Protein AF-A0AAV2LVU0-F1 (afdb_monomer)

Sequence (459 aa):
MVCEQLEQVQSSLKERRKSMTEVISAEEEEKTGRAKALMQRYRDTVAANEKLLERATATMEDADSVAFVQSSADVLDKVRAAVASCPSETLDPEDESLSHYQYDFSRQYRVLVTLDFQTGQNTLDSGQNTLDSGQNTLDSGQNTLDSGQNTLDSGQNTLDSGQNTLDSGQNTLDSGQNTLDSGQNTLDSGQNTLDSGQNTLDSGQNTLDSGQNTLDSGQNTLDSGQNTLDSGQNTLDSGQNTLDSGRNTLDSGQNTLDSGQNTLDLGQNTLDSGQNTLDSGQNTLDSGQNTLDSGQNTLDSGQNTLDSAEQDVPEEAEVESEAEDPEDTDPVESNVSHTQTVNDCPLIQPPAVPLLQRDGDTEGGREELGGRDSQEDVDSVGNVENIDCAEFVDRCHMETVTRQRRPELMDTHQSPAASVAETDEGMSTLQAVTLLFYLVAFLVILQRFWVYVGRYILI

Foldseek 3Di:
DQVVLVVVLVVVVVVVVVVLVVVVVVLVVVVVVVVVVVVVLQVVLVVVVVVLVVVVVVLPPDDDPPVNVVVVVVSVVVVVVSVVSRDPDDDDPPSPDPPVPDDDPVVSVVSVVPRDPPVVVVVVVVVVVVVVVVVVVVVVVVVVVVVVVVVVVVVVVVVVVVVVVVVVVVVVVVVVVVVVVVVVVVVVVVVVVVVVVVVVVVVVVVVVVVVVVVVVVVVVVVVVVVVVVVVVVVVVVVVVVVVVVVVVVVVVVVVVVVVVVVVVVVVVVVVVVVVVVVVVVVVVVVVVVVVVVVVVVVVVVVVVVVVVPVVDDDDDDDDDDDDDDDDDDDDDDDDDDDDDDDDDDDDDDDDDDDDDDDDDDDDDDDDDDDDDDDDDDDDDDDDDDDDDDDDDDDDDDDDDDDDDDDDDDDDDDDDDDDDDDDPPPPPDPVNVVVVVVVVVVVVVVVVVVCVVVVVVVVD

Solvent-accessible surface area (backbone atoms only — not comparable to full-atom values): 28881 Å² total; per-residue (Å²): 107,71,69,58,53,51,49,52,44,53,48,54,52,52,52,54,51,49,55,52,52,52,53,51,54,52,53,52,50,50,55,54,49,52,55,52,53,55,54,48,54,56,52,56,53,51,58,53,52,52,56,49,52,54,55,58,54,66,64,68,76,73,68,61,93,69,59,48,65,60,51,52,48,58,50,50,54,49,51,50,51,51,63,72,63,58,79,88,78,74,87,77,85,77,84,76,74,71,76,84,75,75,77,90,54,67,70,55,50,52,55,64,72,65,61,74,60,61,67,56,49,54,51,51,52,53,50,47,55,50,50,53,53,50,49,55,50,50,52,54,48,48,56,51,49,52,53,50,49,56,51,50,53,53,48,49,57,51,50,54,52,50,50,57,50,50,55,53,48,49,58,51,50,54,51,49,48,56,50,50,54,53,49,48,57,50,51,53,53,48,50,56,50,51,54,53,49,48,58,51,51,54,54,49,50,57,50,50,54,54,48,48,57,50,51,54,53,49,48,58,51,50,54,52,48,49,58,51,50,52,53,48,49,58,49,52,53,52,49,49,56,51,51,52,54,49,47,57,51,50,53,52,49,48,58,49,50,54,53,49,49,57,51,51,53,53,49,48,57,50,51,52,52,50,48,57,50,50,53,52,49,47,57,50,49,53,52,48,48,56,48,50,53,51,49,47,55,49,48,54,50,49,47,56,51,47,64,58,46,78,74,64,89,84,88,90,88,90,83,92,88,88,85,91,90,88,85,81,88,87,83,89,85,89,87,87,81,83,81,86,83,88,85,90,84,87,87,79,87,88,90,90,86,84,92,82,89,88,81,87,89,79,88,87,86,84,90,81,91,87,88,81,84,83,89,84,89,84,91,81,88,80,84,88,80,93,85,88,88,80,88,88,89,86,90,84,88,84,84,89,86,89,83,91,82,88,90,80,88,83,88,83,91,84,86,89,86,88,85,82,92,76,87,74,82,69,73,47,73,67,55,52,53,50,52,51,51,51,53,53,52,50,51,52,51,50,52,52,47,52,54,52,52,56,56,70,75,73,117

Radius of gyration: 112.69 Å; Cα contacts (8 Å, |Δi|>4): 18; chains: 1; bounding box: 186×77×350 Å

pLDDT: mean 71.62, std 24.97, range [25.02, 98.06]

Organism: Knipowitschia caucasica (NCBI:txid637954)

Secondary structure (DSSP, 8-state):
-HHHHHHHHHHHHHHHHHHHHHHHHHHHHHHHHHHHHHHHHHHHHHHHHHHHHHHHHHTTTS--TTHHHHHHHHHHHHHHHHHHT----PPPGGGG-GGGG----HHHHHHHHT---HHHHHHHHHHHHHHHHHHHHHHHHHHHHHHHHHHHHHHHHHHHHHHHHHHHHHHHHHHHHHHHHHHHHHHHHHHHHHHHHHHHHHHHHHHHHHHHHHHHHHHHHHHHHHHHHHHHHHHHHHHHHHHHHHHHHHHHHHHHHHHHHHHHHHHHHHHHHHHHHHHHHHHHHHHHHHHHHHHHHHHHHHHHHHHHHTTS--------------------------------------------------------------------------------------------------------------------HHHHHHHHHHHHHHHHHHHHHHHHHHHHS--

Mean predicted aligned error: 23.13 Å

InterPro domains:
  IPR017903 COS domain [PS51262] (60-118)

Structure (mmCIF, N/CA/C/O backbone):
data_AF-A0AAV2LVU0-F1
#
_entry.id   AF-A0AAV2LVU0-F1
#
loop_
_atom_site.group_PDB
_atom_site.id
_atom_site.type_symbol
_atom_site.label_atom_id
_atom_site.label_alt_id
_atom_site.label_comp_id
_atom_site.label_asym_id
_atom_site.label_entity_id
_atom_site.label_seq_id
_atom_site.pdbx_PDB_ins_code
_atom_site.Cartn_x
_atom_site.Cartn_y
_atom_site.Cartn_z
_atom_site.occupancy
_atom_site.B_iso_or_equiv
_atom_site.auth_seq_id
_atom_site.auth_comp_id
_atom_site.auth_asym_id
_atom_site.auth_atom_id
_atom_site.pdbx_PDB_model_num
ATOM 1 N N . MET A 1 1 ? -48.288 -3.502 98.193 1.00 60.06 1 MET A N 1
ATOM 2 C CA . MET A 1 1 ? -49.757 -3.327 98.139 1.00 60.06 1 MET A CA 1
ATOM 3 C C . MET A 1 1 ? -50.546 -4.640 98.250 1.00 60.06 1 MET A C 1
ATOM 5 O O . MET A 1 1 ? -50.982 -4.926 99.353 1.00 60.06 1 MET A O 1
ATOM 9 N N . VAL A 1 2 ? -50.734 -5.465 97.202 1.00 63.59 2 VAL A N 1
ATOM 10 C CA . VAL A 1 2 ? -51.603 -6.675 97.306 1.00 63.59 2 VAL A CA 1
ATOM 11 C C . VAL A 1 2 ? -51.079 -7.706 98.321 1.00 63.59 2 VAL A C 1
ATOM 13 O O . VAL A 1 2 ? -51.801 -8.055 99.251 1.00 63.59 2 VAL A O 1
ATOM 16 N N . CYS A 1 3 ? -49.815 -8.139 98.212 1.00 66.88 3 CYS A N 1
ATOM 17 C CA . CYS A 1 3 ? -49.214 -9.092 99.165 1.00 66.88 3 CYS A CA 1
ATOM 18 C C . CYS A 1 3 ? -49.218 -8.555 100.606 1.00 66.88 3 CYS A C 1
ATOM 20 O O . CYS A 1 3 ? -49.548 -9.262 101.545 1.00 66.88 3 CYS A O 1
ATOM 22 N N . GLU A 1 4 ? -48.930 -7.267 100.754 1.00 72.94 4 GLU A N 1
ATOM 23 C CA . GLU A 1 4 ? -48.860 -6.525 102.017 1.00 72.94 4 GLU A CA 1
ATOM 24 C C . GLU A 1 4 ? -50.223 -6.462 102.742 1.00 72.94 4 GLU A C 1
ATOM 26 O O . GLU A 1 4 ? -50.298 -6.657 103.955 1.00 72.94 4 GLU A O 1
ATOM 31 N N . GLN A 1 5 ? -51.328 -6.288 102.004 1.00 73.19 5 GLN A N 1
ATOM 32 C CA . GLN A 1 5 ? -52.682 -6.401 102.564 1.00 73.19 5 GLN A CA 1
ATOM 33 C C . GLN A 1 5 ? -53.064 -7.855 102.886 1.00 73.19 5 GLN A C 1
ATOM 35 O O . GLN A 1 5 ? -53.720 -8.104 103.901 1.00 73.19 5 GLN A O 1
ATOM 40 N N . LEU A 1 6 ? -52.627 -8.827 102.076 1.00 76.25 6 LEU A N 1
ATOM 41 C CA . LEU A 1 6 ? -52.838 -10.253 102.344 1.00 76.25 6 LEU A CA 1
ATOM 42 C C . LEU A 1 6 ? -52.112 -10.699 103.628 1.00 76.25 6 LEU A C 1
ATOM 44 O O . LEU A 1 6 ? -52.700 -11.382 104.468 1.00 76.25 6 LEU A O 1
ATOM 48 N N . GLU A 1 7 ? -50.866 -10.264 103.817 1.00 79.88 7 GLU A N 1
ATOM 49 C CA . GLU A 1 7 ? -50.068 -10.483 105.028 1.00 79.88 7 GLU A CA 1
ATOM 50 C C . GLU A 1 7 ? -50.706 -9.819 106.254 1.00 79.88 7 GLU A C 1
ATOM 52 O O . GLU A 1 7 ? -50.815 -10.454 107.305 1.00 79.88 7 GLU A O 1
ATOM 57 N N . GLN A 1 8 ? -51.215 -8.589 106.119 1.00 78.62 8 GLN A N 1
ATOM 58 C CA . GLN A 1 8 ? -51.927 -7.891 107.193 1.00 78.62 8 GLN A CA 1
ATOM 59 C C . GLN A 1 8 ? -53.197 -8.646 107.632 1.00 78.62 8 GLN A C 1
ATOM 61 O O . GLN A 1 8 ? -53.439 -8.808 108.834 1.00 78.62 8 GLN A O 1
ATOM 66 N N . VAL A 1 9 ? -53.985 -9.169 106.682 1.00 80.94 9 VAL A N 1
ATOM 67 C CA . VAL A 1 9 ? -55.143 -10.031 106.980 1.00 80.94 9 VAL A CA 1
ATOM 68 C C . VAL A 1 9 ? -54.694 -11.334 107.644 1.00 80.94 9 VAL A C 1
ATOM 70 O O . VAL A 1 9 ? -55.244 -11.708 108.681 1.00 80.94 9 VAL A O 1
ATOM 73 N N . GLN A 1 10 ? -53.667 -12.005 107.114 1.00 81.44 10 GLN A N 1
ATOM 74 C CA . GLN A 1 10 ? -53.165 -13.263 107.673 1.00 81.44 10 GLN A CA 1
ATOM 75 C C . GLN A 1 10 ? -52.621 -13.088 109.102 1.00 81.44 10 GLN A C 1
ATOM 77 O O . GLN A 1 10 ? -52.845 -13.952 109.953 1.00 81.44 10 GLN A O 1
ATOM 82 N N . SER A 1 11 ? -51.950 -11.969 109.390 1.00 83.44 11 SER A N 1
ATOM 83 C CA . SER A 1 11 ? -51.474 -11.617 110.731 1.00 83.44 11 SER A CA 1
ATOM 84 C C . SER A 1 11 ? -52.641 -11.427 111.701 1.00 83.44 11 SER A C 1
ATOM 86 O O . SER A 1 11 ? -52.677 -12.068 112.750 1.00 83.44 11 SER A O 1
ATOM 88 N N . SER A 1 12 ? -53.650 -10.635 111.317 1.00 80.81 12 SER A N 1
ATOM 89 C CA . SER A 1 12 ? -54.850 -10.405 112.134 1.00 80.81 12 SER A CA 1
ATOM 90 C C . SER A 1 12 ? -55.619 -11.701 112.438 1.00 80.81 12 SER A C 1
ATOM 92 O O . SER A 1 12 ? -56.107 -11.885 113.553 1.00 80.81 12 SER A O 1
ATOM 94 N N . LEU A 1 13 ? -55.691 -12.633 111.480 1.00 79.12 13 LEU A N 1
ATOM 95 C CA . LEU A 1 13 ? -56.306 -13.949 111.688 1.00 79.12 13 LEU A CA 1
ATOM 96 C C . LEU A 1 13 ? -55.481 -14.840 112.635 1.00 79.12 13 LEU A C 1
ATOM 98 O O . LEU A 1 13 ? -56.056 -15.497 113.501 1.00 79.12 13 LEU A O 1
ATOM 102 N N . LYS A 1 14 ? -54.144 -14.845 112.517 1.00 82.88 14 LYS A N 1
ATOM 103 C CA . LYS A 1 14 ? -53.241 -15.581 113.427 1.00 82.88 14 LYS A CA 1
ATOM 104 C C . LYS A 1 14 ? -53.354 -15.078 114.869 1.00 82.88 14 LYS A C 1
ATOM 106 O O . LYS A 1 14 ? -53.480 -15.887 115.786 1.00 82.88 14 LYS A O 1
ATOM 111 N N . GLU A 1 15 ? -53.343 -13.761 115.057 1.00 82.50 15 GLU A N 1
ATOM 112 C CA . GLU A 1 15 ? -53.464 -13.105 116.362 1.00 82.50 15 GLU A CA 1
ATOM 113 C C . GLU A 1 15 ? -54.815 -13.405 117.026 1.00 82.50 15 GLU A C 1
ATOM 115 O O . GLU A 1 15 ? -54.858 -13.842 118.177 1.00 82.50 15 GLU A O 1
ATOM 120 N N . ARG A 1 16 ? -55.923 -13.285 116.281 1.00 77.38 16 ARG A N 1
ATOM 121 C CA . ARG A 1 16 ? -57.261 -13.574 116.816 1.00 77.38 16 ARG A CA 1
ATOM 122 C C . ARG A 1 16 ? -57.465 -15.062 117.119 1.00 77.38 16 ARG A C 1
ATOM 124 O O . ARG A 1 16 ? -58.080 -15.386 118.131 1.00 77.38 16 ARG A O 1
ATOM 131 N N . ARG A 1 17 ? -56.882 -15.968 116.317 1.00 81.50 17 ARG A N 1
ATOM 132 C CA . ARG A 1 17 ? -56.848 -17.410 116.630 1.00 81.50 17 ARG A CA 1
ATOM 133 C C . ARG A 1 17 ? -56.099 -17.675 117.936 1.00 81.50 17 ARG A C 1
ATOM 135 O O . ARG A 1 17 ? -56.592 -18.437 118.758 1.00 81.50 17 ARG A O 1
ATOM 142 N N . LYS A 1 18 ? -54.929 -17.049 118.122 1.00 83.50 18 LYS A N 1
ATOM 143 C CA . LYS A 1 18 ? -54.121 -17.178 119.343 1.00 83.50 18 LYS A CA 1
ATOM 144 C C . LYS A 1 18 ? -54.920 -16.728 120.572 1.00 83.50 18 LYS A C 1
ATOM 146 O O . LYS A 1 18 ? -55.071 -17.520 121.494 1.00 83.50 18 LYS A O 1
ATOM 151 N N . SER A 1 19 ? -55.493 -15.524 120.534 1.00 79.94 19 SER A N 1
ATOM 152 C CA . SER A 1 19 ? -56.307 -14.982 121.631 1.00 79.94 19 SER A CA 1
ATOM 153 C C . SER A 1 19 ? -57.493 -15.890 121.986 1.00 79.94 19 SER A C 1
ATOM 155 O O . SER A 1 19 ? -57.754 -16.111 123.165 1.00 79.94 19 SER A O 1
ATOM 157 N N . MET A 1 20 ? -58.166 -16.484 120.993 1.00 76.50 20 MET A N 1
ATOM 158 C CA . MET A 1 20 ? -59.261 -17.425 121.252 1.00 76.50 20 MET A CA 1
ATOM 159 C C . MET A 1 20 ? -58.775 -18.737 121.892 1.00 76.50 20 MET A C 1
ATOM 161 O O . MET A 1 20 ? -59.442 -19.258 122.778 1.00 76.50 20 MET A O 1
ATOM 165 N N . THR A 1 21 ? -57.601 -19.255 121.503 1.00 78.62 21 THR A N 1
ATOM 166 C CA . THR A 1 21 ? -56.979 -20.411 122.181 1.00 78.62 21 THR A CA 1
ATOM 167 C C . THR A 1 21 ? -56.585 -20.086 123.625 1.00 78.62 21 THR A C 1
ATOM 169 O O . THR A 1 21 ? -56.797 -20.915 124.504 1.00 78.62 21 TH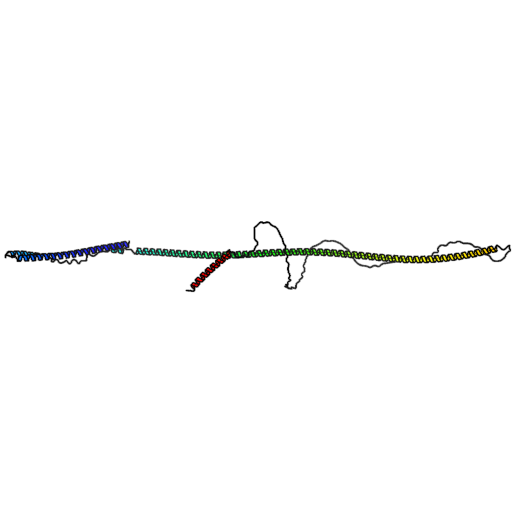R A O 1
ATOM 172 N N . GLU A 1 22 ? -56.059 -18.885 123.884 1.00 81.38 22 GLU A N 1
ATOM 173 C CA . GLU A 1 22 ? -55.693 -18.436 125.235 1.00 81.38 22 GLU A CA 1
ATOM 174 C C . GLU A 1 22 ? -56.926 -18.354 126.154 1.00 81.38 22 GLU A C 1
ATOM 176 O O . GLU A 1 22 ? -56.885 -18.886 127.264 1.00 81.38 22 GLU A O 1
ATOM 181 N N . VAL A 1 23 ? -58.049 -17.801 125.670 1.00 79.00 23 VAL A N 1
ATOM 182 C CA . VAL A 1 23 ? -59.328 -17.771 126.410 1.00 79.00 23 VAL A CA 1
ATOM 183 C C . VAL A 1 23 ? -59.827 -19.182 126.739 1.00 79.00 23 VAL A C 1
ATOM 185 O O . VAL A 1 23 ? -60.104 -19.449 127.905 1.00 79.00 23 VAL A O 1
ATOM 188 N N . ILE A 1 24 ? -59.864 -20.098 125.761 1.00 78.06 24 ILE A N 1
ATOM 189 C CA . ILE A 1 24 ? -60.279 -21.499 125.984 1.00 78.06 24 ILE A CA 1
ATOM 190 C C . ILE A 1 24 ? -59.410 -22.157 127.066 1.00 78.06 24 ILE A C 1
ATOM 192 O O . ILE A 1 24 ? -59.933 -22.783 127.984 1.00 78.06 24 ILE A O 1
ATOM 196 N N . SER A 1 25 ? -58.084 -21.982 126.998 1.00 80.00 25 SER A N 1
ATOM 197 C CA . SER A 1 25 ? -57.168 -22.595 127.969 1.00 80.00 25 SER A CA 1
ATOM 198 C C . SER A 1 25 ? -57.330 -22.050 129.393 1.00 80.00 25 SER A C 1
ATOM 200 O O . SER A 1 25 ? -57.215 -22.815 130.347 1.00 80.00 25 SER A O 1
ATOM 202 N N . ALA A 1 26 ? -57.652 -20.761 129.547 1.00 78.25 26 ALA A N 1
ATOM 203 C CA . ALA A 1 26 ? -57.946 -20.170 130.851 1.00 78.25 26 ALA A CA 1
ATOM 204 C C . ALA A 1 26 ? -59.294 -20.660 131.412 1.00 78.25 26 ALA A C 1
ATOM 206 O O . ALA A 1 26 ? -59.403 -20.917 132.610 1.00 78.25 26 ALA A O 1
ATOM 207 N N . GLU A 1 27 ? -60.301 -20.840 130.549 1.00 74.00 27 GLU A N 1
ATOM 208 C CA . GLU A 1 27 ? -61.611 -21.385 130.927 1.00 74.00 27 GLU A CA 1
ATOM 209 C C . GLU A 1 27 ? -61.490 -22.844 131.417 1.00 74.00 27 GLU A C 1
ATOM 211 O O . GLU A 1 27 ? -62.023 -23.193 132.472 1.00 74.00 27 GLU A O 1
ATOM 216 N N . GLU A 1 28 ? -60.730 -23.692 130.711 1.00 73.62 28 GLU A N 1
ATOM 217 C CA . GLU A 1 28 ? -60.458 -25.071 131.148 1.00 73.62 28 GLU A CA 1
ATOM 218 C C . GLU A 1 28 ? -59.597 -25.137 132.420 1.00 73.62 28 GLU A C 1
ATOM 220 O O . GLU A 1 28 ? -59.844 -25.992 133.279 1.00 73.62 28 GLU A O 1
ATOM 225 N N . GLU A 1 29 ? -58.610 -24.247 132.585 1.00 79.25 29 GLU A N 1
ATOM 226 C CA . GLU A 1 29 ? -57.801 -24.191 133.808 1.00 79.25 29 GLU A CA 1
ATOM 227 C C . GLU A 1 29 ? -58.646 -23.781 135.024 1.00 79.25 29 GLU A C 1
ATOM 229 O O . GLU A 1 29 ? -58.521 -24.407 136.081 1.00 79.25 29 GLU A O 1
ATOM 234 N N . GLU A 1 30 ? -59.572 -22.822 134.883 1.00 77.69 30 GLU A N 1
ATOM 235 C CA . GLU A 1 30 ? -60.483 -22.453 135.971 1.00 77.69 30 GLU A CA 1
ATOM 236 C C . GLU A 1 30 ? -61.421 -23.612 136.347 1.00 77.69 30 GLU A C 1
ATOM 238 O O . GLU A 1 30 ? -61.499 -23.972 137.527 1.00 77.69 30 GLU A O 1
ATOM 243 N N . LYS A 1 31 ? -62.084 -24.254 135.372 1.00 71.81 31 LYS A N 1
ATOM 244 C CA . LYS A 1 31 ? -62.976 -25.405 135.629 1.00 71.81 31 LYS A CA 1
ATOM 245 C C . LYS A 1 31 ? -62.215 -26.560 136.293 1.00 71.81 31 LYS A C 1
ATOM 247 O O . LYS A 1 31 ? -62.662 -27.117 137.300 1.00 71.81 31 LYS A O 1
ATOM 252 N N . THR A 1 32 ? -61.002 -26.849 135.818 1.00 75.50 32 THR A N 1
ATOM 253 C CA . THR A 1 32 ? -60.102 -27.850 136.414 1.00 75.50 32 THR A CA 1
ATOM 254 C C . THR A 1 32 ? -59.651 -27.461 137.830 1.00 75.50 32 THR A C 1
ATOM 256 O O . THR A 1 32 ? -59.520 -28.324 138.704 1.00 75.50 32 THR A O 1
ATOM 259 N N . GLY A 1 33 ? -59.420 -26.172 138.088 1.00 77.38 33 GLY A N 1
ATOM 260 C CA . GLY A 1 33 ? -59.078 -25.629 139.403 1.00 77.38 33 GLY A CA 1
ATOM 261 C C . GLY A 1 33 ? -60.220 -25.774 140.411 1.00 77.38 33 GLY A C 1
ATOM 262 O O . GLY A 1 33 ? -60.009 -26.308 141.505 1.00 77.38 33 GLY A O 1
ATOM 263 N N . ARG A 1 34 ? -61.443 -25.387 140.020 1.00 73.44 34 ARG A N 1
ATOM 264 C CA . ARG A 1 34 ? -62.672 -25.551 140.818 1.00 73.44 34 ARG A CA 1
ATOM 265 C C . ARG A 1 34 ? -62.895 -27.023 141.195 1.00 73.44 34 ARG A C 1
ATOM 267 O O . ARG A 1 34 ? -63.072 -27.331 142.375 1.00 73.44 34 ARG A O 1
ATOM 274 N N . ALA A 1 35 ? -62.772 -27.945 140.235 1.00 68.94 35 ALA A N 1
ATOM 275 C CA . ALA A 1 35 ? -62.910 -29.384 140.479 1.00 68.94 35 ALA A CA 1
ATOM 276 C C . ALA A 1 35 ? -61.875 -29.934 141.487 1.00 68.94 35 ALA A C 1
ATOM 278 O O . ALA A 1 35 ? -62.222 -30.716 142.376 1.00 68.94 35 ALA A O 1
ATOM 279 N N . LYS A 1 36 ? -60.608 -29.497 141.407 1.00 75.19 36 LYS A N 1
ATOM 280 C CA . LYS A 1 36 ? -59.558 -29.877 142.375 1.00 75.19 36 LYS A CA 1
ATOM 281 C C . LYS A 1 36 ? -59.839 -29.339 143.784 1.00 75.19 36 LYS A C 1
ATOM 283 O O . LYS A 1 36 ? -59.631 -30.062 144.758 1.00 75.19 36 LYS A O 1
ATOM 288 N N . ALA A 1 37 ? -60.330 -28.104 143.903 1.00 74.56 37 ALA A N 1
ATOM 289 C CA . ALA A 1 37 ? -60.682 -27.504 145.191 1.00 74.56 37 ALA A CA 1
ATOM 290 C C . ALA A 1 37 ? -61.843 -28.247 145.883 1.00 74.56 37 ALA A C 1
ATOM 292 O O . ALA A 1 37 ? -61.782 -28.498 147.090 1.00 74.56 37 ALA A O 1
ATOM 293 N N . LEU A 1 38 ? -62.854 -28.671 145.115 1.00 69.06 38 LEU A N 1
ATOM 294 C CA . LEU A 1 38 ? -63.978 -29.470 145.612 1.00 69.06 38 LEU A CA 1
ATOM 295 C C . LEU A 1 38 ? -63.518 -30.839 146.152 1.00 69.06 38 LEU A C 1
ATOM 297 O O . LEU A 1 38 ? -63.884 -31.214 147.267 1.00 69.06 38 LEU A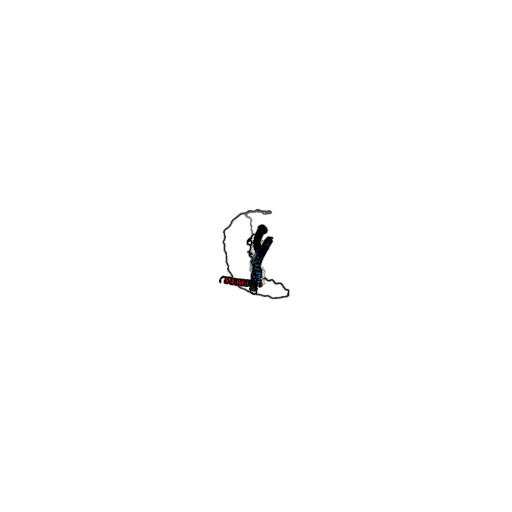 O 1
ATOM 301 N N . MET A 1 39 ? -62.642 -31.550 145.426 1.00 70.31 39 MET A N 1
ATOM 302 C CA . MET A 1 39 ? -62.054 -32.809 145.916 1.00 70.31 39 MET A CA 1
ATOM 303 C C . MET A 1 39 ? -61.268 -32.630 147.223 1.00 70.31 39 MET A C 1
ATOM 305 O O . MET A 1 39 ? -61.299 -33.512 148.084 1.00 70.31 39 MET A O 1
ATOM 309 N N . GLN A 1 40 ? -60.561 -31.507 147.391 1.00 74.12 40 GLN A N 1
ATOM 310 C CA . GLN A 1 40 ? -59.787 -31.252 148.606 1.00 74.12 40 GLN A CA 1
ATOM 311 C C . GLN A 1 40 ? -60.701 -31.021 149.821 1.00 74.12 40 GLN A C 1
ATOM 313 O O . GLN A 1 40 ? -60.487 -31.660 150.848 1.00 74.12 40 GLN A O 1
ATOM 318 N N . ARG A 1 41 ? -61.787 -30.240 149.688 1.00 72.88 41 ARG A N 1
ATOM 319 C CA . ARG A 1 41 ? -62.812 -30.097 150.748 1.00 72.88 41 ARG A CA 1
ATOM 320 C C . ARG A 1 41 ? -63.405 -31.446 151.178 1.00 72.88 41 ARG A C 1
ATOM 322 O O . ARG A 1 41 ? -63.613 -31.684 152.370 1.00 72.88 41 ARG A O 1
ATOM 329 N N . TYR A 1 42 ? -63.652 -32.342 150.222 1.00 69.88 42 TYR A N 1
ATOM 330 C CA . TYR A 1 42 ? -64.146 -33.694 150.504 1.00 69.88 42 TYR A CA 1
ATOM 331 C C . TYR A 1 42 ? -63.124 -34.555 151.267 1.00 69.88 42 TYR A C 1
ATOM 333 O O . TYR A 1 42 ? -63.493 -35.314 152.160 1.00 69.88 42 TYR A O 1
ATOM 341 N N . ARG A 1 43 ? -61.827 -34.411 150.969 1.00 75.69 43 ARG A N 1
ATOM 342 C CA . ARG A 1 43 ? -60.741 -35.074 151.710 1.00 75.69 43 ARG A CA 1
ATOM 343 C C . ARG A 1 43 ? -60.625 -34.547 153.145 1.00 75.69 43 ARG A C 1
ATOM 345 O O . ARG A 1 43 ? -60.525 -35.339 154.080 1.00 75.69 43 ARG A O 1
ATOM 352 N N . ASP A 1 44 ? -60.674 -33.229 153.318 1.00 73.00 44 ASP A N 1
ATOM 353 C CA . ASP A 1 44 ? -60.495 -32.577 154.620 1.00 73.00 44 ASP A CA 1
ATOM 354 C C . ASP A 1 44 ? -61.664 -32.879 155.583 1.00 73.00 44 ASP A C 1
ATOM 356 O O . ASP A 1 44 ? -61.454 -33.098 156.778 1.00 73.00 44 ASP A O 1
ATOM 360 N N . THR A 1 45 ? -62.896 -32.976 155.067 1.00 70.19 45 THR A N 1
ATOM 361 C CA . THR A 1 45 ? -64.085 -33.351 155.863 1.00 70.19 45 THR A CA 1
ATOM 362 C C . THR A 1 45 ? -64.096 -34.824 156.284 1.00 70.19 45 THR A C 1
ATOM 364 O O . THR A 1 45 ? -64.519 -35.131 157.400 1.00 70.19 45 THR A O 1
ATOM 367 N N . VAL A 1 46 ? -63.570 -35.744 155.467 1.00 72.00 46 VAL A N 1
ATOM 368 C CA . VAL A 1 46 ? -63.378 -37.152 155.872 1.00 72.00 46 VAL A CA 1
ATOM 369 C C . VAL A 1 46 ? -62.382 -37.259 157.036 1.00 72.00 46 VAL A C 1
ATOM 371 O O . VAL A 1 46 ? -62.694 -37.897 158.041 1.00 72.00 46 VAL A O 1
ATOM 374 N N . ALA A 1 47 ? -61.241 -36.564 156.962 1.00 70.31 47 ALA A N 1
ATOM 375 C CA . ALA A 1 47 ? -60.240 -36.552 158.036 1.00 70.31 47 ALA A CA 1
ATOM 376 C C . ALA A 1 47 ? -60.753 -35.910 159.347 1.00 70.31 47 ALA A C 1
ATOM 378 O O . ALA A 1 47 ? -60.329 -36.282 160.444 1.00 70.31 47 ALA A O 1
ATOM 379 N N . ALA A 1 48 ? -61.690 -34.958 159.263 1.00 66.19 48 ALA A N 1
ATOM 380 C CA . ALA A 1 48 ? -62.355 -34.393 160.439 1.00 66.19 48 ALA A CA 1
ATOM 381 C C . ALA A 1 48 ? -63.291 -35.405 161.132 1.00 66.19 48 ALA A C 1
ATOM 383 O O . ALA A 1 48 ? -63.321 -35.472 162.363 1.00 66.19 48 ALA A O 1
ATOM 384 N N . ASN A 1 49 ? -64.013 -36.221 160.356 1.00 63.91 49 ASN A N 1
ATOM 385 C CA . ASN A 1 49 ? -64.890 -37.272 160.881 1.00 63.91 49 ASN A CA 1
ATOM 386 C C . ASN A 1 49 ? -64.102 -38.416 161.544 1.00 63.91 49 ASN A C 1
ATOM 388 O O . ASN A 1 49 ? -64.515 -38.911 162.591 1.00 63.91 49 ASN A O 1
ATOM 392 N N . GLU A 1 50 ? -62.944 -38.789 160.994 1.00 67.62 50 GLU A N 1
ATOM 393 C CA . GLU A 1 50 ? -62.036 -39.788 161.581 1.00 67.62 50 GLU A CA 1
ATOM 394 C C . GLU A 1 50 ? -61.593 -39.389 163.004 1.00 67.62 50 GLU A C 1
ATOM 396 O O . GLU A 1 50 ? -61.760 -40.158 163.953 1.00 67.62 50 GLU A O 1
ATOM 401 N N . LYS A 1 51 ? -61.175 -38.128 163.196 1.00 65.06 51 LYS A N 1
ATOM 402 C CA . LYS A 1 51 ? -60.834 -37.570 164.521 1.00 65.06 51 LYS A CA 1
ATOM 403 C C . LYS A 1 51 ? -62.003 -37.489 165.504 1.00 65.06 51 LYS A C 1
ATOM 405 O O . LYS A 1 51 ? -61.784 -37.508 166.717 1.00 65.06 51 LYS A O 1
ATOM 410 N N . LEU A 1 52 ? -63.238 -37.365 165.020 1.00 63.19 52 LEU A N 1
ATOM 411 C CA . LEU A 1 52 ? -64.421 -37.447 165.882 1.00 63.19 52 LEU A CA 1
ATOM 412 C C . LEU A 1 52 ? -64.684 -38.887 166.333 1.00 63.19 52 LEU A C 1
ATOM 414 O O . LEU A 1 52 ? -65.088 -39.084 167.477 1.00 63.19 52 LEU A O 1
ATOM 418 N N . LEU A 1 53 ? -64.389 -39.877 165.486 1.00 63.88 53 LEU A N 1
ATOM 419 C CA . LEU A 1 53 ? -64.496 -41.296 165.823 1.00 63.88 53 LEU A CA 1
ATOM 420 C C . LEU A 1 53 ? -63.486 -41.705 166.910 1.00 63.88 53 LEU A C 1
ATOM 422 O O . LEU A 1 53 ? -63.877 -42.318 167.904 1.00 63.88 53 LEU A O 1
ATOM 426 N N . GLU A 1 54 ? -62.216 -41.296 166.782 1.00 64.12 54 GLU A N 1
ATOM 427 C CA . GLU A 1 54 ? -61.202 -41.480 167.837 1.00 64.12 54 GLU A CA 1
ATOM 428 C C . GLU A 1 54 ? -61.674 -40.878 169.168 1.00 64.12 54 GLU A C 1
ATOM 430 O O . GLU A 1 54 ? -61.662 -41.533 170.212 1.00 64.12 54 GLU A O 1
ATOM 435 N N . ARG A 1 55 ? -62.144 -39.625 169.129 1.00 63.34 55 ARG A N 1
ATOM 436 C CA . ARG A 1 55 ? -62.531 -38.881 170.332 1.00 63.34 55 ARG A CA 1
ATOM 437 C C . ARG A 1 55 ? -63.787 -39.433 171.008 1.00 63.34 55 ARG A C 1
ATOM 439 O O . ARG A 1 55 ? -63.873 -39.357 172.228 1.00 63.34 55 ARG A O 1
ATOM 446 N N . ALA A 1 56 ? -64.725 -39.987 170.240 1.00 60.28 56 ALA A N 1
ATOM 447 C CA . ALA A 1 56 ? -65.894 -40.690 170.766 1.00 60.28 56 ALA A CA 1
ATOM 448 C C . ALA A 1 56 ? -65.540 -42.067 171.356 1.00 60.28 56 ALA A C 1
ATOM 450 O O . ALA A 1 56 ? -66.217 -42.526 172.269 1.00 60.28 56 ALA A O 1
ATOM 451 N N . THR A 1 57 ? -64.474 -42.709 170.867 1.00 61.00 57 THR A N 1
ATOM 452 C CA . THR A 1 57 ? -63.980 -43.981 171.417 1.00 61.00 57 THR A CA 1
ATOM 453 C C . THR A 1 57 ? -63.304 -43.753 172.773 1.00 61.00 57 THR A C 1
ATOM 455 O O . THR A 1 57 ? -63.620 -44.432 173.746 1.00 61.00 57 THR A O 1
ATOM 458 N N . ALA A 1 58 ? -62.449 -42.729 172.876 1.00 60.88 58 ALA A N 1
ATOM 459 C CA . ALA A 1 58 ? -61.743 -42.389 174.115 1.00 60.88 58 ALA A CA 1
ATOM 460 C C . ALA A 1 58 ? -62.670 -41.980 175.282 1.00 60.88 58 ALA A C 1
ATOM 462 O O . ALA A 1 58 ? -62.306 -42.143 176.442 1.00 60.88 58 ALA A O 1
ATOM 463 N N . THR A 1 59 ? -63.878 -41.468 175.011 1.00 60.12 59 THR A N 1
ATOM 464 C CA . THR A 1 59 ? -64.861 -41.120 176.057 1.00 60.12 59 THR A CA 1
ATOM 465 C C . THR A 1 59 ? -65.736 -42.293 176.518 1.00 60.12 59 THR A C 1
ATOM 467 O O . THR A 1 59 ? -66.639 -42.081 177.328 1.00 60.12 59 THR A O 1
ATOM 470 N N . MET A 1 60 ? -65.489 -43.519 176.036 1.00 56.09 60 MET A N 1
ATOM 471 C CA . MET A 1 60 ? -66.200 -44.727 176.479 1.00 56.09 60 MET A CA 1
ATOM 472 C C . MET A 1 60 ? -65.471 -45.527 177.571 1.00 56.09 60 MET A C 1
ATOM 474 O O . MET A 1 60 ? -66.106 -46.382 178.186 1.00 56.09 60 MET A O 1
ATOM 478 N N . GLU A 1 61 ? -64.182 -45.275 177.828 1.00 59.28 61 GLU A N 1
ATOM 479 C CA . GLU A 1 61 ? -63.388 -46.065 178.790 1.00 59.28 61 GLU A CA 1
ATOM 480 C C . GLU A 1 61 ? -63.411 -45.497 180.227 1.00 59.28 61 GLU A C 1
ATOM 482 O O . GLU A 1 61 ? -63.461 -46.272 181.181 1.00 59.28 61 GLU A O 1
ATOM 487 N N . ASP A 1 62 ? -63.477 -44.169 180.399 1.00 55.59 62 ASP A N 1
ATOM 488 C CA . ASP A 1 62 ? -63.594 -43.495 181.706 1.00 55.59 62 ASP A CA 1
ATOM 489 C C . ASP A 1 62 ? -65.034 -43.002 181.962 1.00 55.59 62 ASP A C 1
ATOM 491 O O . ASP A 1 62 ? -65.426 -41.916 181.524 1.00 55.59 62 ASP A O 1
ATOM 495 N N . ALA A 1 63 ? -65.841 -43.782 182.694 1.00 53.53 63 ALA A N 1
ATOM 496 C CA . ALA A 1 63 ? -67.251 -43.458 182.940 1.00 53.53 63 ALA A CA 1
ATOM 497 C C . ALA A 1 63 ? -67.740 -43.792 184.365 1.00 53.53 63 ALA A C 1
ATOM 499 O O . ALA A 1 63 ? -68.251 -44.881 184.624 1.00 53.53 63 ALA A O 1
ATOM 500 N N . ASP A 1 64 ? -67.693 -42.807 185.271 1.00 49.88 64 ASP A N 1
ATOM 501 C CA . ASP A 1 64 ? -68.570 -42.801 186.451 1.00 49.88 64 ASP A CA 1
ATOM 502 C C . ASP A 1 64 ? -69.960 -42.244 186.068 1.00 49.88 64 ASP A C 1
ATOM 504 O O . ASP A 1 64 ? -70.103 -41.361 185.214 1.00 49.88 64 ASP A O 1
ATOM 508 N N . SER A 1 65 ? -71.002 -42.794 186.688 1.00 54.06 65 SER A N 1
ATOM 509 C CA . SER A 1 65 ? -72.361 -42.951 186.141 1.00 54.06 65 SER A CA 1
ATOM 510 C C . SER A 1 65 ? -73.139 -41.669 185.798 1.00 54.06 65 SER A C 1
ATOM 512 O O . SER A 1 65 ? -74.161 -41.746 185.117 1.00 54.06 65 SER A O 1
ATOM 514 N N . VAL A 1 66 ? -72.666 -40.491 186.217 1.00 53.53 66 VAL A N 1
ATOM 515 C CA . VAL A 1 66 ? -73.298 -39.188 185.926 1.00 53.53 66 VAL A CA 1
ATOM 516 C C . VAL A 1 66 ? -72.537 -38.394 184.853 1.00 53.53 66 VAL A C 1
ATOM 518 O O . VAL A 1 66 ? -73.160 -37.690 184.058 1.00 53.53 66 VAL A O 1
ATOM 521 N N . ALA A 1 67 ? -71.211 -38.542 184.757 1.00 55.62 67 ALA A N 1
ATOM 522 C CA . ALA A 1 67 ? -70.393 -37.808 183.783 1.00 55.62 67 ALA A CA 1
ATOM 523 C C . ALA A 1 67 ? -70.671 -38.253 182.333 1.00 55.62 67 ALA A C 1
ATOM 525 O O . ALA A 1 67 ? -70.692 -37.434 181.409 1.00 55.62 67 ALA A O 1
ATOM 526 N N . PHE A 1 68 ? -70.960 -39.545 182.146 1.00 57.16 68 PHE A N 1
ATOM 527 C CA . PHE A 1 68 ? -71.237 -40.155 180.844 1.00 57.16 68 PHE A CA 1
ATOM 528 C C . PHE A 1 68 ? -72.400 -39.484 180.089 1.00 57.16 68 PHE A C 1
ATOM 530 O O . PHE A 1 68 ? -72.331 -39.307 178.872 1.00 57.16 68 PHE A O 1
ATOM 537 N N . VAL A 1 69 ? -73.453 -39.052 180.793 1.00 57.53 69 VAL A N 1
ATOM 538 C CA . VAL A 1 69 ? -74.663 -38.475 180.170 1.00 57.53 69 VAL A CA 1
ATOM 539 C C . VAL A 1 69 ? -74.418 -37.060 179.627 1.00 57.53 69 VAL A C 1
ATOM 541 O O . VAL A 1 69 ? -74.961 -36.704 178.584 1.00 57.53 69 VAL A O 1
ATOM 544 N N . GLN A 1 70 ? -73.564 -36.259 180.274 1.00 56.72 70 GLN A N 1
ATOM 545 C CA . GLN A 1 70 ? -73.178 -34.942 179.744 1.00 56.72 70 GLN A CA 1
ATOM 546 C C . GLN A 1 70 ? -72.085 -35.046 178.668 1.00 56.72 70 GLN A C 1
ATOM 548 O O . GLN A 1 70 ? -72.138 -34.313 177.683 1.00 56.72 70 GLN A O 1
ATOM 553 N N . SER A 1 71 ? -71.146 -35.990 178.805 1.00 59.03 71 SER A N 1
ATOM 554 C CA . SER A 1 71 ? -70.114 -36.263 177.790 1.00 59.03 71 SER A CA 1
ATOM 555 C C . SER A 1 71 ? -70.722 -36.741 176.462 1.00 59.03 71 SER A C 1
ATOM 557 O O . SER A 1 71 ? -70.434 -36.191 175.399 1.00 59.03 71 SER A O 1
ATOM 559 N N . SER A 1 72 ? -71.641 -37.713 176.512 1.00 58.59 72 SER A N 1
ATOM 560 C CA . SER A 1 72 ? -72.303 -38.253 175.315 1.00 58.59 72 SER A CA 1
ATOM 561 C C . SER A 1 72 ? -73.184 -37.230 174.585 1.00 58.59 72 SER A C 1
ATOM 563 O O . SER A 1 72 ? -73.261 -37.277 173.359 1.00 58.59 72 SER A O 1
ATOM 565 N N . ALA A 1 73 ? -73.785 -36.264 175.291 1.00 61.22 73 ALA A N 1
ATOM 566 C CA . ALA A 1 73 ? -74.514 -35.157 174.667 1.00 61.22 73 ALA A CA 1
ATOM 567 C C . ALA A 1 73 ? -73.587 -34.230 173.852 1.00 61.22 73 ALA A C 1
ATOM 569 O O . ALA A 1 73 ? -73.884 -33.920 172.699 1.00 61.22 73 ALA A O 1
ATOM 570 N N . ASP A 1 74 ? -72.437 -33.845 174.416 1.00 64.38 74 ASP A N 1
ATOM 571 C CA . ASP A 1 74 ? -71.434 -33.006 173.743 1.00 64.38 74 ASP A CA 1
ATOM 572 C C . ASP A 1 74 ? -70.800 -33.712 172.526 1.00 64.38 74 ASP A C 1
ATOM 574 O O . ASP A 1 74 ? -70.566 -33.087 171.489 1.00 64.38 74 ASP A O 1
ATOM 578 N N . VAL A 1 75 ? -70.596 -35.034 172.601 1.00 63.78 75 VAL A N 1
ATOM 579 C CA . VAL A 1 75 ? -70.195 -35.855 171.444 1.00 63.78 75 VAL A CA 1
ATOM 580 C C . VAL A 1 75 ? -71.299 -35.897 170.380 1.00 63.78 75 VAL A C 1
ATOM 582 O O . VAL A 1 75 ? -71.003 -35.707 169.201 1.00 63.78 75 VAL A O 1
ATOM 585 N N . LEU A 1 76 ? -72.566 -36.094 170.761 1.00 61.47 76 LEU A N 1
ATOM 586 C CA . LEU A 1 76 ? -73.687 -36.165 169.815 1.00 61.47 76 LEU A CA 1
ATOM 587 C C . LEU A 1 76 ? -73.920 -34.851 169.060 1.00 61.47 76 LEU A C 1
ATOM 589 O O . LEU A 1 76 ? -74.131 -34.894 167.847 1.00 61.47 76 LEU A O 1
ATOM 593 N N . ASP A 1 77 ? -73.832 -33.692 169.718 1.00 64.19 77 ASP A N 1
ATOM 594 C CA . ASP A 1 77 ? -73.955 -32.408 169.017 1.00 64.19 77 ASP A CA 1
ATOM 595 C C . ASP A 1 77 ? -72.723 -32.087 168.151 1.00 64.19 77 ASP A C 1
ATOM 597 O O . ASP A 1 77 ? -72.869 -31.489 167.084 1.00 64.19 77 ASP A O 1
ATOM 601 N N . LYS A 1 78 ? -71.524 -32.570 168.509 1.00 65.81 78 LYS A N 1
ATOM 602 C CA . LYS A 1 78 ? -70.336 -32.491 167.637 1.00 65.81 78 LYS A CA 1
ATOM 603 C C . LYS A 1 78 ? -70.443 -33.392 166.406 1.00 65.81 78 LYS A C 1
ATOM 605 O O . LYS A 1 78 ? -70.108 -32.949 165.310 1.00 65.81 78 LYS A O 1
ATOM 610 N N . VAL A 1 79 ? -70.976 -34.608 166.546 1.00 63.78 79 VAL A N 1
ATOM 611 C CA . VAL A 1 79 ? -71.289 -35.491 165.408 1.00 63.78 79 VAL A CA 1
ATOM 612 C C . VAL A 1 79 ? -72.390 -34.880 164.534 1.00 63.78 79 VAL A C 1
ATOM 614 O O . VAL A 1 79 ? -72.248 -34.851 163.314 1.00 63.78 79 VAL A O 1
ATOM 617 N N . ARG A 1 80 ? -73.445 -34.304 165.126 1.00 61.84 80 ARG A N 1
ATOM 618 C CA . ARG A 1 80 ? -74.489 -33.565 164.392 1.00 61.84 80 ARG A CA 1
ATOM 619 C C . ARG A 1 80 ? -73.911 -32.381 163.611 1.00 61.84 80 ARG A C 1
ATOM 621 O O . ARG A 1 80 ? -74.264 -32.209 162.447 1.00 61.84 80 ARG A O 1
ATOM 628 N N . ALA A 1 81 ? -73.022 -31.593 164.215 1.00 61.22 81 ALA A N 1
ATOM 629 C CA . ALA A 1 81 ? -72.356 -30.473 163.551 1.00 61.22 81 ALA A CA 1
ATOM 630 C C . ALA A 1 81 ? -71.451 -30.937 162.396 1.00 61.22 81 ALA A C 1
ATOM 632 O O . ALA A 1 81 ? -71.452 -30.320 161.334 1.00 61.22 81 ALA A O 1
ATOM 633 N N . ALA A 1 82 ? -70.733 -32.050 162.567 1.00 58.00 82 ALA A N 1
ATOM 634 C CA . ALA A 1 82 ? -69.880 -32.615 161.525 1.00 58.00 82 ALA A CA 1
ATOM 635 C C . ALA A 1 82 ? -70.686 -33.172 160.339 1.00 58.00 82 ALA A C 1
ATOM 637 O O . ALA A 1 82 ? -70.371 -32.868 159.188 1.00 58.00 82 ALA A O 1
ATOM 638 N N . VAL A 1 83 ? -71.786 -33.886 160.605 1.00 58.06 83 VAL A N 1
ATOM 639 C CA . VAL A 1 83 ? -72.741 -34.338 159.575 1.00 58.06 83 VAL A CA 1
ATOM 640 C C . VAL A 1 83 ? -73.377 -33.145 158.847 1.00 58.06 83 VAL A C 1
ATOM 642 O O . VAL A 1 83 ? -73.495 -33.178 157.625 1.00 58.06 83 VAL A O 1
ATOM 645 N N . ALA A 1 84 ? -73.702 -32.058 159.555 1.00 58.56 84 ALA A N 1
ATOM 646 C CA . ALA A 1 84 ? -74.183 -30.811 158.949 1.00 58.56 84 ALA A CA 1
ATOM 647 C C . ALA A 1 84 ? -73.104 -30.051 158.144 1.00 58.56 84 ALA A C 1
ATOM 649 O O . ALA A 1 84 ? -73.446 -29.209 157.319 1.00 58.56 84 ALA A O 1
ATOM 650 N N . SER A 1 85 ? -71.817 -30.355 158.352 1.00 57.47 85 SER A N 1
ATOM 651 C CA . SER A 1 85 ? -70.688 -29.800 157.587 1.00 57.47 85 SER A CA 1
ATOM 652 C C . SER A 1 85 ? -70.286 -30.637 156.362 1.00 57.47 85 SER A C 1
ATOM 654 O O . SER A 1 85 ? -69.301 -30.316 155.700 1.00 57.47 85 SER A O 1
ATOM 656 N N . CYS A 1 86 ? -71.027 -31.705 156.043 1.00 44.75 86 CYS A N 1
ATOM 657 C CA . CYS A 1 86 ? -70.766 -32.547 154.876 1.00 44.75 86 CYS A CA 1
ATOM 658 C C . CYS A 1 86 ? -71.282 -31.865 153.586 1.00 44.75 86 CYS A C 1
ATOM 660 O O . CYS A 1 86 ? -72.494 -31.662 153.456 1.00 44.75 86 CYS A O 1
ATOM 662 N N . PRO A 1 87 ? -70.409 -31.484 152.630 1.00 56.72 87 PRO A N 1
ATOM 663 C CA . PRO A 1 87 ? -70.810 -30.668 151.488 1.00 56.72 87 PRO A CA 1
ATOM 664 C C . PRO A 1 87 ? -71.498 -31.506 150.403 1.00 56.72 87 PRO A C 1
ATOM 666 O O . PRO A 1 87 ? -70.841 -32.174 149.608 1.00 56.72 87 PRO A O 1
ATOM 669 N N . SER A 1 88 ? -72.825 -31.404 150.303 1.00 50.19 88 SER A N 1
ATOM 670 C CA . SER A 1 88 ? -73.587 -31.861 149.125 1.00 50.19 88 SER A CA 1
ATOM 671 C C . SER A 1 88 ? -73.532 -30.823 147.990 1.00 50.19 88 SER A C 1
ATOM 673 O O . SER A 1 88 ? -74.547 -30.360 147.482 1.00 50.19 88 SER A O 1
ATOM 675 N N . GLU A 1 89 ? -72.314 -30.428 147.617 1.00 50.81 89 GLU A N 1
ATOM 676 C CA . GLU A 1 89 ? -72.026 -29.416 146.595 1.00 50.81 89 GLU A CA 1
ATOM 677 C C . GLU A 1 89 ? -71.846 -30.123 145.235 1.00 50.81 89 GLU A C 1
ATOM 679 O O . GLU A 1 89 ? -70.783 -30.665 144.929 1.00 50.81 89 GLU A O 1
ATOM 684 N N . THR A 1 90 ? -72.923 -30.201 144.444 1.00 51.44 90 THR A N 1
ATOM 685 C CA . THR A 1 90 ? -72.903 -30.730 143.066 1.00 51.44 90 THR A CA 1
ATOM 686 C C . THR A 1 90 ? -72.446 -29.663 142.073 1.00 51.44 90 THR A C 1
ATOM 688 O O . THR A 1 90 ? -72.762 -28.490 142.246 1.00 51.44 90 THR A O 1
ATOM 691 N N . LEU A 1 91 ? -71.728 -30.070 141.021 1.00 56.00 91 LEU A N 1
ATOM 692 C CA . LEU A 1 91 ? -71.256 -29.167 139.963 1.00 56.00 91 LEU A CA 1
ATOM 693 C C . LEU A 1 91 ? -72.436 -28.545 139.192 1.00 56.00 91 LEU A C 1
ATOM 695 O O . LEU A 1 91 ? -73.367 -29.261 138.818 1.00 56.00 91 LEU A O 1
ATOM 699 N N . ASP A 1 92 ? -72.376 -27.232 138.955 1.00 56.31 92 ASP A N 1
ATOM 700 C CA . ASP A 1 92 ? -73.415 -26.479 138.241 1.00 56.31 92 ASP A CA 1
ATOM 701 C C . ASP A 1 92 ? -73.458 -26.818 136.735 1.00 56.31 92 ASP A C 1
ATOM 703 O O . ASP A 1 92 ? -72.404 -26.947 136.108 1.00 56.31 92 ASP A O 1
ATOM 707 N N . PRO A 1 93 ? -74.651 -26.921 136.117 1.00 53.09 93 PRO A N 1
ATOM 708 C CA . PRO A 1 93 ? -74.805 -27.334 134.720 1.00 53.09 93 PRO A CA 1
ATOM 709 C C . PRO A 1 93 ? -74.728 -26.192 133.684 1.00 53.09 93 PRO A C 1
ATOM 711 O O . PRO A 1 93 ? -74.998 -26.434 132.511 1.00 53.09 93 PRO A O 1
ATOM 714 N N . GLU A 1 94 ? -74.382 -24.953 134.058 1.00 56.28 94 GLU A N 1
ATOM 715 C CA . GLU A 1 94 ? -74.307 -23.826 133.097 1.00 56.28 94 GLU A CA 1
ATOM 716 C C . GLU A 1 94 ? -73.047 -23.838 132.198 1.00 56.28 94 GLU A C 1
ATOM 718 O O . GLU A 1 94 ? -72.919 -23.018 131.288 1.00 56.28 94 GLU A O 1
ATOM 723 N N . ASP A 1 95 ? -72.133 -24.794 132.397 1.00 54.41 95 ASP A N 1
ATOM 724 C CA . ASP A 1 95 ? -70.812 -24.848 131.751 1.00 54.41 95 ASP A CA 1
ATOM 725 C C . ASP A 1 95 ? -70.805 -25.227 130.246 1.00 54.41 95 ASP A C 1
ATOM 727 O O . ASP A 1 95 ? -69.736 -25.239 129.632 1.00 54.41 95 ASP A O 1
ATOM 731 N N . GLU A 1 96 ? -71.964 -25.515 129.631 1.00 55.41 96 GLU A N 1
ATOM 732 C CA . GLU A 1 96 ? -72.085 -25.984 128.231 1.00 55.41 96 GLU A CA 1
ATOM 733 C C . GLU A 1 96 ? -72.352 -24.882 127.173 1.00 55.41 96 GLU A C 1
ATOM 735 O O . GLU A 1 96 ? -72.395 -25.168 125.971 1.00 55.41 96 GLU A O 1
ATOM 740 N N . SER A 1 97 ? -72.540 -23.610 127.554 1.00 55.03 97 SER A N 1
ATOM 741 C CA . SER A 1 97 ? -72.890 -22.552 126.585 1.00 55.03 97 SER A CA 1
ATOM 742 C C . SER A 1 97 ? -71.691 -22.048 125.767 1.00 55.03 97 SER A C 1
ATOM 744 O O . SER A 1 97 ? -70.947 -21.180 126.203 1.00 55.03 97 SER A O 1
ATOM 746 N N . LEU A 1 98 ? -71.561 -22.499 124.515 1.00 60.75 98 LEU A N 1
ATOM 747 C CA . LEU A 1 98 ? -70.528 -22.054 123.554 1.00 60.75 98 LEU A CA 1
ATOM 748 C C . LEU A 1 98 ? -70.770 -20.660 122.920 1.00 60.75 98 LEU A C 1
ATOM 750 O O . LEU A 1 98 ? -70.105 -20.283 121.951 1.00 60.75 98 LEU A O 1
ATOM 754 N N . SER A 1 99 ? -71.746 -19.892 123.412 1.00 59.56 99 SER A N 1
ATOM 755 C CA . SER A 1 99 ? -72.233 -18.661 122.761 1.00 59.56 99 SER A CA 1
ATOM 756 C C . SER A 1 99 ? -71.205 -17.520 122.643 1.00 59.56 99 SER A C 1
ATOM 758 O O . SER A 1 99 ? -71.305 -16.704 121.725 1.00 59.56 99 SER A O 1
ATOM 760 N N . HIS A 1 100 ? -70.190 -17.477 123.512 1.00 60.09 100 HIS A N 1
ATOM 761 C CA . HIS A 1 100 ? -69.139 -16.449 123.545 1.00 60.09 100 HIS A CA 1
ATOM 762 C C . HIS A 1 100 ? -68.075 -16.582 122.445 1.00 60.09 100 HIS A C 1
ATOM 764 O O . HIS A 1 100 ? -67.282 -15.661 122.259 1.00 60.09 100 HIS A O 1
ATOM 770 N N . TYR A 1 101 ? -68.079 -17.670 121.670 1.00 60.12 101 TYR A N 1
ATOM 771 C CA . TYR A 1 101 ? -67.072 -17.940 120.633 1.00 60.12 101 TYR A CA 1
ATOM 772 C C . TYR A 1 101 ? -67.407 -17.391 119.228 1.00 60.12 101 TYR A C 1
ATOM 774 O O . TYR A 1 101 ? -66.685 -17.671 118.267 1.00 60.12 101 TYR A O 1
ATOM 782 N N . GLN A 1 102 ? -68.466 -16.585 119.069 1.00 61.12 102 GLN A N 1
ATOM 783 C CA . GLN A 1 102 ? -68.774 -15.937 117.785 1.00 61.12 102 GLN A CA 1
ATOM 784 C C . GLN A 1 102 ? -67.939 -14.662 117.560 1.00 61.12 102 GLN A C 1
ATOM 786 O O . GLN A 1 102 ? -68.029 -13.699 118.319 1.00 61.12 102 GLN A O 1
ATOM 791 N N . TYR A 1 103 ? -67.176 -14.623 116.462 1.00 65.94 103 TYR A N 1
ATOM 792 C CA . TYR A 1 103 ? -66.361 -13.470 116.062 1.00 65.94 103 TYR A CA 1
ATOM 793 C C . TYR A 1 103 ? -66.719 -12.944 114.668 1.00 65.94 103 TYR A C 1
ATOM 795 O O . TYR A 1 103 ? -66.814 -13.703 113.705 1.00 65.94 103 TYR A O 1
ATOM 803 N N . ASP A 1 104 ? -66.832 -11.618 114.551 1.00 69.94 104 ASP A N 1
ATOM 804 C CA . ASP A 1 104 ? -67.008 -10.928 113.271 1.00 69.94 104 ASP A CA 1
ATOM 805 C C . ASP A 1 104 ? -65.680 -10.788 112.496 1.00 69.94 104 ASP A C 1
ATOM 807 O O . ASP A 1 104 ? -64.685 -10.254 113.008 1.00 69.94 104 ASP A O 1
ATOM 811 N N . PHE A 1 105 ? -65.702 -11.235 111.236 1.00 75.00 105 PHE A N 1
ATOM 812 C CA . PHE A 1 105 ? -64.608 -11.161 110.260 1.00 75.00 105 PHE A CA 1
ATOM 813 C C . PHE A 1 105 ? -64.897 -10.197 109.090 1.00 75.00 105 PHE A C 1
ATOM 815 O O . PHE A 1 105 ? -64.129 -10.140 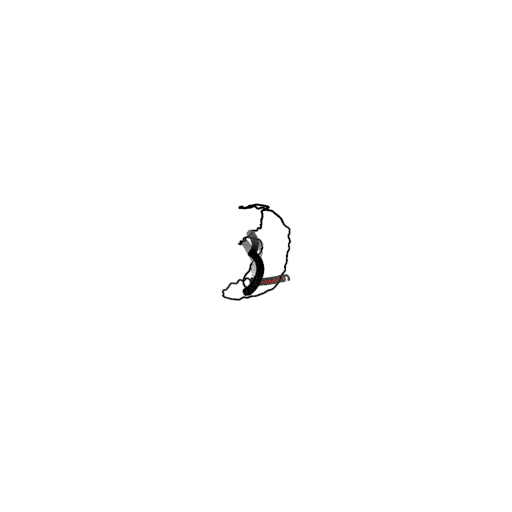108.127 1.00 75.00 105 PHE A O 1
ATOM 822 N N . SER A 1 106 ? -65.973 -9.402 109.158 1.00 77.38 106 SER A N 1
ATOM 823 C CA . SER A 1 106 ? -66.398 -8.479 108.092 1.00 77.38 106 SER A CA 1
ATOM 824 C C . SER A 1 106 ? -65.301 -7.500 107.658 1.00 77.38 106 SER A C 1
ATOM 826 O O . SER A 1 106 ? -65.235 -7.113 106.491 1.00 77.38 106 SER A O 1
ATOM 828 N N . ARG A 1 107 ? -64.393 -7.114 108.567 1.00 71.75 107 ARG A N 1
ATOM 829 C CA . ARG A 1 107 ? -63.259 -6.234 108.242 1.00 71.75 107 ARG A CA 1
ATOM 830 C C . ARG A 1 107 ? -62.211 -6.935 107.371 1.00 71.75 107 ARG A C 1
ATOM 832 O O . ARG A 1 107 ? -61.757 -6.345 106.396 1.00 71.75 107 ARG A O 1
ATOM 839 N N . GLN A 1 108 ? -61.860 -8.181 107.687 1.00 78.12 108 GLN A N 1
ATOM 840 C CA . GLN A 1 108 ? -60.941 -9.009 106.899 1.00 78.12 108 GLN A CA 1
ATOM 841 C C . GLN A 1 108 ? -61.552 -9.352 105.533 1.00 78.12 108 GLN A C 1
ATOM 843 O O . GLN A 1 108 ? -60.875 -9.232 104.513 1.00 78.12 108 GLN A O 1
ATOM 848 N N . TYR A 1 109 ? -62.847 -9.688 105.501 1.00 74.50 109 TYR A N 1
ATOM 849 C CA . TYR A 1 109 ? -63.592 -9.930 104.263 1.00 74.50 109 TYR A CA 1
ATOM 850 C C . TYR A 1 109 ? -63.573 -8.709 103.331 1.00 74.50 109 TYR A C 1
ATOM 852 O O . TYR A 1 109 ? -63.264 -8.845 102.150 1.00 74.50 109 TYR A O 1
ATOM 860 N N . ARG A 1 110 ? -63.810 -7.498 103.859 1.00 75.69 110 ARG A N 1
ATOM 861 C CA . ARG A 1 110 ? -63.743 -6.265 103.055 1.00 75.69 110 ARG A CA 1
ATOM 862 C C . ARG A 1 110 ? -62.367 -6.025 102.436 1.00 75.69 110 ARG A C 1
ATOM 864 O O . ARG A 1 110 ? -62.332 -5.643 101.275 1.00 75.69 110 ARG A O 1
ATOM 871 N N . VAL A 1 111 ? -61.270 -6.267 103.162 1.00 75.25 111 VAL A N 1
ATOM 872 C CA . VAL A 1 111 ? -59.909 -6.117 102.604 1.00 75.25 111 VAL A CA 1
ATOM 873 C C . VAL A 1 111 ? -59.680 -7.100 101.454 1.00 75.25 111 VAL A C 1
ATOM 875 O O . VAL A 1 111 ? -59.221 -6.685 100.394 1.00 75.25 111 VAL A O 1
ATOM 878 N N . LEU A 1 112 ? -60.068 -8.370 101.627 1.00 73.25 112 LEU A N 1
ATOM 879 C CA . LEU A 1 112 ? -59.959 -9.403 100.587 1.00 73.25 112 LEU A CA 1
ATOM 880 C C . LEU A 1 112 ? -60.774 -9.064 99.327 1.00 73.25 112 LEU A C 1
ATOM 882 O O . LEU A 1 112 ? -60.284 -9.260 98.220 1.00 73.25 112 LEU A O 1
ATOM 886 N N . VAL A 1 113 ? -61.984 -8.515 99.483 1.00 74.62 113 VAL A N 1
ATOM 887 C CA . VAL A 1 113 ? -62.848 -8.097 98.360 1.00 74.62 113 VAL A CA 1
ATOM 888 C C . VAL A 1 113 ? -62.329 -6.833 97.652 1.00 74.62 113 VAL A C 1
ATOM 890 O O . VAL A 1 113 ? -62.648 -6.619 96.487 1.00 74.62 113 VAL A O 1
ATOM 893 N N . THR A 1 114 ? -61.500 -6.010 98.304 1.00 74.19 114 THR A N 1
ATOM 894 C CA . THR A 1 114 ? -60.853 -4.837 97.678 1.00 74.19 114 THR A CA 1
ATOM 895 C C . THR A 1 114 ? -59.514 -5.132 96.989 1.00 74.19 114 THR A C 1
ATOM 897 O O . THR A 1 114 ? -58.865 -4.197 96.519 1.00 74.19 114 THR A O 1
ATOM 900 N N . LEU A 1 115 ? -59.075 -6.395 96.912 1.00 74.62 115 LEU A N 1
ATOM 901 C CA . LEU A 1 115 ? -57.850 -6.763 96.194 1.00 74.62 115 LEU A CA 1
ATOM 902 C C . LEU A 1 115 ? -58.088 -6.783 94.676 1.00 74.62 115 LEU A C 1
ATOM 904 O O . LEU A 1 115 ? -58.641 -7.736 94.130 1.00 74.62 115 LEU A O 1
ATOM 908 N N . ASP A 1 116 ? -57.635 -5.734 93.991 1.00 71.44 116 ASP A N 1
ATOM 909 C CA . ASP A 1 116 ? -57.677 -5.644 92.531 1.00 71.44 116 ASP A CA 1
ATOM 910 C C . ASP A 1 116 ? -56.507 -6.407 91.882 1.00 71.44 116 ASP A C 1
ATOM 912 O O . ASP A 1 116 ? -55.365 -5.943 91.851 1.00 71.44 116 ASP A O 1
ATOM 916 N N . PHE A 1 117 ? -56.815 -7.586 91.339 1.00 76.06 117 PHE A N 1
ATOM 917 C CA . PHE A 1 117 ? -55.912 -8.366 90.486 1.00 76.06 117 PHE A CA 1
ATOM 918 C C . PHE A 1 117 ? -56.031 -7.993 88.995 1.00 76.06 117 PHE A C 1
ATOM 920 O O . PHE A 1 117 ? -55.100 -8.240 88.227 1.00 76.06 117 PHE A O 1
ATOM 927 N N . GLN A 1 118 ? -57.140 -7.363 88.589 1.00 78.06 118 GLN A N 1
ATOM 928 C CA . GLN A 1 118 ? -57.439 -6.998 87.203 1.00 78.06 118 GLN A CA 1
ATOM 929 C C . GLN A 1 118 ? -56.446 -5.948 86.694 1.00 78.06 118 GLN A C 1
ATOM 931 O O . GLN A 1 118 ? -55.899 -6.102 85.607 1.00 78.06 118 GLN A O 1
ATOM 936 N N . THR A 1 119 ? -56.130 -4.926 87.498 1.00 78.94 119 THR A N 1
ATOM 937 C CA . THR A 1 119 ? -55.106 -3.922 87.149 1.00 78.94 119 THR A CA 1
ATOM 938 C C . THR A 1 119 ? -53.722 -4.552 86.948 1.00 78.94 119 THR A C 1
ATOM 940 O O . THR A 1 119 ? -52.989 -4.146 86.044 1.00 78.94 119 THR A O 1
ATOM 943 N N . GLY A 1 120 ? -53.368 -5.581 87.728 1.00 78.75 120 GLY A N 1
ATOM 944 C CA . GLY A 1 120 ? -52.118 -6.325 87.536 1.00 78.75 120 GLY A CA 1
ATOM 945 C C . GLY A 1 120 ? -52.083 -7.066 86.196 1.00 78.75 120 GLY A C 1
ATOM 946 O O . GLY A 1 120 ? -51.094 -6.975 85.471 1.00 78.75 120 GLY A O 1
ATOM 947 N N . GLN A 1 121 ? -53.184 -7.730 85.839 1.00 82.81 121 GLN A N 1
ATOM 948 C CA . GLN A 1 121 ? -53.316 -8.453 84.574 1.00 82.81 121 GLN A CA 1
ATOM 949 C C . GLN A 1 121 ? -53.319 -7.503 83.367 1.00 82.81 121 GLN A C 1
ATOM 951 O O . GLN A 1 121 ? -52.487 -7.658 82.482 1.00 82.81 121 GLN A O 1
ATOM 956 N N . ASN A 1 122 ? -54.113 -6.428 83.409 1.00 84.56 122 ASN A N 1
ATOM 957 C CA . ASN A 1 122 ? -54.126 -5.376 82.385 1.00 84.56 122 ASN A CA 1
ATOM 958 C C . ASN A 1 122 ? -52.728 -4.759 82.154 1.00 84.56 122 ASN A C 1
ATOM 960 O O . ASN A 1 122 ? -52.383 -4.391 81.032 1.00 84.56 122 ASN A O 1
ATOM 964 N N . THR A 1 123 ? -51.909 -4.640 83.208 1.00 84.69 123 THR A N 1
ATOM 965 C CA . THR A 1 123 ? -50.525 -4.142 83.100 1.00 84.69 123 THR A CA 1
ATOM 966 C C . THR A 1 123 ? -49.617 -5.153 82.392 1.00 84.69 123 THR A C 1
ATOM 968 O O . THR A 1 123 ? -48.785 -4.761 81.575 1.00 84.69 123 THR A O 1
ATOM 971 N N . LEU A 1 124 ? -49.791 -6.451 82.667 1.00 86.38 124 LEU A N 1
ATOM 972 C CA . LEU A 1 124 ? -49.058 -7.527 81.995 1.00 86.38 124 LEU A CA 1
ATOM 973 C C . LEU A 1 124 ? -49.444 -7.620 80.511 1.00 86.38 124 LEU A C 1
ATOM 975 O O . LEU A 1 124 ? -48.562 -7.656 79.657 1.00 86.38 124 LEU A O 1
ATOM 979 N N . ASP A 1 125 ? -50.741 -7.556 80.206 1.00 90.62 125 ASP A N 1
ATOM 980 C CA . ASP A 1 125 ? -51.274 -7.576 78.841 1.00 90.62 125 ASP A CA 1
ATOM 981 C C . ASP A 1 125 ? -50.797 -6.350 78.042 1.00 90.62 125 ASP A C 1
ATOM 983 O O . ASP A 1 125 ? -50.404 -6.467 76.881 1.00 90.62 125 ASP A O 1
ATOM 987 N N . SER A 1 126 ? -50.748 -5.165 78.665 1.00 89.56 126 SER A N 1
ATOM 988 C CA . SER A 1 126 ? -50.149 -3.965 78.063 1.00 89.56 126 SER A CA 1
ATOM 989 C C . SER A 1 126 ? -48.647 -4.138 77.803 1.00 89.56 126 SER A C 1
ATOM 991 O O . SER A 1 126 ? -48.142 -3.668 76.781 1.00 89.56 126 SER A O 1
ATOM 993 N N . GLY A 1 127 ? -47.927 -4.814 78.703 1.00 91.94 127 GLY A N 1
ATOM 994 C CA . GLY A 1 127 ? -46.518 -5.168 78.525 1.00 91.94 127 GLY A CA 1
ATOM 995 C C . GLY A 1 127 ? -46.301 -6.123 77.350 1.00 91.94 127 GLY A C 1
ATOM 996 O O . GLY A 1 127 ? -45.426 -5.872 76.524 1.00 91.94 127 GLY A O 1
ATOM 997 N N . GLN A 1 128 ? -47.141 -7.154 77.221 1.00 93.94 128 GLN A N 1
ATOM 998 C CA . GLN A 1 128 ? -47.097 -8.104 76.108 1.00 93.94 128 GLN A CA 1
ATOM 999 C C . GLN A 1 128 ? -47.390 -7.413 74.770 1.00 93.94 128 GLN A C 1
ATOM 1001 O O . GLN A 1 128 ? -46.571 -7.497 73.865 1.00 93.94 128 GLN A O 1
ATOM 1006 N N . ASN A 1 129 ? -48.464 -6.619 74.671 1.00 94.12 129 ASN A N 1
ATOM 1007 C CA . ASN A 1 129 ? -48.763 -5.843 73.458 1.00 94.12 129 ASN A CA 1
ATOM 1008 C C . ASN A 1 129 ? -47.615 -4.887 73.071 1.00 94.12 129 ASN A C 1
ATOM 1010 O O . ASN A 1 129 ? -47.367 -4.655 71.887 1.00 94.12 129 ASN A O 1
ATOM 1014 N N . THR A 1 130 ? -46.893 -4.338 74.056 1.00 94.38 130 THR A N 1
ATOM 1015 C CA . THR A 1 130 ? -45.708 -3.496 73.814 1.00 94.38 130 THR A CA 1
ATOM 1016 C C . THR A 1 130 ? -44.533 -4.320 73.279 1.00 94.38 130 THR A C 1
ATOM 1018 O O . THR A 1 130 ? -43.861 -3.884 72.344 1.00 94.38 130 THR A O 1
ATOM 1021 N N . LEU A 1 131 ? -44.304 -5.519 73.826 1.00 94.44 131 LEU A N 1
ATOM 1022 C CA . LEU A 1 131 ? -43.279 -6.454 73.356 1.00 94.44 131 LEU A CA 1
ATOM 1023 C C . LEU A 1 131 ? -43.576 -6.945 71.931 1.00 94.44 131 LEU A C 1
ATOM 1025 O O . LEU A 1 131 ? -42.695 -6.886 71.078 1.00 94.44 131 LEU A O 1
ATOM 1029 N N . ASP A 1 132 ? -44.821 -7.334 71.653 1.00 95.12 132 ASP A N 1
ATOM 1030 C CA . ASP A 1 132 ? -45.278 -7.781 70.333 1.00 95.12 132 ASP A CA 1
ATOM 1031 C C . ASP A 1 132 ? -45.159 -6.652 69.296 1.00 95.12 132 ASP A C 1
ATOM 1033 O O . ASP A 1 132 ? -44.706 -6.873 68.173 1.00 95.12 132 ASP A O 1
ATOM 1037 N N . SER A 1 133 ? -45.492 -5.412 69.672 1.00 94.25 133 SER A N 1
ATOM 1038 C CA . SER A 1 133 ? -45.277 -4.229 68.823 1.00 94.25 133 SER A CA 1
ATOM 1039 C C . SER A 1 133 ? -43.787 -3.981 68.552 1.00 94.25 133 SER A C 1
ATOM 1041 O O . SER A 1 133 ? -43.405 -3.634 67.432 1.00 94.25 133 SER A O 1
ATOM 1043 N N . GLY A 1 134 ? -42.930 -4.198 69.555 1.00 95.44 134 GLY A N 1
ATOM 1044 C CA . GLY A 1 134 ? -41.474 -4.142 69.417 1.00 95.44 134 GLY A CA 1
ATOM 1045 C C . GLY A 1 134 ? -40.929 -5.211 68.467 1.00 95.44 134 GLY A C 1
ATOM 1046 O O . GLY A 1 134 ? -40.127 -4.887 67.594 1.00 95.44 134 GLY A O 1
ATOM 1047 N N . GLN A 1 135 ? -41.416 -6.451 68.575 1.00 96.12 135 GLN A N 1
ATOM 1048 C CA . GLN A 1 135 ? -41.037 -7.555 67.690 1.00 96.12 135 GLN A CA 1
ATOM 1049 C C . GLN A 1 135 ? -41.456 -7.275 66.241 1.00 96.12 135 GLN A C 1
ATOM 1051 O O . GLN A 1 135 ? -40.606 -7.287 65.360 1.00 96.12 135 GLN A O 1
ATOM 1056 N N . ASN A 1 136 ? -42.714 -6.886 65.997 1.00 95.50 136 ASN A N 1
ATOM 1057 C CA . ASN A 1 136 ? -43.179 -6.503 64.656 1.00 95.50 136 ASN A CA 1
ATOM 1058 C C . ASN A 1 136 ? -42.362 -5.337 64.058 1.00 95.50 136 ASN A C 1
ATOM 1060 O O . ASN A 1 136 ? -42.138 -5.285 62.846 1.00 95.50 136 ASN A O 1
ATOM 1064 N N . THR A 1 137 ? -41.891 -4.404 64.894 1.00 96.12 137 THR A N 1
ATOM 1065 C CA . THR A 1 137 ? -41.006 -3.305 64.468 1.00 96.12 137 THR A CA 1
ATOM 1066 C C . THR A 1 137 ? -39.610 -3.816 64.098 1.00 96.12 137 THR A C 1
ATOM 1068 O O . THR A 1 137 ? -39.058 -3.395 63.081 1.00 96.12 137 THR A O 1
ATOM 1071 N N . LEU A 1 138 ? -39.050 -4.746 64.880 1.00 95.88 138 LEU A N 1
ATOM 1072 C CA . LEU A 1 138 ? -37.763 -5.389 64.601 1.00 95.88 138 LEU A CA 1
ATOM 1073 C C . LEU A 1 138 ? -37.820 -6.217 63.309 1.00 95.88 138 LEU A C 1
ATOM 1075 O O . LEU A 1 138 ? -36.958 -6.057 62.449 1.00 95.88 138 LEU A O 1
ATOM 1079 N N . ASP A 1 139 ? -38.870 -7.021 63.135 1.00 96.44 139 ASP A N 1
ATOM 1080 C CA . ASP A 1 139 ? -39.096 -7.845 61.945 1.00 96.44 139 ASP A CA 1
ATOM 1081 C C . ASP A 1 139 ? -39.264 -6.969 60.692 1.00 96.44 139 ASP A C 1
ATOM 1083 O O . ASP A 1 139 ? -38.690 -7.254 59.640 1.00 96.44 139 ASP A O 1
ATOM 1087 N N . SER A 1 140 ? -39.987 -5.848 60.801 1.00 95.56 140 SER A N 1
ATOM 1088 C CA . SER A 1 140 ? -40.098 -4.852 59.721 1.00 95.56 140 SER A CA 1
ATOM 1089 C C . SER A 1 140 ? -38.742 -4.215 59.384 1.00 95.56 140 SER A C 1
ATOM 1091 O O . SER A 1 140 ? -38.428 -3.994 58.212 1.00 95.56 140 SER A O 1
ATOM 1093 N N . GLY A 1 141 ? -37.911 -3.956 60.399 1.00 96.81 141 GLY A N 1
ATOM 1094 C CA . GLY A 1 141 ? -36.536 -3.486 60.235 1.00 96.81 141 GLY A CA 1
ATOM 1095 C C . GLY A 1 141 ? -35.644 -4.502 59.518 1.00 96.81 141 GLY A C 1
ATOM 1096 O O . GLY A 1 141 ? -34.938 -4.128 58.584 1.00 96.81 141 GLY A O 1
ATOM 1097 N N . GLN A 1 142 ? -35.729 -5.784 59.887 1.00 97.31 142 GLN A N 1
ATOM 1098 C CA . GLN A 1 142 ? -34.981 -6.867 59.242 1.00 97.31 142 GLN A CA 1
ATOM 1099 C C . GLN A 1 142 ? -35.382 -7.024 57.770 1.00 97.31 142 GLN A C 1
ATOM 1101 O O . GLN A 1 142 ? -34.519 -6.955 56.903 1.00 97.31 142 GLN A O 1
ATOM 1106 N N . ASN A 1 143 ? -36.684 -7.097 57.463 1.00 96.62 143 ASN A N 1
ATOM 1107 C CA . ASN A 1 143 ? -37.172 -7.153 56.078 1.00 96.62 143 ASN A CA 1
ATOM 1108 C C . ASN A 1 143 ? -36.709 -5.942 55.238 1.00 96.62 143 ASN A C 1
ATOM 1110 O O . ASN A 1 143 ? -36.444 -6.071 54.040 1.00 96.62 143 ASN A O 1
ATOM 1114 N N . THR A 1 144 ? -36.585 -4.762 55.858 1.00 97.25 144 THR A N 1
ATOM 1115 C CA . THR A 1 144 ? -36.047 -3.557 55.203 1.00 97.25 144 THR A CA 1
ATOM 1116 C C . THR A 1 144 ? -34.543 -3.682 54.938 1.00 97.25 144 THR A C 1
ATOM 1118 O O . THR A 1 144 ? -34.085 -3.323 53.853 1.00 97.25 144 THR A O 1
ATOM 1121 N N . LEU A 1 145 ? -33.777 -4.222 55.892 1.00 96.94 145 LEU A N 1
ATOM 1122 C CA . LEU A 1 145 ? -32.341 -4.478 55.745 1.00 96.94 145 LEU A CA 1
ATOM 1123 C C . LEU A 1 145 ? -32.068 -5.516 54.647 1.00 96.94 145 LEU A C 1
ATOM 1125 O O . LEU A 1 145 ? -31.244 -5.270 53.770 1.00 96.94 145 LEU A O 1
ATOM 1129 N N . ASP A 1 146 ? -32.812 -6.623 54.646 1.00 97.38 146 ASP A N 1
ATOM 1130 C CA . ASP A 1 146 ? -32.707 -7.695 53.653 1.00 97.38 146 ASP A CA 1
ATOM 1131 C C . ASP A 1 146 ? -33.058 -7.179 52.247 1.00 97.38 146 ASP A C 1
ATOM 1133 O O . ASP A 1 146 ? -32.366 -7.476 51.273 1.00 97.38 146 ASP A O 1
ATOM 1137 N N . SER A 1 147 ? -34.089 -6.334 52.127 1.00 96.25 147 SER A N 1
ATOM 1138 C CA . SER A 1 147 ? -34.430 -5.653 50.868 1.00 96.25 147 SER A CA 1
ATOM 1139 C C . SER A 1 147 ? -33.311 -4.712 50.398 1.00 96.25 147 SER A C 1
ATOM 1141 O O . SER A 1 147 ? -33.013 -4.641 49.202 1.00 96.25 147 SER A O 1
ATOM 1143 N N . GLY A 1 148 ? -32.655 -4.018 51.333 1.00 97.56 148 GLY A N 1
ATOM 1144 C CA . GLY A 1 148 ? -31.479 -3.188 51.068 1.00 97.56 148 GLY A CA 1
ATOM 1145 C C . GLY A 1 148 ? -30.280 -4.001 50.573 1.00 97.56 148 GLY A C 1
ATOM 1146 O O . GLY A 1 148 ? -29.667 -3.623 49.576 1.00 97.56 148 GLY A O 1
ATOM 1147 N N . GLN A 1 149 ? -29.994 -5.146 51.201 1.00 97.75 149 GLN A N 1
ATOM 1148 C CA . GLN A 1 149 ? -28.917 -6.053 50.794 1.00 97.75 149 GLN A CA 1
ATOM 1149 C C . GLN A 1 149 ? -29.159 -6.612 49.386 1.00 97.75 149 GLN A C 1
ATOM 1151 O O . GLN A 1 149 ? -28.307 -6.449 48.520 1.00 97.75 149 GLN A O 1
ATOM 1156 N N . ASN A 1 150 ? -30.355 -7.145 49.106 1.00 97.06 150 ASN A N 1
ATOM 1157 C CA . ASN A 1 150 ? -30.717 -7.622 47.763 1.00 97.06 150 ASN A CA 1
ATOM 1158 C C . ASN A 1 150 ? -30.597 -6.518 46.690 1.00 97.06 150 ASN A C 1
ATOM 1160 O O . ASN A 1 150 ? -30.233 -6.792 45.544 1.00 97.06 150 ASN A O 1
ATOM 1164 N N . THR A 1 151 ? -30.876 -5.260 47.052 1.00 97.62 151 THR A N 1
ATOM 1165 C CA . THR A 1 151 ? -30.700 -4.104 46.157 1.00 97.62 151 THR A CA 1
ATOM 1166 C C . THR A 1 151 ? -29.218 -3.801 45.911 1.00 97.62 151 THR A C 1
ATOM 1168 O O . THR A 1 151 ? -28.831 -3.541 44.771 1.00 97.62 151 THR A O 1
ATOM 1171 N N . LEU A 1 152 ? -28.379 -3.876 46.950 1.00 97.12 152 LEU A N 1
ATOM 1172 C CA . LEU A 1 152 ? -26.928 -3.694 46.848 1.00 97.12 152 LEU A CA 1
ATOM 1173 C C . LEU A 1 152 ? -26.285 -4.794 45.990 1.00 97.12 152 LEU A C 1
ATOM 1175 O O . LEU A 1 152 ? -25.528 -4.484 45.073 1.00 97.12 152 LEU A O 1
ATOM 1179 N N . ASP A 1 153 ? -26.651 -6.055 46.225 1.00 97.50 153 ASP A N 1
ATOM 1180 C CA . ASP A 1 153 ? -26.159 -7.214 45.474 1.00 97.50 153 ASP A CA 1
ATOM 1181 C C . ASP A 1 153 ? -26.568 -7.127 43.994 1.00 97.50 153 ASP A C 1
ATOM 1183 O O . ASP A 1 153 ? -25.761 -7.382 43.099 1.00 97.50 153 ASP A O 1
ATOM 1187 N N . SER A 1 154 ? -27.799 -6.691 43.707 1.00 96.69 154 SER A N 1
ATOM 1188 C CA . SER A 1 154 ? -28.258 -6.421 42.334 1.00 96.69 154 SER A CA 1
ATOM 1189 C C . SER A 1 154 ? -27.458 -5.290 41.671 1.00 96.69 154 SER A C 1
ATOM 1191 O O . SER A 1 154 ? -27.121 -5.372 40.487 1.00 96.69 154 SER A O 1
ATOM 1193 N N . GLY A 1 155 ? -27.109 -4.249 42.435 1.00 97.69 155 GLY A N 1
ATOM 1194 C CA . GLY A 1 155 ? -26.236 -3.162 41.991 1.00 97.69 155 GLY A CA 1
ATOM 1195 C C . GLY A 1 155 ? -24.816 -3.634 41.671 1.00 97.69 155 GLY A C 1
ATOM 1196 O O . GLY A 1 155 ? -24.291 -3.287 40.614 1.00 97.69 155 GLY A O 1
ATOM 1197 N N . GLN A 1 156 ? -24.226 -4.478 42.522 1.00 97.88 156 GLN A N 1
ATOM 1198 C CA . GLN A 1 156 ? -22.895 -5.052 42.306 1.00 97.88 156 GLN A CA 1
ATOM 1199 C C . GLN A 1 156 ? -22.864 -5.933 41.050 1.00 97.88 156 GLN A C 1
ATOM 1201 O O . GLN A 1 156 ? -22.053 -5.686 40.164 1.00 97.88 156 GLN A O 1
ATOM 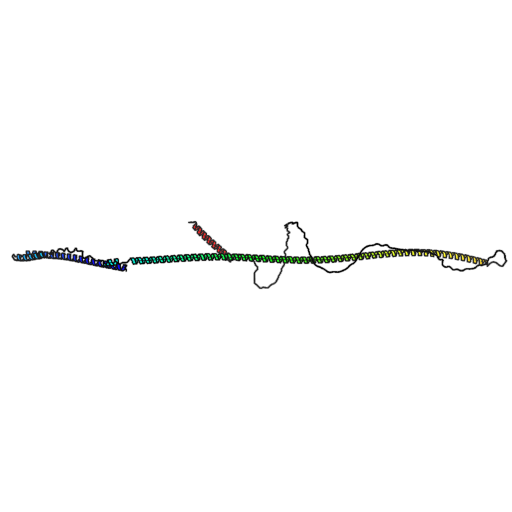1206 N N . ASN A 1 157 ? -23.814 -6.864 40.896 1.00 97.25 157 ASN A N 1
ATOM 1207 C CA . ASN A 1 157 ? -23.923 -7.694 39.687 1.00 97.25 157 ASN A CA 1
ATOM 1208 C C . ASN A 1 157 ? -24.087 -6.851 38.403 1.00 97.25 157 ASN A C 1
ATOM 1210 O O . ASN A 1 157 ? -23.586 -7.222 37.338 1.00 97.25 157 ASN A O 1
ATOM 1214 N N . THR A 1 158 ? -24.766 -5.700 38.491 1.00 97.75 158 THR A N 1
ATOM 1215 C CA . THR A 1 158 ? -24.906 -4.752 37.372 1.00 97.75 158 THR A CA 1
ATOM 1216 C C . THR A 1 158 ? -23.578 -4.053 37.057 1.00 97.75 158 THR A C 1
ATOM 1218 O O . THR A 1 158 ? -23.219 -3.929 35.886 1.00 97.75 158 THR A O 1
ATOM 1221 N N . LEU A 1 159 ? -22.827 -3.634 38.081 1.00 97.19 159 LEU A N 1
ATOM 1222 C CA . LEU A 1 159 ? -21.503 -3.024 37.931 1.00 97.19 159 LEU A CA 1
ATOM 1223 C C . LEU A 1 159 ? -20.490 -4.014 37.338 1.00 97.19 159 LEU A C 1
ATOM 1225 O O . LEU A 1 159 ? -19.803 -3.672 36.379 1.00 97.19 159 LEU A O 1
ATOM 1229 N N . ASP A 1 160 ? -20.463 -5.249 37.839 1.00 97.75 160 ASP A N 1
ATOM 1230 C CA . ASP A 1 160 ? -19.590 -6.319 37.346 1.00 97.75 160 ASP A CA 1
ATOM 1231 C C . ASP A 1 160 ? -19.908 -6.656 35.880 1.00 97.75 160 ASP A C 1
ATOM 1233 O O . ASP A 1 160 ? -19.006 -6.802 35.054 1.00 97.75 160 ASP A O 1
ATOM 1237 N N . SER A 1 161 ? -21.193 -6.706 35.512 1.00 96.88 161 SER A N 1
ATOM 1238 C CA . SER A 1 161 ? -21.625 -6.875 34.114 1.00 96.88 161 SER A CA 1
ATOM 1239 C C . SER A 1 161 ? -21.180 -5.702 33.226 1.00 96.88 161 SER A C 1
ATOM 1241 O O . SER A 1 161 ? -20.764 -5.906 32.083 1.00 96.88 161 SER A O 1
ATOM 1243 N N . GLY A 1 162 ? -21.222 -4.475 33.755 1.00 97.75 162 GLY A N 1
ATOM 1244 C CA . GLY A 1 162 ? -20.709 -3.276 33.092 1.00 97.75 162 GLY A CA 1
ATOM 1245 C C . GLY A 1 162 ? -19.195 -3.321 32.870 1.00 97.75 162 GLY A C 1
ATOM 1246 O O . GLY A 1 162 ? -18.741 -3.032 31.764 1.00 97.75 162 GLY A O 1
ATOM 1247 N N . GLN A 1 163 ? -18.425 -3.753 33.872 1.00 97.94 163 GLN A N 1
ATOM 1248 C CA . GLN A 1 163 ? -16.971 -3.909 33.771 1.00 97.94 163 GLN A CA 1
ATOM 1249 C C . GLN A 1 163 ? -16.596 -4.961 32.719 1.00 97.94 163 GLN A C 1
ATOM 1251 O O . GLN A 1 163 ? -15.854 -4.649 31.794 1.00 97.94 163 GLN A O 1
ATOM 1256 N N . ASN A 1 164 ? -17.201 -6.155 32.763 1.00 97.31 164 ASN A N 1
ATOM 1257 C CA . ASN A 1 164 ? -16.981 -7.195 31.747 1.00 97.31 164 ASN A CA 1
ATOM 1258 C C . ASN A 1 164 ? -17.324 -6.711 30.321 1.00 97.31 164 ASN A C 1
ATOM 1260 O O . ASN A 1 164 ? -16.675 -7.106 29.349 1.00 97.31 164 ASN A O 1
ATOM 1264 N N . THR A 1 165 ? -18.327 -5.836 30.180 1.00 97.94 165 THR A N 1
ATOM 1265 C CA . THR A 1 165 ? -18.688 -5.213 28.894 1.00 97.94 165 THR A CA 1
ATOM 1266 C C . THR A 1 165 ? -17.625 -4.210 28.434 1.00 97.94 165 THR A C 1
ATOM 1268 O O . THR A 1 165 ? -17.258 -4.208 27.259 1.00 97.94 165 THR A O 1
ATOM 1271 N N . LEU A 1 166 ? -17.096 -3.388 29.347 1.00 97.31 166 LEU A N 1
ATOM 1272 C CA . LEU A 1 166 ? -16.015 -2.438 29.068 1.00 97.31 166 LEU A CA 1
ATOM 1273 C C . LEU A 1 166 ? -14.717 -3.159 28.679 1.00 97.31 166 LEU A C 1
ATOM 1275 O O . LEU A 1 166 ? -14.116 -2.813 27.665 1.00 97.31 166 LEU A O 1
ATOM 1279 N N . ASP A 1 167 ? -14.338 -4.202 29.419 1.00 98.00 167 ASP A N 1
ATOM 1280 C CA . ASP A 1 167 ? -13.151 -5.018 29.146 1.00 98.00 167 ASP A CA 1
ATOM 1281 C C . ASP A 1 167 ? -13.267 -5.719 27.782 1.00 98.00 167 ASP A C 1
ATOM 1283 O O . ASP A 1 167 ? -12.318 -5.736 26.997 1.00 98.00 167 ASP A O 1
ATOM 1287 N N . SER A 1 168 ? -14.452 -6.237 27.441 1.00 97.00 168 SER A N 1
ATOM 1288 C CA . SER A 1 168 ? -14.730 -6.800 26.109 1.00 97.00 168 SER A CA 1
ATOM 1289 C C . SER A 1 168 ? -14.617 -5.744 24.999 1.00 97.00 168 SER A C 1
ATOM 1291 O O . SER A 1 168 ? -14.093 -6.025 23.918 1.00 97.00 168 SER A O 1
ATOM 1293 N N . GLY A 1 169 ? -15.065 -4.514 25.269 1.00 97.88 169 GLY A N 1
ATOM 1294 C CA . GLY A 1 169 ? -14.910 -3.368 24.372 1.00 97.88 169 GLY A CA 1
ATOM 1295 C C . GLY A 1 169 ? -13.446 -2.976 24.154 1.00 97.88 169 GLY A C 1
ATOM 1296 O O . GLY A 1 169 ? -13.041 -2.776 23.011 1.00 97.88 169 GLY A O 1
ATOM 1297 N N . GLN A 1 170 ? -12.639 -2.944 25.218 1.00 98.06 170 GLN A N 1
ATOM 1298 C CA . GLN A 1 170 ? -11.206 -2.648 25.143 1.00 98.06 170 GLN A CA 1
ATOM 1299 C C . GLN A 1 170 ? -10.459 -3.711 24.325 1.00 98.06 170 GLN A C 1
ATOM 1301 O O . GLN A 1 170 ? -9.800 -3.365 23.351 1.00 98.06 170 GLN A O 1
ATOM 1306 N N . ASN A 1 171 ? -10.664 -5.002 24.614 1.00 97.56 171 ASN A N 1
ATOM 1307 C CA . ASN A 1 171 ? -10.072 -6.096 23.830 1.00 97.56 171 ASN A CA 1
ATOM 1308 C C . ASN A 1 171 ? -10.462 -6.031 22.336 1.00 97.56 171 ASN A C 1
ATOM 1310 O O . ASN A 1 171 ? -9.664 -6.376 21.461 1.00 97.56 171 ASN A O 1
ATOM 1314 N N . THR A 1 172 ? -11.679 -5.567 22.027 1.00 97.94 172 THR A N 1
ATOM 1315 C CA . THR A 1 172 ? -12.139 -5.352 20.643 1.00 97.94 172 THR A CA 1
ATOM 1316 C C . THR A 1 172 ? -11.415 -4.171 19.985 1.00 97.94 172 THR A C 1
ATOM 1318 O O . THR A 1 172 ? -11.006 -4.276 18.828 1.00 97.94 172 THR A O 1
ATOM 1321 N N . LEU A 1 173 ? -11.216 -3.068 20.714 1.00 97.25 173 LEU A N 1
ATOM 1322 C CA . LEU A 1 173 ? -10.473 -1.895 20.245 1.00 97.25 173 LEU A CA 1
ATOM 1323 C C . LEU A 1 173 ? -8.995 -2.227 19.994 1.00 97.25 173 LEU A C 1
ATOM 1325 O O . LEU A 1 173 ? -8.478 -1.909 18.926 1.00 97.25 173 LEU A O 1
ATOM 1329 N N . ASP A 1 174 ? -8.349 -2.932 20.923 1.00 98.06 174 ASP A N 1
ATOM 1330 C CA . ASP A 1 174 ? -6.950 -3.358 20.811 1.00 98.06 174 ASP A CA 1
ATOM 1331 C C . ASP A 1 174 ? -6.756 -4.317 19.623 1.00 98.06 174 ASP A C 1
ATOM 1333 O O . ASP A 1 174 ? -5.800 -4.196 18.856 1.00 98.06 174 ASP A O 1
ATOM 1337 N N . SER A 1 175 ? -7.702 -5.236 19.401 1.00 97.12 175 SER A N 1
ATOM 1338 C CA . SER A 1 175 ? -7.716 -6.106 18.214 1.00 97.12 175 SER A CA 1
ATOM 1339 C C . SER A 1 175 ? -7.874 -5.305 16.912 1.00 97.12 175 SER A C 1
ATOM 1341 O O . SER A 1 175 ? -7.229 -5.611 15.906 1.00 97.12 175 SER A O 1
ATOM 1343 N N . GLY A 1 176 ? -8.697 -4.251 16.931 1.00 97.88 176 GLY A N 1
ATOM 1344 C CA . GLY A 1 176 ? -8.857 -3.316 15.817 1.00 97.88 176 GLY A CA 1
ATOM 1345 C C . GLY A 1 176 ? -7.580 -2.527 15.514 1.00 97.88 176 GLY A C 1
ATOM 1346 O O . GLY A 1 176 ? -7.194 -2.431 14.350 1.00 97.88 176 GLY A O 1
ATOM 1347 N N . GLN A 1 177 ? -6.887 -2.035 16.544 1.00 98.06 177 GLN A N 1
ATOM 1348 C CA . GLN A 1 177 ? -5.615 -1.320 16.407 1.00 98.06 177 GLN A CA 1
ATOM 1349 C C . GLN A 1 177 ? -4.528 -2.226 15.811 1.00 98.06 177 GLN A C 1
ATOM 1351 O O . GLN A 1 177 ? -3.954 -1.885 14.782 1.00 98.06 177 GLN A O 1
ATOM 1356 N N . ASN A 1 178 ? -4.339 -3.435 16.354 1.00 97.50 178 ASN A N 1
ATOM 1357 C CA . ASN A 1 178 ? -3.394 -4.416 15.803 1.00 97.50 178 ASN A CA 1
ATOM 1358 C C . ASN A 1 178 ? -3.694 -4.770 14.329 1.00 97.50 178 ASN A C 1
ATOM 1360 O O . ASN A 1 178 ? -2.778 -5.002 13.536 1.00 97.50 178 ASN A O 1
ATOM 1364 N N . THR A 1 179 ? -4.975 -4.788 13.941 1.00 97.88 179 THR A N 1
ATOM 1365 C CA . THR A 1 179 ? -5.400 -5.003 12.547 1.00 97.88 179 THR A CA 1
ATOM 1366 C C . THR A 1 179 ? -5.043 -3.807 11.656 1.00 97.88 179 THR A C 1
ATOM 1368 O O . THR A 1 179 ? -4.553 -4.001 10.543 1.00 97.88 179 THR A O 1
ATOM 1371 N N . LEU A 1 180 ? -5.242 -2.577 12.142 1.00 96.88 180 LEU A N 1
ATOM 1372 C CA . LEU A 1 180 ? -4.876 -1.346 11.437 1.00 96.88 180 LEU A CA 1
ATOM 1373 C C . LEU A 1 180 ? -3.357 -1.238 11.240 1.00 96.88 180 LEU A C 1
ATOM 1375 O O . LEU A 1 180 ? -2.908 -0.985 10.124 1.00 96.88 180 LEU A O 1
ATOM 1379 N N . ASP A 1 181 ? -2.574 -1.511 12.284 1.00 97.81 181 ASP A N 1
ATOM 1380 C CA . ASP A 1 181 ? -1.108 -1.477 12.239 1.00 97.81 181 ASP A CA 1
ATOM 1381 C C . ASP A 1 181 ? -0.555 -2.546 11.281 1.00 97.81 181 ASP A C 1
ATOM 1383 O O . ASP A 1 181 ? 0.358 -2.285 10.496 1.00 97.81 181 ASP A O 1
ATOM 1387 N N . SER A 1 182 ? -1.153 -3.743 11.263 1.00 96.81 182 SER A N 1
ATOM 1388 C CA . SER A 1 182 ? -0.832 -4.790 10.278 1.00 96.81 182 SER A CA 1
ATOM 1389 C C . SER A 1 182 ? -1.157 -4.351 8.841 1.00 96.81 182 SER A C 1
ATOM 1391 O O . SER A 1 182 ? -0.393 -4.626 7.912 1.00 96.81 182 SER A O 1
ATOM 1393 N N . GLY A 1 183 ? -2.265 -3.626 8.653 1.00 97.75 183 GLY A N 1
ATOM 1394 C CA . GLY A 1 183 ? -2.643 -3.019 7.376 1.00 97.75 183 GLY A CA 1
ATOM 1395 C C . GLY A 1 183 ? -1.654 -1.949 6.907 1.00 97.75 183 GLY A C 1
ATOM 1396 O O . GLY A 1 183 ? -1.248 -1.971 5.747 1.00 97.75 183 GLY A O 1
ATOM 1397 N N . GLN A 1 184 ? -1.204 -1.070 7.808 1.00 98.00 184 GLN A N 1
ATOM 1398 C CA . GLN A 1 184 ? -0.208 -0.036 7.505 1.00 98.00 184 GLN A CA 1
ATOM 1399 C C . GLN A 1 184 ? 1.136 -0.654 7.096 1.00 98.00 184 GLN A C 1
ATOM 1401 O O . GLN A 1 184 ? 1.643 -0.343 6.023 1.00 98.00 184 GLN A O 1
ATOM 1406 N N . ASN A 1 185 ? 1.655 -1.618 7.866 1.00 97.31 185 ASN A N 1
ATOM 1407 C CA . ASN A 1 185 ? 2.889 -2.337 7.516 1.00 97.31 185 ASN A CA 1
ATOM 1408 C C . ASN A 1 185 ? 2.793 -3.042 6.145 1.00 97.31 185 ASN A C 1
ATOM 1410 O O . ASN A 1 185 ? 3.777 -3.117 5.404 1.00 97.31 185 ASN A O 1
ATOM 1414 N N . THR A 1 186 ? 1.605 -3.539 5.783 1.00 97.75 186 THR A N 1
ATOM 1415 C CA . THR A 1 186 ? 1.345 -4.142 4.465 1.00 97.75 186 THR A CA 1
ATOM 1416 C C . THR A 1 186 ? 1.359 -3.090 3.350 1.00 97.75 186 THR A C 1
ATOM 1418 O O . THR A 1 186 ? 1.954 -3.325 2.297 1.00 97.75 186 THR A O 1
ATOM 1421 N N . LEU A 1 187 ? 0.752 -1.920 3.580 1.00 96.69 187 LEU A N 1
ATOM 1422 C CA . LEU A 1 187 ? 0.748 -0.797 2.640 1.00 96.69 187 LEU A CA 1
ATOM 1423 C C . LEU A 1 187 ? 2.165 -0.250 2.405 1.00 96.69 187 LEU A C 1
ATOM 1425 O O . LEU A 1 187 ? 2.571 -0.093 1.255 1.00 96.69 187 LEU A O 1
ATOM 1429 N N . ASP A 1 188 ? 2.937 -0.046 3.473 1.00 97.69 188 ASP A N 1
ATOM 1430 C CA . ASP A 1 188 ? 4.318 0.441 3.403 1.00 97.69 188 ASP A CA 1
ATOM 1431 C C . ASP A 1 188 ? 5.222 -0.557 2.659 1.00 97.69 188 ASP A C 1
ATOM 1433 O O . ASP A 1 188 ? 6.036 -0.171 1.818 1.00 97.69 188 ASP A O 1
ATOM 1437 N N . SER A 1 189 ? 5.038 -1.862 2.890 1.00 96.88 189 SER A N 1
ATOM 1438 C CA . SER A 1 189 ? 5.728 -2.921 2.133 1.00 96.88 189 SER A CA 1
ATOM 1439 C C . SER A 1 189 ? 5.354 -2.905 0.642 1.00 96.88 189 SER A C 1
ATOM 1441 O O . SER A 1 189 ? 6.214 -3.096 -0.223 1.00 96.88 189 SER A O 1
ATOM 1443 N N . GLY A 1 190 ? 4.084 -2.629 0.326 1.00 97.81 190 GLY A N 1
ATOM 1444 C CA . GLY A 1 190 ? 3.599 -2.439 -1.042 1.00 97.81 190 GLY A CA 1
ATOM 1445 C C . GLY A 1 190 ? 4.228 -1.225 -1.731 1.00 97.81 190 GLY A C 1
ATOM 1446 O O . GLY A 1 190 ? 4.694 -1.348 -2.862 1.00 97.81 190 GLY A O 1
ATOM 1447 N N . GLN A 1 191 ? 4.322 -0.085 -1.038 1.00 97.88 191 GLN A N 1
ATOM 1448 C CA . GLN A 1 191 ? 4.955 1.129 -1.562 1.00 97.88 191 GLN A CA 1
ATOM 1449 C C . GLN A 1 191 ? 6.444 0.906 -1.860 1.00 97.88 191 GLN A C 1
ATOM 1451 O O . GLN A 1 191 ? 6.881 1.152 -2.980 1.00 97.88 191 GLN A O 1
ATOM 1456 N N . ASN A 1 192 ? 7.203 0.327 -0.921 1.00 97.25 192 ASN A N 1
ATOM 1457 C CA . ASN A 1 192 ? 8.617 -0.009 -1.139 1.00 97.25 192 ASN A CA 1
ATOM 1458 C C . ASN A 1 192 ? 8.821 -0.964 -2.336 1.00 97.25 192 ASN A C 1
ATOM 1460 O O . ASN A 1 192 ? 9.822 -0.874 -3.053 1.00 97.25 192 ASN A O 1
ATOM 1464 N N . THR A 1 193 ? 7.866 -1.869 -2.579 1.00 97.75 193 THR A N 1
ATOM 1465 C CA . THR A 1 193 ? 7.877 -2.773 -3.742 1.00 97.75 193 THR A CA 1
ATOM 1466 C C . THR A 1 193 ? 7.617 -2.012 -5.047 1.00 97.75 193 THR A C 1
ATOM 1468 O O . THR A 1 193 ? 8.319 -2.238 -6.034 1.00 97.75 193 THR A O 1
ATOM 1471 N N . LEU A 1 194 ? 6.656 -1.082 -5.053 1.00 97.00 194 LEU A N 1
ATOM 1472 C CA . LEU A 1 194 ? 6.349 -0.222 -6.200 1.00 97.00 194 LEU A CA 1
ATOM 1473 C C . LEU A 1 194 ? 7.531 0.693 -6.554 1.00 97.00 194 LEU A C 1
ATOM 1475 O O . LEU A 1 194 ? 7.935 0.742 -7.714 1.00 97.00 194 LEU A O 1
ATOM 1479 N N . ASP A 1 195 ? 8.136 1.339 -5.556 1.00 97.69 195 ASP A N 1
ATOM 1480 C CA . ASP A 1 195 ? 9.300 2.214 -5.733 1.00 97.69 195 ASP A CA 1
ATOM 1481 C C . ASP A 1 195 ? 10.504 1.431 -6.284 1.00 97.69 195 ASP A C 1
ATOM 1483 O O . ASP A 1 195 ? 11.200 1.891 -7.192 1.00 97.69 195 ASP A O 1
ATOM 1487 N N . SER A 1 196 ? 10.726 0.202 -5.803 1.00 96.81 196 SER A N 1
ATOM 1488 C CA . SER A 1 196 ? 11.756 -0.702 -6.339 1.00 96.81 196 SER A CA 1
ATOM 1489 C C . SER A 1 196 ? 11.476 -1.100 -7.797 1.00 96.81 196 SER A C 1
ATOM 1491 O O . SER A 1 196 ? 12.398 -1.177 -8.614 1.00 96.81 196 SER A O 1
ATOM 1493 N N . GLY A 1 197 ? 10.202 -1.306 -8.145 1.00 97.81 197 GLY A N 1
ATOM 1494 C CA . GLY A 1 197 ? 9.749 -1.546 -9.516 1.00 97.81 197 GLY A CA 1
ATOM 1495 C C . GLY A 1 197 ? 10.008 -0.354 -10.441 1.00 97.81 197 GLY A C 1
ATOM 1496 O O . GLY A 1 197 ? 10.564 -0.540 -11.523 1.00 97.81 197 GLY A O 1
ATOM 1497 N N . GLN A 1 198 ? 9.696 0.867 -9.997 1.00 97.94 198 GLN A N 1
ATOM 1498 C CA . GLN A 1 198 ? 9.944 2.094 -10.761 1.00 97.94 198 GLN A CA 1
ATOM 1499 C C . GLN A 1 198 ? 11.442 2.304 -11.022 1.00 97.94 198 GLN A C 1
ATOM 1501 O O . GLN A 1 198 ? 11.841 2.450 -12.173 1.00 97.94 198 GLN A O 1
ATOM 1506 N N . ASN A 1 199 ? 12.292 2.194 -9.993 1.00 97.31 199 ASN A N 1
ATOM 1507 C CA . ASN A 1 199 ? 13.751 2.287 -10.153 1.00 97.31 199 ASN A CA 1
ATOM 1508 C C . ASN A 1 199 ? 14.309 1.231 -11.134 1.00 97.31 199 ASN A C 1
ATOM 1510 O O . ASN A 1 199 ? 15.280 1.489 -11.851 1.00 97.31 199 ASN A O 1
ATOM 1514 N N . THR A 1 200 ? 13.695 0.044 -11.190 1.00 97.69 200 THR A N 1
ATOM 1515 C CA . THR A 1 200 ? 14.054 -1.015 -12.148 1.00 97.69 200 THR A CA 1
ATOM 1516 C C . THR A 1 200 ? 13.631 -0.651 -13.575 1.00 97.69 200 THR A C 1
ATOM 1518 O O . THR A 1 200 ? 14.416 -0.833 -14.507 1.00 97.69 200 THR A O 1
ATOM 1521 N N . LEU A 1 201 ? 12.428 -0.094 -13.754 1.00 97.06 201 LEU A N 1
ATOM 1522 C CA . LEU A 1 201 ? 11.930 0.387 -15.045 1.00 97.06 201 LEU A CA 1
ATOM 1523 C C . LEU A 1 201 ? 12.786 1.542 -15.587 1.00 97.06 201 LEU A C 1
ATOM 1525 O O . LEU A 1 201 ? 13.228 1.483 -16.733 1.00 97.06 201 LEU A O 1
ATOM 1529 N N . ASP A 1 202 ? 13.097 2.532 -14.749 1.00 97.75 202 ASP A N 1
ATOM 1530 C CA . ASP A 1 202 ? 13.942 3.676 -15.107 1.00 97.75 202 ASP A CA 1
ATOM 1531 C C . ASP A 1 202 ? 15.353 3.217 -15.511 1.00 97.75 202 ASP A C 1
ATOM 1533 O O . ASP A 1 202 ? 15.914 3.684 -16.505 1.00 97.75 202 ASP A O 1
ATOM 1537 N N . SER A 1 203 ? 15.919 2.240 -14.794 1.00 96.88 203 SER A N 1
ATOM 1538 C CA . SER A 1 203 ? 17.209 1.624 -15.143 1.00 96.88 203 SER A CA 1
ATOM 1539 C C . SER A 1 203 ? 17.150 0.877 -16.485 1.00 96.88 203 SER A C 1
ATOM 1541 O O . SER A 1 203 ? 18.099 0.930 -17.272 1.00 96.88 203 SER A O 1
ATOM 1543 N N . GLY A 1 204 ? 16.022 0.220 -16.775 1.00 97.75 204 GLY A N 1
ATOM 1544 C CA . GLY A 1 204 ? 15.739 -0.409 -18.066 1.00 97.75 204 GLY A CA 1
ATOM 1545 C C . GLY A 1 204 ? 15.664 0.604 -19.211 1.00 97.75 204 GLY A C 1
ATOM 1546 O O . GLY A 1 204 ? 16.312 0.400 -20.238 1.00 97.75 204 GLY A O 1
ATOM 1547 N N . GLN A 1 205 ? 14.961 1.725 -19.017 1.00 97.81 205 GLN A N 1
ATOM 1548 C CA . GLN A 1 205 ? 14.851 2.795 -20.014 1.00 97.81 205 GLN A CA 1
ATOM 1549 C C . GLN A 1 205 ? 16.219 3.415 -20.330 1.00 97.81 205 GLN A C 1
ATOM 1551 O O . GLN A 1 205 ? 16.618 3.445 -21.490 1.00 97.81 205 GLN A O 1
ATOM 1556 N N . ASN A 1 206 ? 17.000 3.789 -19.309 1.00 97.38 206 ASN A N 1
ATOM 1557 C CA . ASN A 1 206 ? 18.363 4.307 -19.501 1.00 97.38 206 ASN A CA 1
ATOM 1558 C C . ASN A 1 206 ? 19.274 3.313 -20.257 1.00 97.38 206 ASN A C 1
ATOM 1560 O O . ASN A 1 206 ? 20.151 3.718 -21.025 1.00 97.38 206 ASN A O 1
ATOM 1564 N N . THR A 1 207 ? 19.066 2.005 -20.063 1.00 97.88 207 THR A N 1
ATOM 1565 C CA . THR A 1 207 ? 19.790 0.950 -20.793 1.00 97.88 207 THR A CA 1
ATOM 1566 C C . THR A 1 207 ? 19.355 0.880 -22.261 1.00 97.88 207 THR A C 1
ATOM 1568 O O . THR A 1 207 ? 20.209 0.770 -23.142 1.00 97.88 207 THR A O 1
ATOM 1571 N N . LEU A 1 208 ? 18.051 0.990 -22.540 1.00 97.00 208 LEU A N 1
ATOM 1572 C CA . LEU A 1 208 ? 17.497 1.022 -23.896 1.00 97.00 208 LEU A CA 1
ATOM 1573 C C . LEU A 1 208 ? 17.979 2.258 -24.670 1.00 97.00 208 LEU A C 1
ATOM 1575 O O . LEU A 1 208 ? 18.481 2.117 -25.784 1.00 97.00 208 LEU A O 1
ATOM 1579 N N . ASP A 1 209 ? 17.922 3.438 -24.052 1.00 97.75 209 ASP A N 1
ATOM 1580 C CA . ASP A 1 209 ? 18.390 4.699 -24.638 1.00 97.75 209 ASP A CA 1
ATOM 1581 C C . ASP A 1 209 ? 19.894 4.636 -24.955 1.00 97.75 209 ASP A C 1
ATOM 1583 O O . ASP A 1 209 ? 20.336 5.046 -26.030 1.00 97.75 209 ASP A O 1
ATOM 1587 N N . SER A 1 210 ? 20.697 4.052 -24.058 1.00 96.88 210 SER A N 1
ATOM 1588 C CA . SER A 1 210 ? 22.130 3.813 -24.294 1.00 96.88 210 SER A CA 1
ATOM 1589 C C . SER A 1 210 ? 22.373 2.843 -25.460 1.00 96.88 210 SER A C 1
ATOM 1591 O O . SER A 1 210 ? 23.302 3.032 -26.251 1.00 96.88 210 SER A O 1
ATOM 1593 N N . GLY A 1 211 ? 21.519 1.824 -25.601 1.00 97.69 211 GLY A N 1
ATOM 1594 C CA . GLY A 1 211 ? 21.519 0.896 -26.731 1.00 97.69 211 GLY A CA 1
ATOM 1595 C C . GLY A 1 211 ? 21.197 1.583 -28.060 1.00 97.69 211 GLY A C 1
ATOM 1596 O O . GLY A 1 211 ? 21.927 1.387 -29.031 1.00 97.69 211 GLY A O 1
ATOM 1597 N N . GLN A 1 212 ? 20.175 2.445 -28.092 1.00 97.81 212 GLN A N 1
ATOM 1598 C CA . GLN A 1 212 ? 19.795 3.209 -29.284 1.00 97.81 212 GLN A CA 1
ATOM 1599 C C . GLN A 1 212 ? 20.922 4.150 -29.734 1.00 97.81 212 GLN A C 1
ATOM 1601 O O . GLN A 1 212 ? 21.365 4.064 -30.875 1.00 97.81 212 GLN A O 1
ATOM 1606 N N . ASN A 1 213 ? 21.489 4.947 -28.820 1.00 97.38 213 ASN A N 1
ATOM 1607 C CA . ASN A 1 213 ? 22.636 5.818 -29.123 1.00 97.38 213 ASN A CA 1
ATOM 1608 C C . ASN A 1 213 ? 23.851 5.033 -29.666 1.00 97.38 213 ASN A C 1
ATOM 1610 O O . ASN A 1 213 ? 24.605 5.535 -30.506 1.00 97.38 213 ASN A O 1
ATOM 1614 N N . THR A 1 214 ? 24.047 3.790 -29.210 1.00 97.75 214 THR A N 1
ATOM 1615 C CA . THR A 1 214 ? 25.100 2.895 -29.717 1.00 97.75 214 THR A CA 1
ATOM 1616 C C . THR A 1 214 ? 24.789 2.401 -31.134 1.00 97.75 214 THR A C 1
ATOM 1618 O O . THR A 1 214 ? 25.684 2.383 -31.981 1.00 97.75 214 THR A O 1
ATOM 1621 N N . LEU A 1 215 ? 23.532 2.042 -31.417 1.00 97.00 215 LEU A N 1
ATOM 1622 C CA . LEU A 1 215 ? 23.070 1.636 -32.748 1.00 97.00 215 LEU A CA 1
ATOM 1623 C C . LEU A 1 215 ? 23.197 2.784 -33.761 1.00 97.00 215 LEU A C 1
ATOM 1625 O O . LEU A 1 215 ? 23.780 2.589 -34.827 1.00 97.00 215 LEU A O 1
ATOM 1629 N N . ASP A 1 216 ? 22.749 3.986 -33.397 1.00 97.69 216 ASP A N 1
ATOM 1630 C CA . ASP A 1 216 ? 22.839 5.187 -34.234 1.00 97.69 216 ASP A CA 1
ATOM 1631 C C . ASP A 1 216 ? 24.303 5.541 -34.542 1.00 97.69 216 ASP A C 1
ATOM 1633 O O . ASP A 1 216 ? 24.659 5.852 -35.681 1.00 97.69 216 ASP A O 1
ATOM 1637 N N . SER A 1 217 ? 25.194 5.424 -33.551 1.00 97.00 217 SER A N 1
ATOM 1638 C CA . SER A 1 217 ? 26.643 5.601 -33.741 1.00 97.00 217 SER A CA 1
ATOM 1639 C C . SER A 1 217 ? 27.237 4.547 -34.690 1.00 97.00 217 SER A C 1
ATOM 1641 O O . SER A 1 217 ? 28.109 4.857 -35.508 1.00 97.00 217 SER A O 1
ATOM 1643 N N . GLY A 1 218 ? 26.742 3.307 -34.620 1.00 97.62 218 GLY A N 1
ATOM 1644 C CA . GLY A 1 218 ? 27.091 2.225 -35.541 1.00 97.62 218 GLY A CA 1
ATOM 1645 C C . GLY A 1 218 ? 26.648 2.507 -36.979 1.00 97.62 218 GLY A C 1
ATOM 1646 O O . GLY A 1 218 ? 27.451 2.352 -37.898 1.00 97.62 218 GLY A O 1
ATOM 1647 N N . GLN A 1 219 ? 25.418 2.993 -37.172 1.00 97.62 219 GLN A N 1
ATOM 1648 C CA . GLN A 1 219 ? 24.884 3.357 -38.487 1.00 97.62 219 GLN A CA 1
ATOM 1649 C C . GLN A 1 219 ? 25.696 4.492 -39.128 1.00 97.62 219 GLN A C 1
ATOM 1651 O O . GLN A 1 219 ? 26.208 4.323 -40.231 1.00 97.62 219 GLN A O 1
ATOM 1656 N N . ASN A 1 220 ? 25.943 5.587 -38.399 1.00 97.31 220 ASN A N 1
ATOM 1657 C CA . ASN A 1 220 ? 26.789 6.691 -38.878 1.00 97.31 220 ASN A CA 1
ATOM 1658 C C . ASN A 1 220 ? 28.210 6.226 -39.270 1.00 97.31 220 ASN A C 1
ATOM 1660 O O . ASN A 1 220 ? 28.815 6.754 -40.208 1.00 97.31 220 ASN A O 1
ATOM 1664 N N . THR A 1 221 ? 28.749 5.219 -38.572 1.00 97.81 221 THR A N 1
ATOM 1665 C CA . THR A 1 221 ? 30.049 4.609 -38.896 1.00 97.81 221 THR A CA 1
ATOM 1666 C C . THR A 1 221 ? 29.982 3.782 -40.185 1.00 97.81 221 THR A C 1
ATOM 1668 O O . THR A 1 221 ? 30.887 3.876 -41.017 1.00 97.81 221 THR A O 1
ATOM 1671 N N . LEU A 1 222 ? 28.909 3.008 -40.382 1.00 96.81 222 LEU A N 1
ATOM 1672 C CA . LEU A 1 222 ? 28.668 2.228 -41.598 1.00 96.81 222 LEU A CA 1
ATOM 1673 C C . LEU A 1 222 ? 28.496 3.139 -42.822 1.00 96.81 222 LEU A C 1
ATOM 1675 O O . LEU A 1 222 ? 29.159 2.923 -43.836 1.00 96.81 222 LEU A O 1
ATOM 1679 N N . ASP A 1 223 ? 27.694 4.197 -42.699 1.00 97.44 223 ASP A N 1
ATOM 1680 C CA . ASP A 1 223 ? 27.458 5.178 -43.765 1.00 97.44 223 ASP A CA 1
ATOM 1681 C C . ASP A 1 223 ? 28.759 5.903 -44.148 1.00 97.44 223 ASP A C 1
ATOM 1683 O O . ASP A 1 223 ? 29.065 6.087 -45.329 1.00 97.44 223 ASP A O 1
ATOM 1687 N N . SER A 1 224 ? 29.590 6.256 -43.161 1.00 96.94 224 SER A N 1
ATOM 1688 C CA . SER A 1 224 ? 30.928 6.825 -43.395 1.00 96.94 224 SER A CA 1
ATOM 1689 C C . SER A 1 224 ? 31.860 5.840 -44.119 1.00 96.94 224 SER A C 1
ATOM 1691 O O . SER A 1 224 ? 32.637 6.233 -44.995 1.00 96.94 224 SER A O 1
ATOM 1693 N N . GLY A 1 225 ? 31.763 4.548 -43.792 1.00 97.44 225 GLY A N 1
ATOM 1694 C CA . GLY A 1 225 ? 32.474 3.469 -44.476 1.00 97.44 225 GLY A CA 1
ATOM 1695 C C . GLY A 1 225 ? 32.042 3.302 -45.936 1.00 97.44 225 GLY A C 1
ATOM 1696 O O . GLY A 1 225 ? 32.901 3.202 -46.811 1.00 97.44 225 GLY A O 1
ATOM 1697 N N . GLN A 1 226 ? 30.736 3.354 -46.213 1.00 97.75 226 GLN A N 1
ATOM 1698 C CA . GLN A 1 226 ? 30.182 3.275 -47.568 1.00 97.75 226 GLN A CA 1
ATOM 1699 C C . GLN A 1 226 ? 30.648 4.454 -48.436 1.00 97.75 226 GLN A C 1
ATOM 1701 O O . GLN A 1 226 ? 31.248 4.236 -49.485 1.00 97.75 226 GLN A O 1
ATOM 1706 N N . ASN A 1 227 ? 30.521 5.693 -47.947 1.00 97.12 227 ASN A N 1
ATOM 1707 C CA . ASN A 1 227 ? 31.027 6.885 -48.644 1.00 97.12 227 ASN A CA 1
ATOM 1708 C C . ASN A 1 227 ? 32.541 6.801 -48.948 1.00 97.12 227 ASN A C 1
ATOM 1710 O O . ASN A 1 227 ? 33.011 7.290 -49.981 1.00 97.12 227 ASN A O 1
ATOM 1714 N N . THR A 1 228 ? 33.317 6.160 -48.065 1.00 97.69 228 THR A N 1
ATOM 1715 C CA . THR A 1 228 ? 34.756 5.921 -48.268 1.00 97.69 228 THR A CA 1
ATOM 1716 C C . THR A 1 228 ? 35.010 4.875 -49.361 1.00 97.69 228 THR A C 1
ATOM 1718 O O . THR A 1 228 ? 35.892 5.070 -50.199 1.00 97.69 228 THR A O 1
ATOM 1721 N N . LEU A 1 229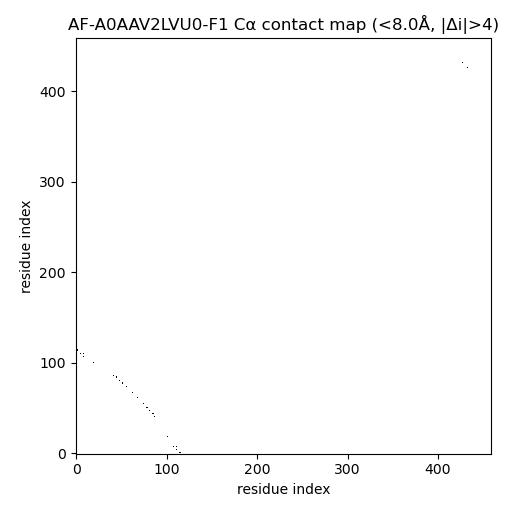 ? 34.226 3.792 -49.391 1.00 96.69 229 LEU A N 1
ATOM 1722 C CA . LEU A 1 229 ? 34.288 2.757 -50.426 1.00 96.69 229 LEU A CA 1
ATOM 1723 C C . LEU A 1 229 ? 33.928 3.321 -51.808 1.00 96.69 229 LEU A C 1
ATOM 1725 O O . LEU A 1 229 ? 34.681 3.120 -52.760 1.00 96.69 229 LEU A O 1
ATOM 1729 N N . ASP A 1 230 ? 32.846 4.095 -51.899 1.00 97.31 230 ASP A N 1
ATOM 1730 C CA . ASP A 1 230 ? 32.395 4.731 -53.142 1.00 97.31 230 ASP A CA 1
ATOM 1731 C C . ASP A 1 230 ? 33.435 5.735 -53.667 1.00 97.31 230 ASP A C 1
ATOM 1733 O O . ASP A 1 230 ? 33.740 5.772 -54.861 1.00 97.31 230 ASP A O 1
ATOM 1737 N N . SER A 1 231 ? 34.066 6.504 -52.774 1.00 96.69 231 SER A N 1
ATOM 1738 C CA . SER A 1 231 ? 35.188 7.391 -53.125 1.00 96.69 231 SER A CA 1
ATOM 1739 C C . SER A 1 231 ? 36.408 6.610 -53.641 1.00 96.69 231 SER A C 1
ATOM 1741 O O . SER A 1 231 ? 37.077 7.038 -54.587 1.00 96.69 231 SER A O 1
ATOM 1743 N N . GLY A 1 232 ? 36.684 5.440 -53.056 1.00 97.56 232 GLY A N 1
ATOM 1744 C CA . GLY A 1 232 ? 37.723 4.518 -53.515 1.00 97.56 232 GLY A CA 1
ATOM 1745 C C . GLY A 1 232 ? 37.438 3.947 -54.907 1.00 97.56 232 GLY A C 1
ATOM 1746 O O . GLY A 1 232 ? 38.332 3.941 -55.754 1.00 97.56 232 GLY A O 1
ATOM 1747 N N . GLN A 1 233 ? 36.192 3.548 -55.176 1.00 97.56 233 GLN A N 1
ATOM 1748 C CA . GLN A 1 233 ? 35.756 3.043 -56.481 1.00 97.56 233 GLN A CA 1
ATOM 1749 C C . GLN A 1 233 ? 35.900 4.114 -57.575 1.00 97.56 233 GLN A C 1
ATOM 1751 O O . GLN A 1 233 ? 36.587 3.884 -58.567 1.00 97.56 233 GLN A O 1
ATOM 1756 N N . ASN A 1 234 ? 35.392 5.331 -57.343 1.00 96.88 234 ASN A N 1
ATOM 1757 C CA . ASN A 1 234 ? 35.561 6.461 -58.270 1.00 96.88 234 ASN A CA 1
ATOM 1758 C C . ASN A 1 234 ? 37.045 6.778 -58.560 1.00 96.88 234 ASN A C 1
ATOM 1760 O O . ASN A 1 234 ? 37.407 7.166 -59.676 1.00 96.88 234 ASN A O 1
ATOM 1764 N N . THR A 1 235 ? 37.925 6.590 -57.569 1.00 97.62 235 THR A N 1
ATOM 1765 C CA . THR A 1 235 ? 39.379 6.754 -57.729 1.00 97.62 235 THR A CA 1
ATOM 1766 C C . THR A 1 235 ? 39.983 5.644 -58.598 1.00 97.62 235 THR A C 1
ATOM 1768 O O . THR A 1 235 ? 40.805 5.929 -59.471 1.00 97.62 235 THR A O 1
ATOM 1771 N N . LEU A 1 236 ? 39.556 4.391 -58.405 1.00 96.44 236 LEU A N 1
ATOM 1772 C CA . LEU A 1 236 ? 39.980 3.243 -59.210 1.00 96.44 236 LEU A CA 1
ATOM 1773 C C . LEU A 1 236 ? 39.552 3.394 -60.677 1.00 96.44 236 LEU A C 1
ATOM 1775 O O . LEU A 1 236 ? 40.384 3.238 -61.571 1.00 96.44 236 LEU A O 1
ATOM 1779 N N . ASP A 1 237 ? 38.300 3.781 -60.924 1.00 96.94 237 ASP A N 1
ATOM 1780 C CA . ASP A 1 237 ? 37.759 3.994 -62.272 1.00 96.94 237 ASP A CA 1
ATOM 1781 C C . ASP A 1 237 ? 38.473 5.152 -62.991 1.00 96.94 237 ASP A C 1
ATOM 1783 O O . ASP A 1 237 ? 38.815 5.058 -64.173 1.00 96.94 237 ASP A O 1
ATOM 1787 N N . SER A 1 238 ? 38.798 6.229 -62.270 1.00 96.38 238 SER A N 1
ATOM 1788 C CA . SER A 1 238 ? 39.627 7.329 -62.789 1.00 96.38 238 SER A CA 1
ATOM 1789 C C . SER A 1 238 ? 41.049 6.866 -63.147 1.00 96.38 238 SER A C 1
ATOM 1791 O O . SER A 1 238 ? 41.600 7.259 -64.181 1.00 96.38 238 SER A O 1
ATOM 1793 N N . GLY A 1 239 ? 41.638 5.985 -62.331 1.00 97.25 239 GLY A N 1
ATOM 1794 C CA . GLY A 1 239 ? 42.928 5.351 -62.606 1.00 97.25 239 GLY A CA 1
ATOM 1795 C C . GLY A 1 239 ? 42.897 4.446 -63.841 1.00 97.25 239 GLY A C 1
ATOM 1796 O O . GLY A 1 239 ? 43.807 4.513 -64.669 1.00 97.25 239 GLY A O 1
ATOM 1797 N N . GLN A 1 240 ? 41.830 3.664 -64.017 1.00 97.06 240 GLN A N 1
ATOM 1798 C CA . GLN A 1 240 ? 41.644 2.788 -65.176 1.00 97.06 240 GLN A CA 1
ATOM 1799 C C . GLN A 1 240 ? 41.507 3.596 -66.477 1.00 97.06 240 GLN A C 1
ATOM 1801 O O . GLN A 1 240 ? 42.241 3.345 -67.432 1.00 97.06 240 GLN A O 1
ATOM 1806 N N . ASN A 1 241 ? 40.674 4.643 -66.484 1.00 96.31 241 ASN A N 1
ATOM 1807 C CA . ASN A 1 241 ? 40.552 5.568 -67.619 1.00 96.31 241 ASN A CA 1
ATOM 1808 C C . ASN A 1 241 ? 41.892 6.245 -67.979 1.00 96.31 241 ASN A C 1
ATOM 1810 O O . ASN A 1 241 ? 42.205 6.450 -69.156 1.00 96.31 241 ASN A O 1
ATOM 1814 N N . THR A 1 242 ? 42.715 6.562 -66.973 1.00 97.38 242 THR A N 1
ATOM 1815 C CA . THR A 1 242 ? 44.066 7.117 -67.170 1.00 97.38 242 THR A CA 1
ATOM 1816 C C . THR A 1 242 ? 45.013 6.087 -67.798 1.00 97.38 242 THR A C 1
ATOM 1818 O O . THR A 1 242 ? 45.750 6.414 -68.730 1.00 97.38 242 THR A O 1
ATOM 1821 N N . LEU A 1 243 ? 44.970 4.831 -67.339 1.00 96.12 243 LEU A N 1
ATOM 1822 C CA . LEU A 1 243 ? 45.771 3.731 -67.883 1.00 96.12 243 LEU A CA 1
ATOM 1823 C C . LEU A 1 243 ? 45.424 3.439 -69.350 1.00 96.12 243 LEU A C 1
ATOM 1825 O O . LEU A 1 243 ? 46.329 3.280 -70.169 1.00 96.12 243 LEU A O 1
ATOM 1829 N N . ASP A 1 244 ? 44.138 3.414 -69.700 1.00 96.56 244 ASP A N 1
ATOM 1830 C CA . ASP A 1 244 ? 43.687 3.169 -71.076 1.00 96.56 244 ASP A CA 1
ATOM 1831 C C . ASP A 1 244 ? 44.000 4.343 -72.013 1.00 96.56 244 ASP A C 1
ATOM 1833 O O . ASP A 1 244 ? 44.422 4.134 -73.151 1.00 96.56 244 ASP A O 1
ATOM 1837 N N . SER A 1 245 ? 43.932 5.581 -71.517 1.00 96.06 245 SER A N 1
ATOM 1838 C CA . SER A 1 245 ? 44.443 6.756 -72.241 1.00 96.06 245 SER A CA 1
ATOM 1839 C C . SER A 1 245 ? 45.956 6.653 -72.501 1.00 96.06 245 SER A C 1
ATOM 1841 O O . SER A 1 245 ? 46.432 6.984 -73.591 1.00 96.06 245 SER A O 1
ATOM 1843 N N . GLY A 1 246 ? 46.717 6.135 -71.530 1.00 96.94 246 GLY A N 1
ATOM 1844 C CA . GLY A 1 246 ? 48.145 5.842 -71.673 1.00 96.94 246 GLY A CA 1
ATOM 1845 C C . GLY A 1 246 ? 48.444 4.753 -72.711 1.00 96.94 246 GLY A C 1
ATOM 1846 O O . GLY A 1 246 ? 49.357 4.926 -73.516 1.00 96.94 246 GLY A O 1
ATOM 1847 N N . ARG A 1 247 ? 47.645 3.675 -72.749 1.00 96.50 247 ARG A N 1
ATOM 1848 C CA . ARG A 1 247 ? 47.726 2.610 -73.771 1.00 96.50 247 ARG A CA 1
ATOM 1849 C C . ARG A 1 247 ? 47.499 3.167 -75.177 1.00 96.50 247 ARG A C 1
ATOM 1851 O O . ARG A 1 247 ? 48.398 3.077 -76.003 1.00 96.50 247 ARG A O 1
ATOM 1858 N N . ASN A 1 248 ? 46.389 3.875 -75.396 1.00 96.25 248 ASN A N 1
ATOM 1859 C CA . ASN A 1 248 ? 46.080 4.517 -76.682 1.00 96.25 248 ASN A CA 1
ATOM 1860 C C . ASN A 1 248 ? 47.197 5.474 -77.155 1.00 96.25 248 ASN A C 1
ATOM 1862 O O . ASN A 1 248 ? 47.471 5.586 -78.352 1.00 96.25 248 ASN A O 1
ATOM 1866 N N . THR A 1 249 ? 47.867 6.154 -76.217 1.00 97.19 249 THR A N 1
ATOM 1867 C CA . THR A 1 249 ? 49.014 7.031 -76.506 1.00 97.19 249 THR A CA 1
ATOM 1868 C C . THR A 1 249 ? 50.255 6.231 -76.921 1.00 97.19 249 THR A C 1
ATOM 1870 O O . THR A 1 249 ? 50.925 6.603 -77.884 1.00 97.19 249 THR A O 1
ATOM 1873 N N . LEU A 1 250 ? 50.550 5.120 -76.235 1.00 95.00 250 LEU A N 1
ATOM 1874 C CA . LEU A 1 250 ? 51.652 4.216 -76.578 1.00 95.00 250 LEU A CA 1
ATOM 1875 C C . LEU A 1 250 ? 51.441 3.565 -77.952 1.00 95.00 250 LEU A C 1
ATOM 1877 O O . LEU A 1 250 ? 52.352 3.588 -78.775 1.00 95.00 250 LEU A O 1
ATOM 1881 N N . ASP A 1 251 ? 50.233 3.074 -78.228 1.00 96.19 251 ASP A N 1
ATOM 1882 C CA . ASP A 1 251 ? 49.870 2.464 -79.510 1.00 96.19 251 ASP A CA 1
ATOM 1883 C C . ASP A 1 251 ? 49.991 3.481 -80.659 1.00 96.19 251 ASP A C 1
ATOM 1885 O O . ASP A 1 251 ? 50.529 3.178 -81.725 1.00 96.19 251 ASP A O 1
ATOM 1889 N N . SER A 1 252 ? 49.573 4.733 -80.437 1.00 95.44 252 SER A N 1
ATOM 1890 C CA . SER A 1 252 ? 49.768 5.833 -81.398 1.00 95.44 252 SER A CA 1
ATOM 1891 C C . SER A 1 252 ? 51.255 6.144 -81.633 1.00 95.44 252 SER A C 1
ATOM 1893 O O . SER A 1 252 ? 51.672 6.408 -82.765 1.00 95.44 252 SER A O 1
ATOM 1895 N N . GLY A 1 253 ? 52.075 6.070 -80.580 1.00 96.44 253 GLY A N 1
ATOM 1896 C CA . GLY A 1 253 ? 53.531 6.197 -80.662 1.00 96.44 253 GLY A CA 1
ATOM 1897 C C . GLY A 1 253 ? 54.182 5.069 -81.467 1.00 96.44 253 GLY A C 1
ATOM 1898 O O . GLY A 1 253 ? 55.029 5.347 -82.314 1.00 96.44 253 GLY A O 1
ATOM 1899 N N . GLN A 1 254 ? 53.742 3.822 -81.275 1.00 96.25 254 GLN A N 1
ATOM 1900 C CA . GLN A 1 254 ? 54.223 2.665 -82.035 1.00 96.25 254 GLN A CA 1
ATOM 1901 C C . GLN A 1 254 ? 53.890 2.801 -83.527 1.00 96.25 254 GLN A C 1
ATOM 1903 O O . GLN A 1 254 ? 54.794 2.746 -84.353 1.00 96.25 254 GLN A O 1
ATOM 1908 N N . ASN A 1 255 ? 52.636 3.117 -83.875 1.00 95.62 255 ASN A N 1
ATOM 1909 C CA . ASN A 1 255 ? 52.235 3.371 -85.268 1.00 95.62 255 ASN A CA 1
ATOM 1910 C C . ASN A 1 255 ? 53.060 4.500 -85.927 1.00 95.62 255 ASN A C 1
ATOM 1912 O O . ASN A 1 255 ? 53.354 4.455 -87.125 1.00 95.62 255 ASN A O 1
ATOM 1916 N N . THR A 1 256 ? 53.460 5.512 -85.148 1.00 96.38 256 THR A N 1
ATOM 1917 C CA . THR A 1 256 ? 54.334 6.603 -85.614 1.00 96.38 256 THR A CA 1
ATOM 1918 C C . THR A 1 256 ? 55.768 6.117 -85.852 1.00 96.38 256 THR A C 1
ATOM 1920 O O . THR A 1 256 ? 56.368 6.466 -86.869 1.00 96.38 256 THR A O 1
ATOM 1923 N N . LEU A 1 257 ? 56.310 5.283 -84.957 1.00 94.56 257 LEU A N 1
ATOM 1924 C CA . LEU A 1 257 ? 57.632 4.665 -85.105 1.00 94.56 257 LEU A CA 1
ATOM 1925 C C . LEU A 1 257 ? 57.686 3.735 -86.324 1.00 94.56 257 LEU A C 1
ATOM 1927 O O . LEU A 1 257 ? 58.607 3.847 -87.130 1.00 94.56 257 LEU A O 1
ATOM 1931 N N . ASP A 1 258 ? 56.670 2.892 -86.509 1.00 95.69 258 ASP A N 1
ATOM 1932 C CA . ASP A 1 258 ? 56.555 1.979 -87.650 1.00 95.69 258 ASP A CA 1
ATOM 1933 C C . ASP A 1 258 ? 56.467 2.759 -88.973 1.00 95.69 258 ASP A C 1
ATOM 1935 O O . ASP A 1 258 ? 57.131 2.423 -89.955 1.00 95.69 258 ASP A O 1
ATOM 1939 N N . SER A 1 259 ? 55.713 3.863 -89.000 1.00 94.81 259 SER A N 1
ATOM 1940 C CA . SER A 1 259 ? 55.654 4.776 -90.155 1.00 94.81 259 SER A CA 1
ATOM 1941 C C . SER A 1 259 ? 57.009 5.444 -90.439 1.00 94.81 259 SER A C 1
ATOM 1943 O O . SER A 1 259 ? 57.401 5.605 -91.599 1.00 94.81 259 SER A O 1
ATOM 1945 N N . GLY A 1 260 ? 57.755 5.796 -89.387 1.00 95.75 260 GLY A N 1
ATOM 1946 C CA . GLY A 1 260 ? 59.121 6.313 -89.481 1.00 95.75 260 GLY A CA 1
ATOM 1947 C C . GLY A 1 260 ? 60.106 5.288 -90.049 1.00 95.75 260 GLY A C 1
ATOM 1948 O O . GLY A 1 260 ? 60.889 5.632 -90.931 1.00 95.75 260 GLY A O 1
ATOM 1949 N N . GLN A 1 261 ? 60.019 4.025 -89.617 1.00 95.81 261 GLN A N 1
ATOM 1950 C CA . GLN A 1 261 ? 60.841 2.931 -90.141 1.00 95.81 261 GLN A CA 1
ATOM 1951 C C . GLN A 1 261 ? 60.571 2.697 -91.633 1.00 95.81 261 GLN A C 1
ATOM 1953 O O . GLN A 1 261 ? 61.506 2.738 -92.424 1.00 95.81 261 GLN A O 1
ATOM 1958 N N . ASN A 1 262 ? 59.301 2.588 -92.043 1.00 95.00 262 ASN A N 1
ATOM 1959 C CA . ASN A 1 262 ? 58.937 2.474 -93.463 1.00 95.00 262 ASN A CA 1
ATOM 1960 C C . ASN A 1 262 ? 59.479 3.652 -94.303 1.00 95.00 262 ASN A C 1
ATOM 1962 O O . ASN A 1 262 ? 59.894 3.472 -95.447 1.00 95.00 262 ASN A O 1
ATOM 1966 N N . THR A 1 263 ? 59.507 4.865 -93.737 1.00 95.62 263 THR A N 1
ATOM 1967 C CA . THR A 1 263 ? 60.072 6.053 -94.403 1.00 95.62 263 THR A CA 1
ATOM 1968 C C . THR A 1 263 ? 61.597 5.963 -94.537 1.00 95.62 263 THR A C 1
ATOM 1970 O O . THR A 1 263 ? 62.143 6.319 -95.582 1.00 95.62 263 THR A O 1
ATOM 1973 N N . LEU A 1 264 ? 62.292 5.460 -93.510 1.00 93.62 264 LEU A N 1
ATOM 1974 C CA . LEU A 1 264 ? 63.735 5.212 -93.541 1.00 93.62 264 LEU A CA 1
ATOM 1975 C C . LEU A 1 264 ? 64.098 4.126 -94.565 1.00 93.62 264 LEU A C 1
ATOM 1977 O O . LEU A 1 264 ? 65.030 4.318 -95.343 1.00 93.62 264 LEU A O 1
ATOM 1981 N N . ASP A 1 265 ? 63.325 3.041 -94.623 1.00 94.88 265 ASP A N 1
ATOM 1982 C CA . ASP A 1 265 ? 63.527 1.942 -95.570 1.00 94.88 265 ASP A CA 1
ATOM 1983 C C . ASP A 1 265 ? 63.347 2.419 -97.023 1.00 94.88 265 ASP A C 1
ATOM 1985 O O . ASP A 1 265 ? 64.167 2.109 -97.890 1.00 94.88 265 ASP A O 1
ATOM 1989 N N . LEU A 1 266 ? 62.330 3.243 -97.305 1.00 94.81 266 LEU A N 1
ATOM 1990 C CA . LEU A 1 266 ? 62.162 3.898 -98.612 1.00 94.81 266 LEU A CA 1
ATOM 1991 C C . LEU A 1 266 ? 63.325 4.853 -98.939 1.00 94.81 266 LEU A C 1
ATOM 1993 O O . LEU A 1 266 ? 63.781 4.905 -100.086 1.00 94.81 266 LEU A O 1
ATOM 1997 N N . GLY A 1 267 ? 63.841 5.572 -97.938 1.00 94.81 267 GLY A N 1
ATOM 1998 C CA . GLY A 1 267 ? 65.038 6.405 -98.064 1.00 94.81 267 GLY A CA 1
ATOM 1999 C C . GLY A 1 267 ? 66.285 5.596 -98.434 1.00 94.81 267 GLY A C 1
ATOM 2000 O O . GLY A 1 267 ? 67.008 5.983 -99.351 1.00 94.81 267 GLY A O 1
ATOM 2001 N N . GLN A 1 268 ? 66.496 4.442 -97.793 1.00 94.88 268 GLN A N 1
ATOM 2002 C CA . GLN A 1 268 ? 67.607 3.537 -98.098 1.00 94.88 268 GLN A CA 1
ATOM 2003 C C . GLN A 1 268 ? 67.503 2.978 -99.523 1.00 94.88 268 GLN A C 1
ATOM 2005 O O . GLN A 1 268 ? 68.446 3.118 -100.293 1.00 94.88 268 GLN A O 1
ATOM 2010 N N . ASN A 1 269 ? 66.334 2.466 -99.929 1.00 94.06 269 ASN A N 1
ATOM 2011 C CA . ASN A 1 269 ? 66.107 1.996 -101.305 1.00 94.06 269 ASN A CA 1
ATOM 2012 C C . ASN A 1 269 ? 66.361 3.100 -102.356 1.00 94.06 269 ASN A C 1
ATOM 2014 O O . ASN A 1 269 ? 66.842 2.827 -103.460 1.00 94.06 269 ASN A O 1
ATOM 2018 N N . THR A 1 270 ? 66.063 4.359 -102.017 1.00 95.00 270 THR A N 1
ATOM 2019 C CA . THR A 1 270 ? 66.345 5.524 -102.873 1.00 95.00 270 THR A CA 1
ATOM 2020 C C . THR A 1 270 ? 67.848 5.816 -102.950 1.00 95.00 270 THR A C 1
ATOM 2022 O O . THR A 1 270 ? 68.363 6.069 -104.040 1.00 95.00 270 THR A O 1
ATOM 2025 N N . LEU A 1 271 ? 68.567 5.738 -101.824 1.00 92.88 271 LEU A N 1
ATOM 2026 C CA . LEU A 1 271 ? 70.023 5.896 -101.770 1.00 92.88 271 LEU A CA 1
ATOM 2027 C C . LEU A 1 271 ? 70.740 4.792 -102.560 1.00 92.88 271 LEU A C 1
ATOM 2029 O O . LEU A 1 271 ? 71.608 5.101 -103.373 1.00 92.88 271 LEU A O 1
ATOM 2033 N N . ASP A 1 272 ? 70.327 3.536 -102.394 1.00 94.25 272 ASP A N 1
ATOM 2034 C CA . ASP A 1 272 ? 70.870 2.387 -103.124 1.00 94.25 272 ASP A CA 1
ATOM 2035 C C . ASP A 1 272 ? 70.642 2.542 -104.637 1.00 94.25 272 ASP A C 1
ATOM 2037 O O . ASP A 1 272 ? 71.543 2.311 -105.444 1.00 94.25 272 ASP A O 1
ATOM 2041 N N . SER A 1 273 ? 69.458 3.011 -105.047 1.00 93.12 273 SER A N 1
ATOM 2042 C CA . SER A 1 273 ? 69.155 3.329 -106.452 1.00 93.12 273 SER A CA 1
ATOM 2043 C C . SER A 1 273 ? 70.029 4.473 -106.992 1.00 93.12 273 SER A C 1
ATOM 2045 O O . SER A 1 273 ? 70.492 4.424 -108.135 1.00 93.12 273 SER A O 1
ATOM 2047 N N . GLY A 1 274 ? 70.305 5.483 -106.161 1.00 94.31 274 GLY A N 1
ATOM 2048 C CA . GLY A 1 274 ? 71.236 6.570 -106.469 1.00 94.31 274 GLY A CA 1
ATOM 2049 C C . GLY A 1 274 ? 72.677 6.084 -106.639 1.00 94.31 274 GLY A C 1
ATOM 2050 O O . GLY A 1 274 ? 73.331 6.468 -107.607 1.00 94.31 274 GLY A O 1
ATOM 2051 N N . GLN A 1 275 ? 73.147 5.184 -105.770 1.00 94.19 275 GLN A N 1
ATOM 2052 C CA . GLN A 1 275 ? 74.478 4.580 -105.868 1.00 94.19 275 GLN A CA 1
ATOM 2053 C C . GLN A 1 275 ? 74.623 3.755 -107.153 1.00 94.19 275 GLN A C 1
ATOM 2055 O O . GLN A 1 275 ? 75.544 4.002 -107.922 1.00 94.19 275 GLN A O 1
ATOM 2060 N N . ASN A 1 276 ? 73.661 2.878 -107.466 1.00 93.19 276 ASN A N 1
ATOM 2061 C CA . ASN A 1 276 ? 73.651 2.123 -108.728 1.00 93.19 276 ASN A CA 1
ATOM 2062 C C . ASN A 1 276 ? 73.675 3.046 -109.967 1.00 93.19 276 ASN A C 1
ATOM 2064 O O . ASN A 1 276 ? 74.277 2.714 -110.992 1.00 93.19 276 ASN A O 1
ATOM 2068 N N . THR A 1 277 ? 73.042 4.222 -109.880 1.00 94.00 277 THR A N 1
ATOM 2069 C CA . THR A 1 277 ? 73.067 5.239 -110.945 1.00 94.00 277 THR A CA 1
ATOM 2070 C C . THR A 1 277 ? 74.440 5.910 -111.055 1.00 94.00 277 THR A C 1
ATOM 2072 O O . THR A 1 277 ? 74.944 6.087 -112.164 1.00 94.00 277 THR A O 1
ATOM 2075 N N . LEU A 1 278 ? 75.076 6.238 -109.924 1.00 91.81 278 LEU A N 1
ATOM 2076 C CA . LEU A 1 278 ? 76.431 6.793 -109.875 1.00 91.81 278 LEU A CA 1
ATOM 2077 C C . LEU A 1 278 ? 77.469 5.798 -110.415 1.00 91.81 278 LEU A C 1
ATOM 2079 O O . LEU A 1 278 ? 78.286 6.174 -111.251 1.00 91.81 278 LEU A O 1
ATOM 2083 N N . ASP A 1 279 ? 77.383 4.528 -110.017 1.00 93.19 279 ASP A N 1
ATOM 2084 C CA . ASP A 1 279 ? 78.254 3.452 -110.500 1.00 93.19 279 ASP A CA 1
ATOM 2085 C C . ASP A 1 279 ? 78.088 3.252 -112.015 1.00 93.19 279 ASP A C 1
ATOM 2087 O O . ASP A 1 279 ? 79.070 3.113 -112.746 1.00 93.19 279 ASP A O 1
ATOM 2091 N N . SER A 1 280 ? 76.854 3.311 -112.527 1.00 91.94 280 SER A N 1
ATOM 2092 C CA . SER A 1 280 ? 76.578 3.278 -113.974 1.00 91.94 280 SER A CA 1
ATOM 2093 C C . SER A 1 280 ? 77.173 4.492 -114.705 1.00 91.94 280 SER A C 1
ATOM 2095 O O . SER A 1 280 ? 77.716 4.358 -115.806 1.00 91.94 280 SER A O 1
ATOM 2097 N N . GLY A 1 281 ? 77.127 5.673 -114.080 1.00 92.94 281 GLY A N 1
ATOM 2098 C CA . GLY A 1 281 ? 77.782 6.888 -114.567 1.00 92.94 281 GLY A CA 1
ATOM 2099 C C . GLY A 1 281 ? 79.307 6.762 -114.606 1.00 92.94 281 GLY A C 1
ATOM 2100 O O . GLY A 1 281 ? 79.913 7.115 -115.616 1.00 92.94 281 GLY A O 1
ATOM 2101 N N . GLN A 1 282 ? 79.923 6.188 -113.568 1.00 92.94 282 GLN A N 1
ATOM 2102 C CA . GLN A 1 282 ? 81.367 5.942 -113.516 1.00 92.94 282 GLN A CA 1
ATOM 2103 C C . GLN A 1 282 ? 81.805 4.956 -114.605 1.00 92.94 282 GLN A C 1
ATOM 2105 O O . GLN A 1 282 ? 82.700 5.276 -115.377 1.00 92.94 282 GLN A O 1
ATOM 2110 N N . ASN A 1 283 ? 81.111 3.822 -114.766 1.00 91.69 283 ASN A N 1
ATOM 2111 C CA . ASN A 1 283 ? 81.382 2.874 -115.857 1.00 91.69 283 ASN A CA 1
ATOM 2112 C C . ASN A 1 283 ? 81.263 3.532 -117.251 1.00 91.69 283 ASN A C 1
ATOM 2114 O O . ASN A 1 283 ? 82.002 3.187 -118.177 1.00 91.69 283 ASN A O 1
ATOM 2118 N N . THR A 1 284 ? 80.351 4.498 -117.408 1.00 92.50 284 THR A N 1
ATOM 2119 C CA . THR A 1 284 ? 80.200 5.279 -118.647 1.00 92.50 284 THR A CA 1
ATOM 2120 C C . THR A 1 284 ? 81.368 6.251 -118.847 1.00 92.50 284 THR A C 1
ATOM 2122 O O . THR A 1 284 ? 81.895 6.348 -119.955 1.00 92.50 284 THR A O 1
ATOM 2125 N N . LEU A 1 285 ? 81.816 6.930 -117.785 1.00 90.50 285 LEU A N 1
ATOM 2126 C CA . LEU A 1 285 ? 82.982 7.817 -117.806 1.00 90.50 285 LEU A CA 1
ATOM 2127 C C . LEU A 1 285 ? 84.273 7.046 -118.113 1.00 90.50 285 LEU A C 1
ATOM 2129 O O . LEU A 1 285 ? 85.030 7.463 -118.984 1.00 90.50 285 LEU A O 1
ATOM 2133 N N . ASP A 1 286 ? 84.480 5.892 -117.478 1.00 91.88 286 ASP A N 1
ATOM 2134 C CA . ASP A 1 286 ? 85.622 5.008 -117.722 1.00 91.88 286 ASP A CA 1
ATOM 2135 C C . ASP A 1 286 ? 85.622 4.503 -119.174 1.00 91.88 286 ASP A C 1
ATOM 2137 O O . ASP A 1 286 ? 86.659 4.487 -119.836 1.00 91.88 286 ASP A O 1
ATOM 2141 N N . SER A 1 287 ? 84.452 4.152 -119.720 1.00 89.81 287 SER A N 1
ATOM 2142 C CA . SER A 1 287 ? 84.301 3.790 -121.139 1.00 89.81 287 SER A CA 1
ATOM 2143 C C . SER A 1 287 ? 84.620 4.966 -122.075 1.00 89.81 287 SER A C 1
ATOM 2145 O O . SER A 1 287 ? 85.257 4.784 -123.117 1.00 89.81 287 SER A O 1
ATOM 2147 N N . GLY A 1 288 ? 84.231 6.186 -121.690 1.00 91.00 288 GLY A N 1
ATOM 2148 C CA . GLY A 1 288 ? 84.589 7.424 -122.381 1.00 91.00 288 GLY A CA 1
ATOM 2149 C C . GLY A 1 288 ? 86.094 7.701 -122.356 1.00 91.00 288 GLY A C 1
ATOM 2150 O O . GLY A 1 288 ? 86.665 8.010 -123.400 1.00 91.00 288 GLY A O 1
ATOM 2151 N N . GLN A 1 289 ? 86.756 7.506 -121.212 1.00 91.00 289 GLN A N 1
ATOM 2152 C CA . GLN A 1 289 ? 88.207 7.651 -121.076 1.00 91.00 289 GLN A CA 1
ATOM 2153 C C . GLN A 1 289 ? 88.951 6.623 -121.934 1.00 91.00 289 GLN A C 1
ATOM 2155 O O . GLN A 1 289 ? 89.799 7.012 -122.725 1.00 91.00 289 GLN A O 1
ATOM 2160 N N . ASN A 1 290 ? 88.568 5.341 -121.893 1.00 89.44 290 ASN A N 1
ATOM 2161 C CA . ASN A 1 290 ? 89.145 4.314 -122.773 1.00 89.44 290 ASN A CA 1
ATOM 2162 C C . ASN A 1 290 ? 88.965 4.655 -124.269 1.00 89.44 290 ASN A C 1
ATOM 2164 O O . ASN A 1 290 ? 89.828 4.342 -125.093 1.00 89.44 290 ASN A O 1
ATOM 2168 N N . THR A 1 291 ? 87.859 5.313 -124.632 1.00 90.81 291 THR A N 1
ATOM 2169 C CA . THR A 1 291 ? 87.610 5.793 -126.003 1.00 90.81 291 THR A CA 1
ATOM 2170 C C . THR A 1 291 ? 88.511 6.981 -126.354 1.00 90.81 291 THR A C 1
ATOM 2172 O O . THR A 1 291 ? 89.078 7.009 -127.446 1.00 90.81 291 THR A O 1
ATOM 2175 N N . LEU A 1 292 ? 88.699 7.929 -125.430 1.00 87.62 292 LEU A N 1
ATOM 2176 C CA . LEU A 1 292 ? 89.612 9.064 -125.587 1.00 87.62 292 LEU A CA 1
ATOM 2177 C C . LEU A 1 292 ? 91.072 8.603 -125.692 1.00 87.62 292 LEU A C 1
ATOM 2179 O O . LEU A 1 292 ? 91.771 9.036 -126.600 1.00 87.62 292 LEU A O 1
ATOM 2183 N N . ASP A 1 293 ? 91.502 7.671 -124.841 1.00 89.31 293 ASP A N 1
ATOM 2184 C CA . ASP A 1 293 ? 92.836 7.067 -124.875 1.00 89.31 293 ASP A CA 1
ATOM 2185 C C . ASP A 1 293 ? 93.062 6.315 -126.196 1.00 89.31 293 ASP A C 1
ATOM 2187 O O . ASP A 1 293 ? 94.127 6.419 -126.803 1.00 89.31 293 ASP A O 1
ATOM 2191 N N . SER A 1 294 ? 92.050 5.602 -126.703 1.00 86.56 294 SER A N 1
ATOM 2192 C CA . SER A 1 294 ? 92.101 4.962 -128.028 1.00 86.56 294 SER A CA 1
ATOM 2193 C C . SER A 1 294 ? 92.202 5.994 -129.161 1.00 86.56 294 SER A C 1
ATOM 2195 O O . SER A 1 294 ? 92.950 5.795 -130.121 1.00 86.56 294 SER A O 1
ATOM 2197 N N . GLY A 1 295 ? 91.494 7.121 -129.037 1.00 88.00 295 GLY A N 1
ATOM 2198 C CA . GLY A 1 295 ? 91.596 8.265 -129.942 1.00 88.00 295 GLY A CA 1
ATOM 2199 C C . GLY A 1 295 ? 92.981 8.915 -129.914 1.00 88.00 295 GLY A C 1
ATOM 2200 O O . GLY A 1 295 ? 93.546 9.166 -130.974 1.00 88.00 295 GLY A O 1
ATOM 2201 N N . GLN A 1 296 ? 93.570 9.099 -128.729 1.00 87.44 296 GLN A N 1
ATOM 2202 C CA . GLN A 1 296 ? 94.922 9.632 -128.563 1.00 87.44 296 GLN A CA 1
ATOM 2203 C C . GLN A 1 296 ? 95.969 8.683 -129.154 1.00 87.44 296 GLN A C 1
ATOM 2205 O O . GLN A 1 296 ? 96.773 9.121 -129.961 1.00 87.44 296 GLN A O 1
ATOM 2210 N N . ASN A 1 297 ? 95.901 7.375 -128.877 1.00 85.06 297 ASN A N 1
ATOM 2211 C CA . ASN A 1 297 ? 96.782 6.386 -129.516 1.00 85.06 297 ASN A CA 1
ATOM 2212 C C . ASN A 1 297 ? 96.644 6.393 -131.053 1.00 85.06 297 ASN A C 1
ATOM 2214 O O . ASN A 1 297 ? 97.623 6.173 -131.769 1.00 85.06 297 ASN A O 1
ATOM 2218 N N . THR A 1 298 ? 95.443 6.664 -131.577 1.00 86.50 298 THR A N 1
ATOM 2219 C CA . THR A 1 298 ? 95.205 6.813 -133.023 1.00 86.50 298 THR A CA 1
ATOM 2220 C C . THR A 1 298 ? 95.817 8.110 -133.562 1.00 86.50 298 THR A C 1
ATOM 2222 O O . THR A 1 298 ? 96.429 8.090 -134.628 1.00 86.50 298 THR A O 1
ATOM 2225 N N . LEU A 1 299 ? 95.712 9.218 -132.822 1.00 82.25 299 LEU A N 1
ATOM 2226 C CA . LEU A 1 299 ? 96.331 10.502 -133.159 1.00 82.25 299 LEU A CA 1
ATOM 2227 C C . LEU A 1 299 ? 97.862 10.420 -133.111 1.00 82.25 299 LEU A C 1
ATOM 2229 O O . LEU A 1 299 ? 98.509 10.839 -134.061 1.00 82.25 299 LEU A O 1
ATOM 2233 N N . ASP A 1 300 ? 98.434 9.807 -132.075 1.00 83.81 300 ASP A N 1
ATOM 2234 C CA . ASP A 1 300 ? 99.875 9.572 -131.929 1.00 83.81 300 ASP A CA 1
ATOM 2235 C C . ASP A 1 300 ? 100.400 8.664 -133.052 1.00 83.81 300 ASP A C 1
ATOM 2237 O O . ASP A 1 300 ? 101.475 8.902 -133.601 1.00 83.81 300 ASP A O 1
ATOM 2241 N N . SER A 1 301 ? 99.626 7.649 -133.454 1.00 79.75 301 SER A N 1
ATOM 2242 C CA . SER A 1 301 ? 99.939 6.812 -134.623 1.00 79.75 301 SER A CA 1
ATOM 2243 C C . SER A 1 301 ? 99.876 7.614 -135.929 1.00 79.75 301 SER A C 1
ATOM 2245 O O . SER A 1 301 ? 100.751 7.477 -136.784 1.00 79.75 301 SER A O 1
ATOM 2247 N N . GLY A 1 302 ? 98.871 8.483 -136.076 1.00 81.69 302 GLY A N 1
ATOM 2248 C CA . GLY A 1 302 ? 98.736 9.405 -137.203 1.00 81.69 302 GLY A CA 1
ATOM 2249 C C . GLY A 1 302 ? 99.896 10.398 -137.285 1.00 81.69 302 GLY A C 1
ATOM 2250 O O . GLY A 1 302 ? 100.460 10.572 -138.360 1.00 81.69 302 GLY A O 1
ATOM 2251 N N . GLN A 1 303 ? 100.321 10.962 -136.152 1.00 78.75 303 GLN A N 1
ATOM 2252 C CA . GLN A 1 303 ? 101.469 11.860 -136.062 1.00 78.75 303 GLN A CA 1
ATOM 2253 C C . GLN A 1 303 ? 102.770 11.129 -136.405 1.00 78.75 303 GLN A C 1
ATOM 2255 O O . GLN A 1 303 ? 103.494 11.599 -137.266 1.00 78.75 303 GLN A O 1
ATOM 2260 N N . ASN A 1 304 ? 103.022 9.929 -135.868 1.00 75.25 304 ASN A N 1
ATOM 2261 C CA . ASN A 1 304 ? 104.176 9.115 -136.288 1.00 75.25 304 ASN A CA 1
ATOM 2262 C C . ASN A 1 304 ? 104.152 8.800 -137.799 1.00 75.25 304 ASN A C 1
ATOM 2264 O O . ASN A 1 304 ? 105.204 8.688 -138.428 1.00 75.25 304 ASN A O 1
ATOM 2268 N N . THR A 1 305 ? 102.963 8.661 -138.398 1.00 77.25 305 THR A N 1
ATOM 2269 C CA . THR A 1 305 ? 102.809 8.462 -139.850 1.00 77.25 305 THR A CA 1
ATOM 2270 C C . THR A 1 305 ? 103.099 9.752 -140.628 1.00 77.25 305 THR A C 1
ATOM 2272 O O . THR A 1 305 ? 103.728 9.691 -141.682 1.00 77.25 305 THR A O 1
ATOM 2275 N N . LEU A 1 306 ? 102.701 10.914 -140.100 1.00 72.31 306 LEU A N 1
ATOM 2276 C CA . LEU A 1 306 ? 102.985 12.232 -140.671 1.00 72.31 306 LEU A CA 1
ATOM 2277 C C . LEU A 1 306 ? 104.475 12.592 -140.559 1.00 72.31 306 LEU A C 1
ATOM 2279 O O . LEU A 1 306 ? 105.075 12.944 -141.566 1.00 72.31 306 LEU A O 1
ATOM 2283 N N . ASP A 1 307 ? 105.094 12.390 -139.394 1.00 72.31 307 ASP A N 1
ATOM 2284 C CA . ASP A 1 307 ? 106.534 12.564 -139.146 1.00 72.31 307 ASP A CA 1
ATOM 2285 C C . ASP A 1 307 ? 107.386 11.646 -140.048 1.00 72.31 307 ASP A C 1
ATOM 2287 O O . ASP A 1 307 ? 108.514 11.980 -140.420 1.00 72.31 307 ASP A O 1
ATOM 2291 N N . SER A 1 308 ? 106.843 10.478 -140.417 1.00 69.62 308 SER A N 1
ATOM 2292 C CA . SER A 1 308 ? 107.454 9.570 -141.397 1.00 69.62 308 SER A CA 1
ATOM 2293 C C . SER A 1 308 ? 107.287 10.063 -142.840 1.00 69.62 308 SER A C 1
ATOM 2295 O O . SER A 1 308 ? 108.172 9.832 -143.658 1.00 69.62 308 SER A O 1
ATOM 2297 N N . ALA A 1 309 ? 106.180 10.740 -143.162 1.00 62.94 309 ALA A N 1
ATOM 2298 C CA . ALA A 1 309 ? 105.915 11.301 -144.488 1.00 62.94 309 ALA A CA 1
ATOM 2299 C C . ALA A 1 309 ? 106.663 12.626 -144.733 1.00 62.94 309 ALA A C 1
ATOM 2301 O O . ALA A 1 309 ? 107.158 12.854 -145.830 1.00 62.94 309 ALA A O 1
ATOM 2302 N N . GLU A 1 310 ? 106.829 13.472 -143.711 1.00 58.22 310 GLU A N 1
ATOM 2303 C CA . GLU A 1 310 ? 107.618 14.714 -143.789 1.00 58.22 310 GLU A CA 1
ATOM 2304 C C . GLU A 1 310 ? 109.125 14.443 -144.009 1.00 58.22 310 GLU A C 1
ATOM 2306 O O . GLU A 1 310 ? 109.889 15.341 -144.362 1.00 58.22 310 GLU A O 1
ATOM 2311 N N . GLN A 1 311 ? 109.562 13.185 -143.867 1.00 55.66 311 GLN A N 1
ATOM 2312 C CA . GLN A 1 311 ? 110.933 12.753 -144.141 1.00 55.66 311 GLN A CA 1
ATOM 2313 C C . GLN A 1 311 ? 111.205 12.415 -145.626 1.00 55.66 311 GLN A C 1
ATOM 2315 O O . GLN A 1 311 ? 112.373 12.305 -145.995 1.00 55.66 311 GLN A O 1
ATOM 2320 N N . ASP A 1 312 ? 110.171 12.294 -146.475 1.00 51.50 312 ASP A N 1
ATOM 2321 C CA . ASP A 1 312 ? 110.269 11.917 -147.899 1.00 51.50 312 ASP A CA 1
ATOM 2322 C C . ASP A 1 312 ? 109.188 12.618 -148.770 1.00 51.50 312 ASP A C 1
ATOM 2324 O O . ASP A 1 312 ? 108.057 12.141 -148.810 1.00 51.50 312 ASP A O 1
ATOM 2328 N N . VAL A 1 313 ? 109.534 13.696 -149.514 1.00 45.16 313 VAL A N 1
ATOM 2329 C CA . VAL A 1 313 ? 109.066 14.050 -150.900 1.00 45.16 313 VAL A CA 1
ATOM 2330 C C . VAL A 1 313 ? 109.376 15.522 -151.300 1.00 45.16 313 VAL A C 1
ATOM 2332 O O . VAL A 1 313 ? 109.255 16.417 -150.465 1.00 45.16 313 VAL A O 1
ATOM 2335 N N . PRO A 1 314 ? 109.720 15.807 -152.583 1.00 42.47 314 PRO A N 1
ATOM 2336 C CA . PRO A 1 314 ? 109.798 17.167 -153.150 1.00 42.47 314 PRO A CA 1
ATOM 2337 C C . PRO A 1 314 ? 108.832 17.484 -154.333 1.00 42.47 314 PRO A C 1
ATOM 2339 O O . PRO A 1 314 ? 108.598 16.634 -155.188 1.00 42.47 314 PRO A O 1
ATOM 2342 N N . GLU A 1 315 ? 108.441 18.767 -154.432 1.00 37.50 315 GLU A N 1
ATOM 2343 C CA . GLU A 1 315 ? 108.014 19.563 -155.624 1.00 37.50 315 GLU A CA 1
ATOM 2344 C C . GLU A 1 315 ? 106.731 19.187 -156.438 1.00 37.50 315 GLU A C 1
ATOM 2346 O O . GLU A 1 315 ? 106.101 18.156 -156.228 1.00 37.50 315 GLU A O 1
ATOM 2351 N N . GLU A 1 316 ? 106.269 20.118 -157.295 1.00 36.97 316 GLU A N 1
ATOM 2352 C CA . GLU A 1 316 ? 104.844 20.366 -157.657 1.00 36.97 316 GLU A CA 1
ATOM 2353 C C . GLU A 1 316 ? 104.355 19.845 -159.041 1.00 36.97 316 GLU A C 1
ATOM 2355 O O . GLU A 1 316 ? 105.163 19.688 -159.958 1.00 36.97 316 GLU A O 1
ATOM 2360 N N . ALA A 1 317 ? 103.021 19.696 -159.232 1.00 36.44 317 ALA A N 1
ATOM 2361 C CA . ALA A 1 317 ? 102.298 19.822 -160.528 1.00 36.44 317 ALA A CA 1
ATOM 2362 C C . ALA A 1 317 ? 100.738 19.891 -160.399 1.00 36.44 317 ALA A C 1
ATOM 2364 O O . ALA A 1 317 ? 100.177 19.548 -159.360 1.00 36.44 317 ALA A O 1
ATOM 2365 N N . GLU A 1 318 ? 100.050 20.305 -161.480 1.00 30.70 318 GLU A N 1
ATOM 2366 C CA . GLU A 1 318 ? 98.633 20.764 -161.583 1.00 30.70 318 GLU A CA 1
ATOM 2367 C C . GLU A 1 318 ? 97.720 19.851 -162.475 1.00 30.70 318 GLU A C 1
ATOM 2369 O O . GLU A 1 318 ? 98.283 19.013 -163.178 1.00 30.70 318 GLU A O 1
ATOM 2374 N N . VAL A 1 319 ? 96.371 19.935 -162.657 1.00 42.41 319 VAL A N 1
ATOM 2375 C CA . VAL A 1 319 ? 95.107 20.475 -162.026 1.00 42.41 319 VAL A CA 1
ATOM 2376 C C . VAL A 1 319 ? 93.896 19.859 -162.837 1.00 42.41 319 VAL A C 1
ATOM 2378 O O . VAL A 1 319 ? 94.149 19.067 -163.742 1.00 42.41 319 VAL A O 1
ATOM 2381 N N . GLU A 1 320 ? 92.618 20.211 -162.558 1.00 33.25 320 GLU A N 1
ATOM 2382 C CA . GLU A 1 320 ? 91.343 19.865 -163.280 1.00 33.25 320 GLU A CA 1
ATOM 2383 C C . GLU A 1 320 ? 90.743 18.454 -163.011 1.00 33.25 320 GLU A C 1
ATOM 2385 O O . GLU A 1 320 ? 91.491 17.510 -162.781 1.00 33.25 320 GLU A O 1
ATOM 2390 N N . SER A 1 321 ? 89.424 18.163 -163.055 1.00 41.03 321 SER A N 1
ATOM 2391 C CA . SER A 1 321 ? 88.109 18.885 -163.025 1.00 41.03 321 SER A CA 1
ATOM 2392 C C . SER A 1 321 ? 86.976 17.807 -162.846 1.00 41.03 321 SER A C 1
ATOM 2394 O O . SER A 1 321 ? 87.321 16.628 -162.780 1.00 41.03 321 SER A O 1
ATOM 2396 N N . GLU A 1 322 ? 85.646 17.993 -162.685 1.00 34.88 322 GLU A N 1
ATOM 2397 C CA . GLU A 1 322 ? 84.639 19.091 -162.684 1.00 34.88 322 GLU A CA 1
ATOM 2398 C C . GLU A 1 322 ? 83.540 18.788 -161.605 1.00 34.88 322 GLU A C 1
ATOM 2400 O O . GLU A 1 322 ? 83.279 17.609 -161.354 1.00 34.88 322 GLU A O 1
ATOM 2405 N N . ALA A 1 323 ? 82.837 19.783 -161.019 1.00 39.41 323 ALA A N 1
ATOM 2406 C CA . ALA A 1 323 ? 81.541 19.620 -160.298 1.00 39.41 323 ALA A CA 1
ATOM 2407 C C . ALA A 1 323 ? 80.808 20.976 -160.071 1.00 39.41 323 ALA A C 1
ATOM 2409 O O . ALA A 1 323 ? 81.458 22.018 -160.103 1.00 39.41 323 ALA A O 1
ATOM 2410 N N . GLU A 1 324 ? 79.480 20.971 -159.849 1.00 39.41 324 GLU A N 1
ATOM 2411 C CA . GLU A 1 324 ? 78.621 22.182 -159.736 1.00 39.41 324 GLU A CA 1
ATOM 2412 C C . GLU A 1 324 ? 78.421 22.738 -158.294 1.00 39.41 324 GLU A C 1
ATOM 2414 O O . GLU A 1 324 ? 78.938 22.199 -157.317 1.00 39.41 324 GLU A O 1
ATOM 2419 N N . ASP A 1 325 ? 77.682 23.853 -158.192 1.00 38.16 325 ASP A N 1
ATOM 2420 C CA . ASP A 1 325 ? 77.927 25.010 -157.306 1.00 38.16 325 ASP A CA 1
ATOM 2421 C C . ASP A 1 325 ? 76.967 25.159 -156.084 1.00 38.16 325 ASP A C 1
ATOM 2423 O O . ASP A 1 325 ? 75.751 24.994 -156.248 1.00 38.16 325 ASP A O 1
ATOM 2427 N N . PRO A 1 326 ? 77.467 25.490 -154.868 1.00 57.09 326 PRO A N 1
ATOM 2428 C CA . PRO A 1 326 ? 76.666 25.831 -153.675 1.00 57.09 326 PRO A CA 1
ATOM 2429 C C . PRO A 1 326 ? 76.958 27.233 -153.069 1.00 57.09 326 PRO A C 1
ATOM 2431 O O . PRO A 1 326 ? 78.076 27.726 -153.165 1.00 57.09 326 PRO A O 1
ATOM 2434 N N . GLU A 1 327 ? 76.023 27.816 -152.296 1.00 42.28 327 GLU A N 1
ATOM 2435 C CA . GLU A 1 327 ? 76.305 28.989 -151.428 1.00 42.28 327 GLU A CA 1
ATOM 2436 C C . GLU A 1 327 ? 75.775 28.860 -149.976 1.00 42.28 327 GLU A C 1
ATOM 2438 O O . GLU A 1 327 ? 74.651 28.417 -149.733 1.00 42.28 327 GLU A O 1
ATOM 2443 N N . ASP A 1 328 ? 76.633 29.299 -149.044 1.00 42.38 328 ASP A N 1
ATOM 2444 C CA . ASP A 1 328 ? 76.434 29.882 -147.700 1.00 42.38 328 ASP A CA 1
ATOM 2445 C C . ASP A 1 328 ? 75.571 29.215 -146.589 1.00 42.38 328 ASP A C 1
ATOM 2447 O O . ASP A 1 328 ? 74.386 29.477 -146.376 1.00 42.38 328 ASP A O 1
ATOM 2451 N N . THR A 1 329 ? 76.294 28.463 -145.746 1.00 41.53 329 THR A N 1
ATOM 2452 C CA . THR A 1 329 ? 76.520 28.683 -144.284 1.00 41.53 329 THR A CA 1
ATOM 2453 C C . THR A 1 329 ? 76.395 30.152 -143.792 1.00 41.53 329 THR A C 1
ATOM 2455 O O . THR A 1 329 ? 76.573 31.064 -144.585 1.00 41.53 329 THR A O 1
ATOM 2458 N N . ASP A 1 330 ? 76.190 30.552 -142.523 1.00 40.59 330 ASP A N 1
ATOM 2459 C CA . ASP A 1 330 ? 76.245 29.944 -141.165 1.00 40.59 330 ASP A CA 1
ATOM 2460 C C . ASP A 1 330 ? 75.683 30.988 -140.127 1.00 40.59 330 ASP A C 1
ATOM 2462 O O . ASP A 1 330 ? 75.189 32.031 -140.566 1.00 40.59 330 ASP A O 1
ATOM 2466 N N . PRO A 1 331 ? 75.842 30.900 -138.776 1.00 54.09 331 PRO A N 1
ATOM 2467 C CA . PRO A 1 331 ? 75.791 29.760 -137.844 1.00 54.09 331 PRO A CA 1
ATOM 2468 C C . PRO A 1 331 ? 74.951 30.023 -136.544 1.00 54.09 331 PRO A C 1
ATOM 2470 O O . PRO A 1 331 ? 74.547 31.140 -136.237 1.00 54.09 331 PRO A O 1
ATOM 2473 N N . VAL A 1 332 ? 74.769 28.965 -135.736 1.00 34.50 332 VAL A N 1
ATOM 2474 C CA . VAL A 1 332 ? 74.859 28.889 -134.244 1.00 34.50 332 VAL A CA 1
ATOM 2475 C C . VAL A 1 332 ? 74.446 30.095 -133.355 1.00 34.50 332 VAL A C 1
ATOM 2477 O O . VAL A 1 332 ? 75.168 31.080 -133.264 1.00 34.50 332 VAL A O 1
ATOM 2480 N N . GLU A 1 333 ? 73.428 29.906 -132.493 1.00 32.47 333 GLU A N 1
ATOM 2481 C CA . GLU A 1 333 ? 73.620 29.830 -131.019 1.00 32.47 333 GLU A CA 1
ATOM 2482 C C . GLU A 1 333 ? 72.385 29.285 -130.261 1.00 32.47 333 GLU A C 1
ATOM 2484 O O . GLU A 1 333 ? 71.301 29.107 -130.816 1.00 32.47 333 GLU A O 1
ATOM 2489 N N . SER A 1 334 ? 72.574 28.946 -128.980 1.00 32.00 334 SER A N 1
ATOM 2490 C CA . SER A 1 334 ? 71.584 28.272 -128.126 1.00 32.00 334 SER A CA 1
ATOM 2491 C C . SER A 1 334 ? 70.634 29.219 -127.386 1.00 32.00 334 SER A C 1
ATOM 2493 O O . SER A 1 334 ? 71.053 30.289 -126.954 1.00 32.00 334 SER A O 1
ATOM 2495 N N . ASN A 1 335 ? 69.418 28.753 -127.069 1.00 37.06 335 ASN A N 1
ATOM 2496 C CA . ASN A 1 335 ? 68.839 28.904 -125.723 1.00 37.06 335 ASN A CA 1
ATOM 2497 C C . ASN A 1 335 ? 67.627 27.976 -125.510 1.00 37.06 335 ASN A C 1
ATOM 2499 O O . ASN A 1 335 ? 66.799 27.808 -126.402 1.00 37.06 335 ASN A O 1
ATOM 2503 N N . VAL A 1 336 ? 67.505 27.395 -124.312 1.00 32.38 336 VAL A N 1
ATOM 2504 C CA . VAL A 1 336 ? 66.404 26.494 -123.921 1.00 32.38 336 VAL A CA 1
ATOM 2505 C C . VAL A 1 336 ? 65.674 27.075 -122.716 1.00 32.38 336 VAL A C 1
ATOM 2507 O O . VAL A 1 336 ? 66.301 27.340 -121.694 1.00 32.38 336 VAL A O 1
ATOM 2510 N N . SER A 1 337 ? 64.343 27.190 -122.780 1.00 32.19 337 SER A N 1
ATOM 2511 C CA . SER A 1 337 ? 63.530 27.251 -121.560 1.00 32.19 337 SER A CA 1
ATOM 2512 C C . SER A 1 337 ? 62.085 26.781 -121.764 1.00 32.19 337 SER A C 1
ATOM 2514 O O . SER A 1 337 ? 61.334 27.356 -122.544 1.00 32.19 337 SER A O 1
ATOM 2516 N N . HIS A 1 338 ? 61.726 25.753 -120.994 1.00 31.73 338 HIS A N 1
ATOM 2517 C CA . HIS A 1 338 ? 60.396 25.440 -120.461 1.00 31.73 338 HIS A CA 1
ATOM 2518 C C . HIS A 1 338 ? 59.176 25.500 -121.394 1.00 31.73 338 HIS A C 1
ATOM 2520 O O . HIS A 1 338 ? 58.448 26.488 -121.482 1.00 31.73 338 HIS A O 1
ATOM 2526 N N . THR A 1 339 ? 58.848 24.329 -121.939 1.00 30.77 339 THR A N 1
ATOM 2527 C CA . THR A 1 339 ? 57.487 23.963 -122.341 1.00 30.77 339 THR A CA 1
ATOM 2528 C C . THR A 1 339 ? 56.524 23.952 -121.147 1.00 30.77 339 THR A C 1
ATOM 2530 O O . THR A 1 339 ? 56.856 23.458 -120.069 1.00 30.77 339 THR A O 1
ATOM 2533 N N . GLN A 1 340 ? 55.288 24.402 -121.369 1.00 35.03 340 GLN A N 1
ATOM 2534 C CA . GLN A 1 340 ? 54.141 24.026 -120.534 1.00 35.03 340 GLN A CA 1
ATOM 2535 C C . GLN A 1 340 ? 53.892 22.508 -120.621 1.00 35.03 340 GLN A C 1
ATOM 2537 O O . GLN A 1 340 ? 54.159 21.934 -121.671 1.00 35.03 340 GLN A O 1
ATOM 2542 N N . THR A 1 341 ? 53.228 21.913 -119.621 1.00 29.55 341 THR A N 1
ATOM 2543 C CA . THR A 1 341 ? 51.925 21.252 -119.868 1.00 29.55 341 THR A CA 1
ATOM 2544 C C . THR A 1 341 ? 51.107 21.035 -118.591 1.00 29.55 341 THR A C 1
ATOM 2546 O O . THR A 1 341 ? 51.630 20.706 -117.534 1.00 29.55 341 THR A O 1
ATOM 2549 N N . VAL A 1 342 ? 49.803 21.230 -118.773 1.00 30.84 342 VAL A N 1
ATOM 2550 C CA . VAL A 1 342 ? 48.625 20.922 -117.947 1.00 30.84 342 VAL A CA 1
ATOM 2551 C C . VAL A 1 342 ? 48.650 19.647 -117.080 1.00 30.84 342 VAL A C 1
ATOM 2553 O O . VAL A 1 342 ? 49.209 18.625 -117.468 1.00 30.84 342 VAL A O 1
ATOM 2556 N N . ASN A 1 343 ? 47.877 19.663 -115.984 1.00 34.53 343 ASN A N 1
ATOM 2557 C CA . ASN A 1 343 ? 46.597 18.931 -115.956 1.00 34.53 343 ASN A CA 1
ATOM 2558 C C . ASN A 1 343 ? 45.629 19.446 -114.875 1.00 34.53 343 ASN A C 1
ATOM 2560 O O . ASN A 1 343 ? 46.039 20.012 -113.863 1.00 34.53 343 ASN A O 1
ATOM 2564 N N . ASP A 1 344 ? 44.334 19.289 -115.151 1.00 31.08 344 ASP A N 1
ATOM 2565 C CA . ASP A 1 344 ? 43.216 19.848 -114.389 1.00 31.08 344 ASP A CA 1
ATOM 2566 C C . ASP A 1 344 ? 42.848 19.056 -113.125 1.00 31.08 344 ASP A C 1
ATOM 2568 O O . ASP A 1 344 ? 43.062 17.847 -113.036 1.00 31.08 344 ASP A O 1
ATOM 2572 N N . CYS A 1 345 ? 42.144 19.719 -112.200 1.00 30.81 345 CYS A N 1
ATOM 2573 C CA . CYS A 1 345 ? 41.193 19.043 -111.316 1.00 30.81 345 CYS A CA 1
ATOM 2574 C C . CYS A 1 345 ? 40.057 20.005 -110.893 1.00 30.81 345 CYS A C 1
ATOM 2576 O O . CYS A 1 345 ? 40.319 20.974 -110.176 1.00 30.81 345 CYS A O 1
ATOM 2578 N N . PRO A 1 346 ? 38.802 19.796 -111.338 1.00 43.75 346 PRO A N 1
ATOM 2579 C CA . PRO A 1 346 ? 37.641 20.568 -110.893 1.00 43.75 346 PRO A CA 1
ATOM 2580 C C . PRO A 1 346 ? 36.995 19.939 -109.648 1.00 43.75 346 PRO A C 1
ATOM 2582 O O . PRO A 1 346 ? 37.177 18.752 -109.395 1.00 43.75 346 PRO A O 1
ATOM 2585 N N . LEU A 1 347 ? 36.121 20.676 -108.950 1.00 32.66 347 LEU A N 1
ATOM 2586 C CA . LEU A 1 347 ? 34.957 20.075 -108.278 1.00 32.66 347 LEU A CA 1
ATOM 2587 C C . LEU A 1 347 ? 33.848 21.104 -107.996 1.00 32.66 347 LEU A C 1
ATOM 2589 O O . LEU A 1 347 ? 34.070 22.313 -108.028 1.00 32.66 347 LEU A O 1
ATOM 2593 N N . ILE A 1 348 ? 32.631 20.601 -107.778 1.00 34.53 348 ILE A N 1
ATOM 2594 C CA . ILE A 1 348 ? 31.370 21.358 -107.710 1.00 34.53 348 ILE A CA 1
ATOM 2595 C C . ILE A 1 348 ? 30.679 21.069 -106.358 1.00 34.53 348 ILE A C 1
ATOM 2597 O O . ILE A 1 348 ? 30.919 20.037 -105.736 1.00 34.53 348 ILE A O 1
ATOM 2601 N N . GLN A 1 349 ? 29.846 22.005 -105.893 1.00 36.78 349 GLN A N 1
ATOM 2602 C CA . GLN A 1 349 ? 28.999 21.922 -104.684 1.00 36.78 349 GLN A CA 1
ATOM 2603 C C . GLN A 1 349 ? 27.741 21.017 -104.937 1.00 36.78 349 GLN A C 1
ATOM 2605 O O . GLN A 1 349 ? 27.699 20.375 -105.987 1.00 36.78 349 GLN A O 1
ATOM 2610 N N . PRO A 1 350 ? 26.631 21.021 -104.145 1.00 48.22 350 PRO A N 1
ATOM 2611 C CA . PRO A 1 350 ? 26.400 21.519 -102.779 1.00 48.22 350 PRO A CA 1
ATOM 2612 C C . PRO A 1 350 ? 25.842 20.448 -101.765 1.00 48.22 350 PRO A C 1
ATOM 2614 O O . PRO A 1 350 ? 26.662 19.650 -101.327 1.00 48.22 350 PRO A O 1
ATOM 2617 N N . PRO A 1 351 ? 24.578 20.434 -101.245 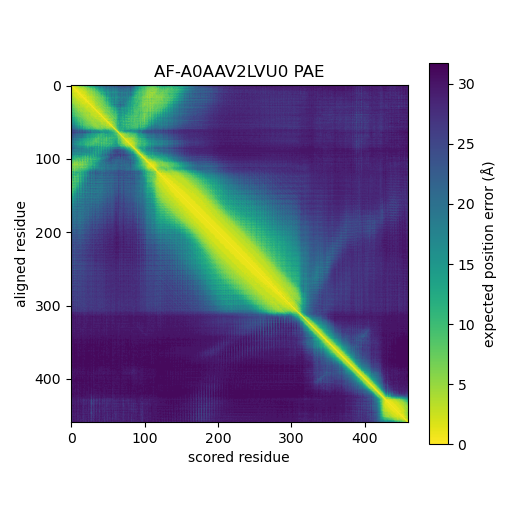1.00 53.78 351 PRO A N 1
ATOM 2618 C CA . PRO A 1 351 ? 24.361 20.652 -99.796 1.00 53.78 35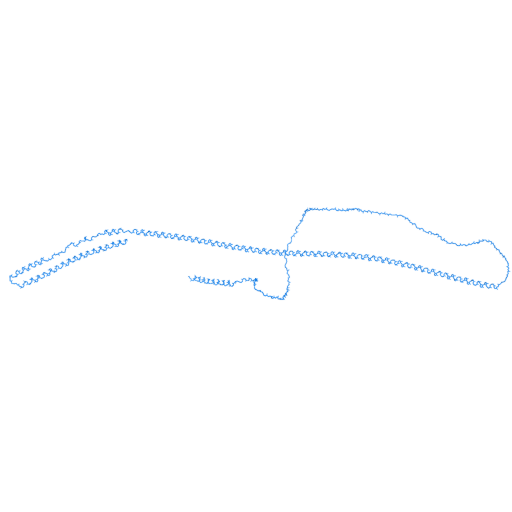1 PRO A CA 1
ATOM 2619 C C . PRO A 1 351 ? 23.374 19.695 -99.058 1.00 53.78 351 PRO A C 1
ATOM 2621 O O . PRO A 1 351 ? 22.774 18.810 -99.659 1.00 53.78 351 PRO A O 1
ATOM 2624 N N . ALA A 1 352 ? 23.088 20.047 -97.787 1.00 30.86 352 ALA A N 1
ATOM 2625 C CA . ALA A 1 352 ? 21.764 20.050 -97.112 1.00 30.86 352 ALA A CA 1
ATOM 2626 C C . ALA A 1 352 ? 21.473 19.058 -95.956 1.00 30.86 352 ALA A C 1
ATOM 2628 O O . ALA A 1 352 ? 22.131 18.042 -95.763 1.00 30.86 352 ALA A O 1
ATOM 2629 N N . VAL A 1 353 ? 20.457 19.443 -95.164 1.00 38.38 353 VAL A N 1
ATOM 2630 C CA . VAL A 1 353 ? 19.918 18.817 -93.934 1.00 38.38 353 VAL A CA 1
ATOM 2631 C C . VAL A 1 353 ? 18.556 18.156 -94.235 1.00 38.38 353 VAL A C 1
ATOM 2633 O O . VAL A 1 353 ? 17.889 18.575 -95.184 1.00 38.38 353 VAL A O 1
ATOM 2636 N N . PRO A 1 354 ? 18.101 17.166 -93.441 1.00 48.84 354 PRO A N 1
ATOM 2637 C CA . PRO A 1 354 ? 16.900 17.363 -92.590 1.00 48.84 354 PRO A CA 1
ATOM 2638 C C . PRO A 1 354 ? 17.059 16.731 -91.178 1.00 48.84 354 PRO A C 1
ATOM 2640 O O . PRO A 1 354 ? 17.724 15.714 -91.034 1.00 48.84 354 PRO A O 1
ATOM 2643 N N . LEU A 1 355 ? 16.655 17.355 -90.059 1.00 34.72 355 LEU A N 1
ATOM 2644 C CA . LEU A 1 355 ? 15.300 17.672 -89.540 1.00 34.72 355 LEU A CA 1
ATOM 2645 C C . LEU A 1 355 ? 14.444 16.469 -89.084 1.00 34.72 355 LEU A C 1
ATOM 2647 O O . LEU A 1 355 ? 14.071 15.655 -89.918 1.00 34.72 355 LEU A O 1
ATOM 2651 N N . LEU A 1 356 ? 14.068 16.470 -87.789 1.00 36.56 356 LEU A N 1
ATOM 2652 C CA . LEU A 1 356 ? 12.755 16.220 -87.122 1.00 36.56 356 LEU A CA 1
ATOM 2653 C C . LEU A 1 356 ? 13.006 16.414 -85.588 1.00 36.56 356 LEU A C 1
ATOM 2655 O O . LEU A 1 356 ? 14.051 15.994 -85.110 1.00 36.56 356 LEU A O 1
ATOM 2659 N N . GLN A 1 357 ? 12.293 17.264 -84.822 1.00 33.19 357 GLN A N 1
ATOM 2660 C CA . GLN A 1 357 ? 10.948 17.098 -84.210 1.00 33.19 357 GLN A CA 1
ATOM 2661 C C . GLN A 1 357 ? 10.854 15.888 -83.248 1.00 33.19 357 GLN A C 1
ATOM 2663 O O . GLN A 1 357 ? 11.220 14.797 -83.663 1.00 33.19 357 GLN A O 1
ATOM 2668 N N . ARG A 1 358 ? 10.353 15.954 -81.996 1.00 34.19 358 ARG A N 1
ATOM 2669 C CA . ARG A 1 358 ? 9.662 16.967 -81.127 1.00 34.19 358 ARG A CA 1
ATOM 2670 C C . ARG A 1 358 ? 9.948 16.595 -79.627 1.00 34.19 358 ARG A C 1
ATOM 2672 O O . ARG A 1 358 ? 10.746 15.686 -79.439 1.00 34.19 358 ARG A O 1
ATOM 2679 N N . ASP A 1 359 ? 9.446 17.170 -78.518 1.00 31.92 359 ASP A N 1
ATOM 2680 C CA . ASP A 1 359 ? 8.327 18.078 -78.145 1.00 31.92 359 ASP A CA 1
ATOM 2681 C C . ASP A 1 359 ? 8.589 18.695 -76.729 1.00 31.92 359 ASP A C 1
ATOM 2683 O O . ASP A 1 359 ? 9.313 18.071 -75.958 1.00 31.92 359 ASP A O 1
ATOM 2687 N N . GLY A 1 360 ? 7.926 19.810 -76.358 1.00 34.03 360 GLY A N 1
ATOM 2688 C CA . GLY A 1 360 ? 7.707 20.309 -74.968 1.00 34.03 360 GLY A CA 1
ATOM 2689 C C . GLY A 1 360 ? 8.874 21.043 -74.255 1.00 34.03 360 GLY A C 1
ATOM 2690 O O . GLY A 1 360 ? 10.013 20.600 -74.341 1.00 34.03 360 GLY A O 1
ATOM 2691 N N . ASP A 1 361 ? 8.751 22.223 -73.619 1.00 34.06 361 ASP A N 1
ATOM 2692 C CA . ASP A 1 361 ? 7.743 22.827 -72.700 1.00 34.06 361 ASP A CA 1
ATOM 2693 C C . ASP A 1 361 ? 7.876 22.386 -71.221 1.00 34.06 361 ASP A C 1
ATOM 2695 O O . ASP A 1 361 ? 7.849 21.189 -70.956 1.00 34.06 361 ASP A O 1
ATOM 2699 N N . THR A 1 362 ? 7.960 23.250 -70.190 1.00 35.19 362 THR A N 1
ATOM 2700 C CA . THR A 1 362 ? 8.352 24.684 -70.074 1.00 35.19 362 THR A CA 1
ATOM 2701 C C . THR A 1 362 ? 8.751 24.977 -68.594 1.00 35.19 362 THR A C 1
ATOM 2703 O O . THR A 1 362 ? 8.959 24.056 -67.809 1.00 35.19 362 THR A O 1
ATOM 2706 N N . GLU A 1 363 ? 8.880 26.258 -68.221 1.00 35.09 363 GLU A N 1
ATOM 2707 C CA . GLU A 1 363 ? 9.047 26.851 -66.872 1.00 35.09 363 GLU A CA 1
ATOM 2708 C C . GLU A 1 363 ? 8.155 26.240 -65.753 1.00 35.09 363 GLU A C 1
ATOM 2710 O O . GLU A 1 363 ? 7.124 25.637 -66.024 1.00 35.09 363 GLU A O 1
ATOM 2715 N N . GLY A 1 364 ? 8.425 26.392 -64.449 1.00 30.25 364 GLY A N 1
ATOM 2716 C CA . GLY A 1 364 ? 9.477 27.157 -63.769 1.00 30.25 364 GLY A CA 1
ATOM 2717 C C . GLY A 1 364 ? 8.927 28.170 -62.745 1.00 30.25 364 GLY A C 1
ATOM 2718 O O . GLY A 1 364 ? 8.359 29.183 -63.129 1.00 30.25 364 GLY A O 1
ATOM 2719 N N . GLY A 1 365 ? 9.199 27.952 -61.448 1.00 31.19 365 GLY A N 1
ATOM 2720 C CA . GLY A 1 365 ? 9.224 29.020 -60.433 1.00 31.19 365 GLY A CA 1
ATOM 2721 C C . GLY A 1 365 ? 8.131 29.068 -59.343 1.00 31.19 365 GLY A C 1
ATOM 2722 O O . GLY A 1 365 ? 6.955 29.243 -59.630 1.00 31.19 365 GLY A O 1
ATOM 2723 N N . ARG A 1 366 ? 8.629 29.152 -58.094 1.00 32.28 366 ARG A N 1
ATOM 2724 C CA . ARG A 1 366 ? 8.337 30.215 -57.096 1.00 32.28 366 ARG A CA 1
ATOM 2725 C C . ARG A 1 366 ? 7.251 30.009 -56.004 1.00 32.28 366 ARG A C 1
ATOM 2727 O O . ARG A 1 366 ? 6.092 29.769 -56.287 1.00 32.28 366 ARG A O 1
ATOM 2734 N N . GLU A 1 367 ? 7.721 30.189 -54.757 1.00 33.91 367 GLU A N 1
ATOM 2735 C CA . GLU A 1 367 ? 7.097 30.687 -53.498 1.00 33.91 367 GLU A CA 1
ATOM 2736 C C . GLU A 1 367 ? 5.562 30.636 -53.299 1.00 33.91 367 GLU A C 1
ATOM 2738 O O . GLU A 1 367 ? 4.832 31.335 -53.987 1.00 33.91 367 GLU A O 1
ATOM 2743 N N . GLU A 1 368 ? 5.089 29.970 -52.231 1.00 31.84 368 GLU A N 1
ATOM 2744 C CA . GLU A 1 368 ? 4.618 30.576 -50.954 1.00 31.84 368 GLU A CA 1
ATOM 2745 C C . GLU A 1 368 ? 4.166 29.467 -49.962 1.00 31.84 368 GLU A C 1
ATOM 2747 O O . GLU A 1 368 ? 3.794 28.372 -50.372 1.00 31.84 368 GLU A O 1
ATOM 2752 N N . LEU A 1 369 ? 4.514 29.548 -48.669 1.00 35.72 369 LEU A N 1
ATOM 2753 C CA . LEU A 1 369 ? 3.698 30.016 -47.524 1.00 35.72 369 LEU A CA 1
ATOM 2754 C C . LEU A 1 369 ? 2.292 29.399 -47.368 1.00 35.72 369 LEU A C 1
ATOM 2756 O O . LEU A 1 369 ? 1.453 29.473 -48.255 1.00 35.72 369 LEU A O 1
ATOM 2760 N N . GLY A 1 370 ? 1.998 28.930 -46.149 1.00 29.89 370 GLY A N 1
ATOM 2761 C CA . GLY A 1 370 ? 0.645 28.581 -45.699 1.00 29.89 370 GLY A CA 1
ATOM 2762 C C . GLY A 1 370 ? 0.582 27.248 -44.952 1.00 29.89 370 GLY A C 1
ATOM 2763 O O . GLY A 1 370 ? 1.193 26.268 -45.359 1.00 29.89 370 GLY A O 1
ATOM 2764 N N . GLY A 1 371 ? -0.170 27.201 -43.855 1.00 30.23 371 GLY A N 1
ATOM 2765 C CA . GLY A 1 371 ? -0.474 25.964 -43.135 1.00 30.23 371 GLY A CA 1
ATOM 2766 C C . GLY A 1 371 ? -1.756 26.105 -42.319 1.00 30.23 371 GLY A C 1
ATOM 2767 O O . GLY A 1 371 ? -2.186 27.238 -42.084 1.00 30.23 371 GLY A O 1
ATOM 2768 N N . ARG A 1 372 ? -2.337 24.959 -41.931 1.00 34.25 372 ARG A N 1
ATOM 2769 C CA . ARG A 1 372 ? -3.309 24.691 -40.845 1.00 34.25 372 ARG A CA 1
ATOM 2770 C C . ARG A 1 372 ? -4.183 23.471 -41.175 1.00 34.25 372 ARG A C 1
ATOM 2772 O O . ARG A 1 372 ? -4.826 23.469 -42.214 1.00 34.25 372 ARG A O 1
ATOM 2779 N N . ASP A 1 373 ? -4.226 22.559 -40.205 1.00 30.59 373 ASP A N 1
ATOM 2780 C CA . ASP A 1 373 ? -5.416 21.946 -39.586 1.00 30.59 373 ASP A CA 1
ATOM 2781 C C . ASP A 1 373 ? -6.411 21.092 -40.411 1.00 30.59 373 ASP A C 1
ATOM 2783 O O . ASP A 1 373 ? -6.465 21.138 -41.634 1.00 30.59 373 ASP A O 1
ATOM 2787 N N . SER A 1 374 ? -7.221 20.322 -39.662 1.00 32.84 374 SER A N 1
ATOM 2788 C CA . SER A 1 374 ? -8.215 19.309 -40.088 1.00 32.84 374 SER A CA 1
ATOM 2789 C C . SER A 1 374 ? -7.594 18.014 -40.655 1.00 32.84 374 SER A C 1
ATOM 2791 O O . SER A 1 374 ? -6.995 18.034 -41.722 1.00 32.84 374 SER A O 1
ATOM 2793 N N . GLN A 1 375 ? -7.578 16.849 -39.987 1.00 30.53 375 GLN A N 1
ATOM 2794 C CA . GLN A 1 375 ? -8.556 16.140 -39.127 1.00 30.53 375 GLN A CA 1
ATOM 2795 C C . GLN A 1 375 ? -9.781 15.612 -39.890 1.00 30.53 375 GLN A C 1
ATOM 2797 O O . GLN A 1 375 ? -10.644 16.408 -40.236 1.00 30.53 375 GLN A O 1
ATOM 2802 N N . GLU A 1 376 ? -9.854 14.285 -40.082 1.00 33.16 376 GLU A N 1
ATOM 2803 C CA . GLU A 1 376 ? -11.011 13.422 -39.754 1.00 33.16 376 GLU A CA 1
ATOM 2804 C C . GLU A 1 376 ? -10.724 11.926 -40.031 1.00 33.16 376 GLU A C 1
ATOM 2806 O O . GLU A 1 376 ? -9.778 11.559 -40.728 1.00 33.16 376 GLU A O 1
ATOM 2811 N N . ASP A 1 377 ? -11.532 11.090 -39.386 1.00 31.12 377 ASP A N 1
ATOM 2812 C CA . ASP A 1 377 ? -11.409 9.652 -39.129 1.00 31.12 377 ASP A CA 1
ATOM 2813 C C . ASP A 1 377 ? -11.704 8.724 -40.333 1.00 31.12 377 ASP A C 1
ATOM 2815 O O . ASP A 1 377 ? -12.468 9.094 -41.222 1.00 31.12 377 ASP A O 1
ATOM 2819 N N . VAL A 1 378 ? -11.227 7.463 -40.291 1.00 37.81 378 VAL A N 1
ATOM 2820 C CA . VAL A 1 378 ? -11.948 6.288 -40.852 1.00 37.81 378 VAL A CA 1
ATOM 2821 C C . VAL A 1 378 ? -11.635 5.010 -40.045 1.00 37.81 378 VAL A C 1
ATOM 2823 O O . VAL A 1 378 ? -10.472 4.710 -39.778 1.00 37.81 378 VAL A O 1
ATOM 2826 N N . ASP A 1 379 ? -12.662 4.222 -39.707 1.00 30.25 379 ASP A N 1
ATOM 2827 C CA . ASP A 1 379 ? -12.567 2.923 -39.017 1.00 30.25 379 ASP A CA 1
ATOM 2828 C C . ASP A 1 379 ? -12.115 1.734 -39.893 1.00 30.25 379 ASP A C 1
ATOM 2830 O O . ASP A 1 379 ? -12.468 1.651 -41.071 1.00 30.25 379 ASP A O 1
ATOM 2834 N N . SER A 1 380 ? -11.485 0.724 -39.269 1.00 33.59 380 SER A N 1
ATOM 2835 C CA . SER A 1 380 ? -11.809 -0.730 -39.366 1.00 33.59 380 SER A CA 1
ATOM 2836 C C . SER A 1 380 ? -10.815 -1.534 -38.497 1.00 33.59 380 SER A C 1
ATOM 2838 O O . SER A 1 380 ? -9.616 -1.303 -38.580 1.00 33.59 380 SER A O 1
ATOM 2840 N N . VAL A 1 381 ? -11.195 -2.391 -37.536 1.00 32.06 381 VAL A N 1
ATOM 2841 C CA . VAL A 1 381 ? -12.016 -3.625 -37.614 1.00 32.06 381 VAL A CA 1
ATOM 2842 C C . VAL A 1 381 ? -11.357 -4.712 -38.492 1.00 32.06 381 VAL A C 1
ATOM 2844 O O . VAL A 1 381 ? -11.318 -4.563 -39.705 1.00 32.06 381 VAL A O 1
ATOM 2847 N N . GLY A 1 382 ? -10.869 -5.850 -37.970 1.00 30.39 382 GLY A N 1
ATOM 2848 C CA . GLY A 1 382 ? -10.625 -6.236 -36.568 1.00 30.39 382 GLY A CA 1
ATOM 2849 C C . GLY A 1 382 ? -10.503 -7.761 -36.346 1.00 30.39 382 GLY A C 1
ATOM 2850 O O . GLY A 1 382 ? -10.863 -8.527 -37.230 1.00 30.39 382 GLY A O 1
ATOM 2851 N N . ASN A 1 383 ? -10.104 -8.149 -35.122 1.00 30.23 383 ASN A N 1
ATOM 2852 C CA . ASN A 1 383 ? -10.414 -9.403 -34.389 1.00 30.23 383 ASN A CA 1
ATOM 2853 C C . ASN A 1 383 ? -10.040 -10.809 -34.948 1.00 30.23 383 ASN A C 1
ATOM 2855 O O . ASN A 1 383 ? -9.838 -10.994 -36.138 1.00 30.23 383 ASN A O 1
ATOM 2859 N N . VAL A 1 384 ? -10.068 -11.810 -34.037 1.00 29.55 384 VAL A N 1
ATOM 2860 C CA . VAL A 1 384 ? -9.908 -13.284 -34.238 1.00 29.55 384 VAL A CA 1
ATOM 2861 C C . VAL A 1 384 ? -8.451 -13.779 -34.438 1.00 29.55 384 VAL A C 1
ATOM 2863 O O . VAL A 1 384 ? -7.798 -13.392 -35.397 1.00 29.55 384 VAL A O 1
ATOM 2866 N N . GLU A 1 385 ? -7.875 -14.676 -33.613 1.00 31.53 385 GLU A N 1
ATOM 2867 C CA . GLU A 1 385 ? -8.268 -15.150 -32.264 1.00 31.53 385 GLU A CA 1
ATOM 2868 C C . GLU A 1 385 ? -7.087 -15.754 -31.450 1.00 31.53 385 GLU A C 1
ATOM 2870 O O . GLU A 1 385 ? -6.325 -16.574 -31.952 1.00 31.53 385 GLU A O 1
ATOM 2875 N N . ASN A 1 386 ? -6.982 -15.351 -30.178 1.00 28.20 386 ASN A N 1
ATOM 2876 C CA . ASN A 1 386 ? -6.804 -16.178 -28.967 1.00 28.20 386 ASN A CA 1
ATOM 2877 C C . ASN A 1 386 ? -6.136 -17.583 -29.065 1.00 28.20 386 ASN A C 1
ATOM 2879 O O . ASN A 1 386 ? -6.779 -18.544 -29.485 1.00 28.20 386 ASN A O 1
ATOM 2883 N N . ILE A 1 387 ? -4.919 -17.744 -28.517 1.00 29.16 387 ILE A N 1
ATOM 2884 C CA . ILE A 1 387 ? -4.357 -19.047 -28.090 1.00 29.16 387 ILE A CA 1
ATOM 2885 C C . ILE A 1 387 ? -3.687 -18.892 -26.717 1.00 29.16 387 ILE A C 1
ATOM 2887 O O . ILE A 1 387 ? -2.853 -18.012 -26.522 1.00 29.16 387 ILE A O 1
ATOM 2891 N N . ASP A 1 388 ? -4.045 -19.788 -25.800 1.00 28.83 388 ASP A N 1
ATOM 2892 C CA . ASP A 1 388 ? -3.519 -19.907 -24.436 1.00 28.83 388 ASP A CA 1
ATOM 2893 C C . ASP A 1 388 ? -2.469 -21.035 -24.373 1.00 28.83 388 ASP A C 1
ATOM 2895 O O . ASP A 1 388 ? -2.626 -22.051 -25.057 1.00 28.83 388 ASP A O 1
ATOM 2899 N N . CYS A 1 389 ? -1.394 -20.878 -23.591 1.00 25.77 389 CYS A N 1
ATOM 2900 C CA . CYS A 1 389 ? -0.394 -21.935 -23.383 1.00 25.77 389 CYS A CA 1
ATOM 2901 C C . CYS A 1 389 ? 0.499 -21.654 -22.161 1.00 25.77 389 CYS A C 1
ATOM 2903 O O . CYS A 1 389 ? 1.159 -20.617 -22.090 1.00 25.77 389 CYS A O 1
ATOM 2905 N N . ALA A 1 390 ? 0.555 -22.601 -21.222 1.00 28.05 390 ALA A N 1
ATOM 2906 C CA . ALA A 1 390 ? 1.298 -22.493 -19.966 1.00 28.05 390 ALA A CA 1
ATOM 2907 C C . ALA A 1 390 ? 2.482 -23.479 -19.883 1.00 28.05 390 ALA A C 1
ATOM 2909 O O . ALA A 1 390 ? 2.592 -24.397 -20.688 1.00 28.05 390 ALA A O 1
ATOM 2910 N N . GLU A 1 391 ? 3.312 -23.284 -18.851 1.00 26.55 391 GLU A N 1
ATOM 2911 C CA . GLU A 1 391 ? 4.352 -24.190 -18.327 1.00 26.55 391 GLU A CA 1
ATOM 2912 C C . GLU A 1 391 ? 5.473 -24.680 -19.270 1.00 26.55 391 GLU A C 1
ATOM 2914 O O . GLU A 1 391 ? 5.277 -25.504 -20.159 1.00 26.55 391 GLU A O 1
ATOM 2919 N N . PHE A 1 392 ? 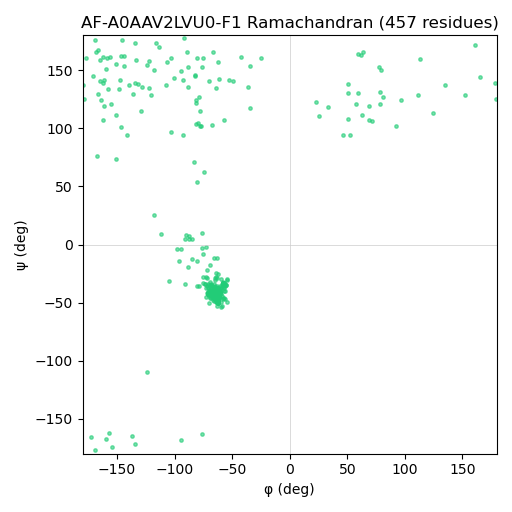6.721 -24.373 -18.892 1.00 26.19 392 PHE A N 1
ATOM 2920 C CA . PHE A 1 392 ? 7.720 -25.441 -18.782 1.00 26.19 392 PHE A CA 1
ATOM 2921 C C . PHE A 1 392 ? 8.738 -25.169 -17.667 1.00 26.19 392 PHE A C 1
ATOM 2923 O O . PHE A 1 392 ? 9.174 -24.035 -17.473 1.00 26.19 392 PHE A O 1
ATOM 2930 N N . VAL A 1 393 ? 9.136 -26.224 -16.950 1.00 27.20 393 VAL A N 1
ATOM 2931 C CA . VAL A 1 393 ? 10.164 -26.193 -15.900 1.00 27.20 393 VAL A CA 1
ATOM 2932 C C . VAL A 1 393 ? 11.182 -27.302 -16.155 1.00 27.20 393 VAL A C 1
ATOM 2934 O O . VAL A 1 393 ? 10.851 -28.475 -16.040 1.00 27.20 393 VAL A O 1
ATOM 2937 N N . ASP A 1 394 ? 12.423 -26.918 -16.448 1.00 26.94 394 ASP A N 1
ATOM 2938 C CA . ASP A 1 394 ? 13.654 -27.625 -16.053 1.00 26.94 394 ASP A CA 1
ATOM 2939 C C . ASP A 1 394 ? 14.834 -26.646 -16.298 1.00 26.94 394 ASP A C 1
ATOM 2941 O O . ASP A 1 394 ? 14.838 -25.929 -17.293 1.00 26.94 394 ASP A O 1
ATOM 2945 N N . ARG A 1 395 ? 15.778 -26.369 -15.384 1.00 25.59 395 ARG A N 1
ATOM 2946 C CA . ARG A 1 395 ? 16.643 -27.202 -14.517 1.00 25.59 395 ARG A CA 1
ATOM 2947 C C . ARG A 1 395 ? 17.993 -27.518 -15.174 1.00 25.59 395 ARG A C 1
ATOM 2949 O O . ARG A 1 395 ? 18.128 -28.484 -15.913 1.00 25.59 395 ARG A O 1
ATOM 2956 N N . CYS A 1 396 ? 19.028 -26.799 -14.739 1.00 25.03 396 CYS A N 1
ATOM 2957 C CA . CYS A 1 396 ? 20.422 -27.245 -14.808 1.00 25.03 396 CYS A CA 1
ATOM 2958 C C . CYS A 1 396 ? 21.134 -26.965 -13.473 1.00 25.03 396 CYS A C 1
ATOM 2960 O O . CYS A 1 396 ? 20.939 -25.920 -12.858 1.00 25.03 396 CYS A O 1
ATOM 2962 N N . HIS A 1 397 ? 21.952 -27.914 -13.018 1.00 26.72 397 HIS A N 1
ATOM 2963 C CA . HIS A 1 397 ? 22.903 -27.756 -11.908 1.00 26.72 397 HIS A CA 1
ATOM 2964 C C . HIS A 1 397 ? 24.286 -27.376 -12.466 1.00 26.72 397 HIS A C 1
ATOM 2966 O O . HIS A 1 397 ? 24.650 -27.901 -13.514 1.00 26.72 397 HIS A O 1
ATOM 2972 N N . MET A 1 398 ? 25.100 -26.609 -11.722 1.00 25.02 398 MET A N 1
ATOM 2973 C CA . MET A 1 398 ? 26.281 -27.170 -11.026 1.00 25.02 398 MET A CA 1
ATOM 2974 C C . MET A 1 398 ? 27.134 -26.140 -10.248 1.00 25.02 398 MET A C 1
ATOM 2976 O O . MET A 1 398 ? 27.410 -25.042 -10.710 1.00 25.02 398 MET A O 1
ATOM 2980 N N . GLU A 1 399 ? 27.554 -26.581 -9.058 1.00 27.55 399 GLU A N 1
ATOM 2981 C CA . GLU A 1 399 ? 28.886 -26.457 -8.431 1.00 27.55 399 GLU A CA 1
ATOM 2982 C C . GLU A 1 399 ? 29.649 -25.110 -8.311 1.00 27.55 399 GLU A C 1
ATOM 2984 O O . GLU A 1 399 ? 30.325 -24.651 -9.219 1.00 27.55 399 GLU A O 1
ATOM 2989 N N . THR A 1 400 ? 29.701 -24.628 -7.058 1.00 26.70 400 THR A N 1
ATOM 2990 C CA . THR A 1 400 ? 30.905 -24.239 -6.270 1.00 26.70 400 THR A CA 1
ATOM 2991 C C . THR A 1 400 ? 31.988 -23.291 -6.827 1.00 26.70 400 THR A C 1
ATOM 2993 O O . THR A 1 400 ? 32.604 -23.559 -7.848 1.00 26.70 400 THR A O 1
ATOM 2996 N N . VAL A 1 401 ? 32.457 -22.363 -5.973 1.00 29.67 401 VAL A N 1
ATOM 2997 C CA . VAL A 1 401 ? 33.780 -22.467 -5.292 1.00 29.67 401 VAL A CA 1
ATOM 2998 C C . VAL A 1 401 ? 33.941 -21.374 -4.219 1.00 29.67 401 VAL A C 1
ATOM 3000 O O . VAL A 1 401 ? 33.478 -20.249 -4.371 1.00 29.67 401 VAL A O 1
ATOM 3003 N N . THR A 1 402 ? 34.620 -21.698 -3.115 1.00 29.92 402 THR A N 1
ATOM 3004 C CA . THR A 1 402 ? 34.956 -20.768 -2.022 1.00 29.92 402 THR A CA 1
ATOM 3005 C C . THR A 1 402 ? 36.338 -20.128 -2.203 1.00 29.92 402 THR A C 1
ATOM 3007 O O . THR A 1 402 ? 37.294 -20.837 -2.518 1.00 29.92 402 THR A O 1
ATOM 3010 N N . ARG A 1 403 ? 36.509 -18.831 -1.866 1.00 26.88 403 ARG A N 1
ATOM 3011 C CA . ARG A 1 403 ? 37.759 -18.360 -1.216 1.00 26.88 403 ARG A CA 1
ATOM 3012 C C . ARG A 1 403 ? 37.712 -16.998 -0.500 1.00 26.88 403 ARG A C 1
ATOM 3014 O O . ARG A 1 403 ? 37.778 -15.928 -1.086 1.00 26.88 403 ARG A O 1
ATOM 3021 N N . GLN A 1 404 ? 37.734 -17.118 0.820 1.00 26.77 404 GLN A N 1
ATOM 3022 C CA . GLN A 1 404 ? 38.126 -16.161 1.859 1.00 26.77 404 GLN A CA 1
ATOM 3023 C C . GLN A 1 404 ? 39.491 -15.467 1.627 1.00 26.77 404 GLN A C 1
ATOM 3025 O O . GLN A 1 404 ? 40.468 -16.150 1.314 1.00 26.77 404 GLN A O 1
ATOM 3030 N N . ARG A 1 405 ? 39.597 -14.160 1.946 1.00 28.05 405 ARG A N 1
ATOM 3031 C CA . ARG A 1 405 ? 40.807 -13.524 2.531 1.00 28.05 405 ARG A CA 1
ATOM 3032 C C . ARG A 1 405 ? 40.522 -12.161 3.202 1.00 28.05 405 ARG A C 1
ATOM 3034 O O . ARG A 1 405 ? 40.141 -11.205 2.541 1.00 28.05 405 ARG A O 1
ATOM 3041 N N . ARG A 1 406 ? 40.791 -12.092 4.511 1.00 29.03 406 ARG A N 1
ATOM 3042 C CA . ARG A 1 406 ? 41.252 -10.901 5.277 1.00 29.03 406 ARG A CA 1
ATOM 3043 C C . ARG A 1 406 ? 42.816 -10.984 5.345 1.00 29.03 406 ARG A C 1
ATOM 3045 O O . ARG A 1 406 ? 43.330 -11.852 4.623 1.00 29.03 406 ARG A O 1
ATOM 3052 N N . PRO A 1 407 ? 43.619 -10.227 6.141 1.00 51.47 407 PRO A N 1
ATOM 3053 C CA . PRO A 1 407 ? 43.303 -9.392 7.322 1.00 51.47 407 PRO A CA 1
ATOM 3054 C C . PRO A 1 407 ? 44.059 -8.015 7.298 1.00 51.47 407 PRO A C 1
ATOM 3056 O O . PRO A 1 407 ? 44.558 -7.659 6.237 1.00 51.47 407 PRO A O 1
ATOM 3059 N N . GLU A 1 408 ? 44.226 -7.165 8.331 1.00 35.03 408 GLU A N 1
ATOM 3060 C CA . GLU A 1 408 ? 43.705 -7.027 9.718 1.00 35.03 408 GLU A CA 1
ATOM 3061 C C . GLU A 1 408 ? 43.832 -5.541 10.183 1.00 35.03 408 GLU A C 1
ATOM 3063 O O . GLU A 1 408 ? 44.121 -4.682 9.351 1.00 35.03 408 GLU A O 1
ATOM 3068 N N . LEU A 1 409 ? 43.753 -5.282 11.507 1.00 35.69 409 LEU A N 1
ATOM 3069 C CA . LEU A 1 409 ? 44.141 -4.050 12.241 1.00 35.69 409 LEU A CA 1
ATOM 3070 C C . LEU A 1 409 ? 43.151 -2.853 12.151 1.00 35.69 409 LEU A C 1
ATOM 3072 O O . LEU A 1 409 ? 42.398 -2.748 11.190 1.00 35.69 409 LEU A O 1
ATOM 3076 N N . MET A 1 410 ? 43.065 -1.930 13.129 1.00 34.84 410 MET A N 1
ATOM 3077 C CA . MET A 1 410 ? 43.723 -1.833 14.456 1.00 34.84 410 MET A CA 1
ATOM 3078 C C . MET A 1 410 ? 42.794 -1.184 15.522 1.00 34.84 410 MET A C 1
ATOM 3080 O O . MET A 1 410 ? 41.684 -0.755 15.217 1.00 34.84 410 MET A O 1
ATOM 3084 N N . ASP A 1 411 ? 43.275 -1.140 16.766 1.00 33.19 411 ASP A N 1
ATOM 3085 C CA . ASP A 1 411 ? 42.689 -0.605 18.010 1.00 33.19 411 ASP A CA 1
ATOM 3086 C C . ASP A 1 411 ? 42.508 0.948 18.006 1.00 33.19 411 ASP A C 1
ATOM 3088 O O . ASP A 1 411 ? 43.085 1.627 17.160 1.00 33.19 411 ASP A O 1
ATOM 3092 N N . THR A 1 412 ? 41.753 1.610 18.904 1.00 32.62 412 THR A N 1
ATOM 3093 C CA . THR A 1 412 ? 41.571 1.356 20.354 1.00 32.62 412 THR A CA 1
ATOM 3094 C C . THR A 1 412 ? 40.185 1.674 20.958 1.00 32.62 412 THR A C 1
ATOM 3096 O O . THR A 1 412 ? 39.370 2.418 20.426 1.00 32.62 412 THR A O 1
ATOM 3099 N N . HIS A 1 413 ? 39.970 1.077 22.138 1.00 35.03 413 HIS A N 1
ATOM 3100 C CA . HIS A 1 413 ? 38.819 1.128 23.052 1.00 35.03 413 HIS A CA 1
ATOM 3101 C C . HIS A 1 413 ? 38.037 2.451 23.223 1.00 35.03 413 HIS A C 1
ATOM 3103 O O . HIS A 1 413 ? 38.597 3.455 23.649 1.00 35.03 413 HIS A O 1
ATOM 3109 N N . GLN A 1 414 ? 36.701 2.334 23.217 1.00 31.94 414 GLN A N 1
ATOM 3110 C CA . GLN A 1 414 ? 35.847 2.673 24.374 1.00 31.94 414 GLN A CA 1
ATOM 3111 C C . GLN A 1 414 ? 34.569 1.792 24.322 1.00 31.94 414 GLN A C 1
ATOM 3113 O O . GLN A 1 414 ? 34.205 1.294 23.262 1.00 31.94 414 GLN A O 1
ATOM 3118 N N . SER A 1 415 ? 33.906 1.549 25.456 1.00 32.00 415 SER A N 1
ATOM 3119 C CA . SER A 1 415 ? 32.705 0.693 25.607 1.00 32.00 415 SER A CA 1
ATOM 3120 C C . SER A 1 415 ? 31.783 1.326 26.678 1.00 32.00 415 SER A C 1
ATOM 3122 O O . SER A 1 415 ? 32.322 2.128 27.451 1.00 32.00 415 SER A O 1
ATOM 3124 N N . PRO A 1 416 ? 30.470 1.008 26.814 1.00 52.78 416 PRO A N 1
ATOM 3125 C CA . PRO A 1 416 ? 29.689 -0.025 26.114 1.00 52.78 416 PRO A CA 1
ATOM 3126 C C . PRO A 1 416 ? 28.311 0.408 25.552 1.00 52.78 416 PRO A C 1
ATOM 3128 O O . PRO A 1 416 ? 27.655 1.300 26.083 1.00 52.78 416 PRO A O 1
ATOM 3131 N N . ALA A 1 417 ? 27.804 -0.347 24.571 1.00 29.14 417 ALA A N 1
ATOM 3132 C CA . ALA A 1 417 ? 26.374 -0.624 24.371 1.00 29.14 417 ALA A CA 1
ATOM 3133 C C . ALA A 1 417 ? 26.226 -1.856 23.459 1.00 29.14 417 ALA A C 1
ATOM 3135 O O . ALA A 1 417 ? 26.975 -1.987 22.493 1.00 29.14 417 ALA A O 1
ATOM 3136 N N . ALA A 1 418 ? 25.286 -2.757 23.754 1.00 36.41 418 ALA A N 1
ATOM 3137 C CA . ALA A 1 418 ? 25.017 -3.941 22.938 1.00 36.41 418 ALA A CA 1
ATOM 3138 C C . ALA A 1 418 ? 23.525 -4.038 22.604 1.00 36.41 418 ALA A C 1
ATOM 3140 O O . ALA A 1 418 ? 22.692 -3.888 23.495 1.00 36.41 418 ALA A O 1
ATOM 3141 N N . SER A 1 419 ? 23.217 -4.342 21.343 1.00 32.84 419 SER A N 1
ATOM 3142 C CA . SER A 1 419 ? 21.895 -4.790 20.889 1.00 32.84 419 SER A CA 1
ATOM 3143 C C . SER A 1 419 ? 21.979 -5.348 19.461 1.00 32.84 419 SER A C 1
ATOM 3145 O O . SER A 1 419 ? 21.582 -4.704 18.494 1.00 32.84 419 SER A O 1
ATOM 3147 N N . VAL A 1 420 ? 22.502 -6.571 19.332 1.00 38.34 420 VAL A N 1
ATOM 3148 C CA . VAL A 1 420 ? 22.125 -7.463 18.221 1.00 38.34 420 VAL A CA 1
ATOM 3149 C C . VAL A 1 420 ? 20.906 -8.250 18.695 1.00 38.34 420 VAL A C 1
ATOM 3151 O O . VAL A 1 420 ? 20.872 -8.681 19.848 1.00 38.34 420 VAL A O 1
ATOM 3154 N N . ALA A 1 421 ? 19.893 -8.382 17.843 1.00 46.00 421 ALA A N 1
ATOM 3155 C CA . ALA A 1 421 ? 18.658 -9.070 18.190 1.00 46.00 421 ALA A CA 1
ATOM 3156 C C . ALA A 1 421 ? 18.813 -10.591 18.057 1.00 46.00 421 ALA A C 1
ATOM 3158 O O . ALA A 1 421 ? 19.127 -11.086 16.979 1.00 46.00 421 ALA A O 1
ATOM 3159 N N . GLU A 1 422 ? 18.529 -11.313 19.139 1.00 44.97 422 GLU A N 1
ATOM 3160 C CA . GLU A 1 422 ? 18.258 -12.753 19.120 1.00 44.97 422 GLU A CA 1
ATOM 3161 C C . GLU A 1 422 ? 17.315 -13.079 20.294 1.00 44.97 422 GLU A C 1
ATOM 3163 O O . GLU A 1 422 ? 17.715 -13.568 21.349 1.00 44.97 422 GLU A O 1
ATOM 3168 N N . THR A 1 423 ? 16.038 -12.705 20.152 1.00 38.25 423 THR A N 1
ATOM 3169 C CA . THR A 1 423 ? 14.979 -13.032 21.121 1.00 38.25 423 THR A CA 1
ATOM 3170 C C . THR A 1 423 ? 14.432 -14.431 20.855 1.00 38.25 423 THR A C 1
ATOM 3172 O O . THR A 1 423 ? 13.303 -14.598 20.394 1.00 38.25 423 THR A O 1
ATOM 3175 N N . ASP A 1 424 ? 15.245 -15.440 21.159 1.00 45.75 424 ASP A N 1
ATOM 3176 C CA . ASP A 1 424 ? 14.717 -16.749 21.536 1.00 45.75 424 ASP A CA 1
ATOM 3177 C C . ASP A 1 424 ? 14.023 -16.569 22.898 1.00 45.75 424 ASP A C 1
ATOM 3179 O O . ASP A 1 424 ? 14.692 -16.393 23.920 1.00 45.75 424 ASP A O 1
ATOM 3183 N N . GLU A 1 425 ? 12.684 -16.508 22.921 1.00 52.66 425 GLU A N 1
ATOM 3184 C CA . GLU A 1 425 ? 11.899 -16.326 24.155 1.00 52.66 425 GLU A CA 1
ATOM 3185 C C . GLU A 1 425 ? 11.859 -17.612 24.998 1.00 52.66 425 GLU A C 1
ATOM 3187 O O . GLU A 1 425 ? 10.813 -18.195 25.298 1.00 52.66 425 GLU A O 1
ATOM 3192 N N . GLY A 1 426 ? 13.042 -18.039 25.438 1.00 60.19 426 GLY A N 1
ATOM 3193 C CA . GLY A 1 426 ? 13.206 -19.006 26.506 1.00 60.19 426 GLY A CA 1
ATOM 3194 C C . GLY A 1 426 ? 12.513 -18.499 27.768 1.00 60.19 426 GLY A C 1
ATOM 3195 O O . GLY A 1 426 ? 12.996 -17.573 28.4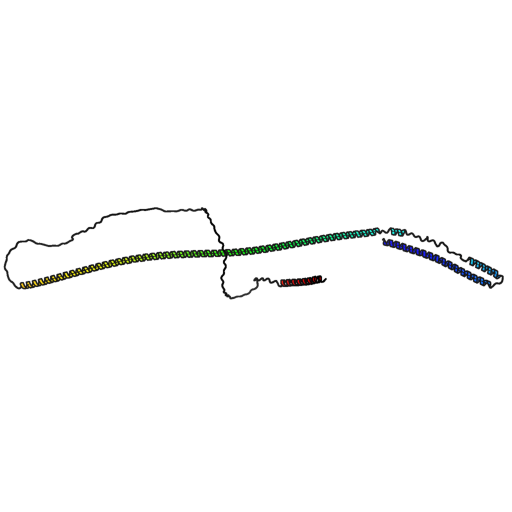21 1.00 60.19 426 GLY A O 1
ATOM 3196 N N . MET A 1 427 ? 11.381 -19.132 28.097 1.00 70.06 427 MET A N 1
ATOM 3197 C CA . MET A 1 427 ? 10.559 -18.892 29.287 1.00 70.06 427 MET A CA 1
ATOM 3198 C C . MET A 1 427 ? 11.424 -18.510 30.495 1.00 70.06 427 MET A C 1
ATOM 3200 O O . MET A 1 427 ? 12.247 -19.305 30.956 1.00 70.06 427 MET A O 1
ATOM 3204 N N . SER A 1 428 ? 11.223 -17.293 31.010 1.00 76.62 428 SER A N 1
ATOM 3205 C CA . SER A 1 428 ? 12.070 -16.713 32.053 1.00 76.62 428 SER A CA 1
ATOM 3206 C C . SER A 1 428 ? 12.200 -17.664 33.240 1.00 76.62 428 SER A C 1
ATOM 3208 O O . SER A 1 428 ? 11.220 -18.282 33.661 1.00 76.62 428 SER A O 1
ATOM 3210 N N . THR A 1 429 ? 13.385 -17.746 33.846 1.00 79.19 429 THR A N 1
ATOM 3211 C CA . THR A 1 429 ? 13.614 -18.593 35.030 1.00 79.19 429 THR A CA 1
ATOM 3212 C C . THR A 1 429 ? 12.626 -18.287 36.160 1.00 79.19 429 THR A C 1
ATOM 3214 O O . THR A 1 429 ? 12.218 -19.197 36.879 1.00 79.19 429 THR A O 1
ATOM 3217 N N . LEU A 1 430 ? 12.154 -17.038 36.261 1.00 78.19 430 LEU A N 1
ATOM 3218 C CA . LEU A 1 430 ? 11.082 -16.635 37.170 1.00 78.19 430 LEU A CA 1
ATOM 3219 C C . LEU A 1 430 ? 9.717 -17.233 36.775 1.00 78.19 430 LEU A C 1
ATOM 3221 O O . LEU A 1 430 ? 9.013 -17.769 37.631 1.00 78.19 430 LEU A O 1
ATOM 3225 N N . GLN A 1 431 ? 9.347 -17.187 35.490 1.00 83.31 431 GLN A N 1
ATOM 3226 C CA . GLN A 1 431 ? 8.108 -17.785 34.967 1.00 83.31 431 GLN A CA 1
ATOM 3227 C C . GLN A 1 431 ? 8.117 -19.312 35.129 1.00 83.31 431 GLN A C 1
ATOM 3229 O O . GLN A 1 431 ? 7.138 -19.875 35.614 1.00 83.31 431 GLN A O 1
ATOM 3234 N N . ALA A 1 432 ? 9.236 -19.971 34.815 1.00 85.00 432 ALA A N 1
ATOM 3235 C CA . ALA A 1 432 ? 9.410 -21.412 34.970 1.00 85.00 432 ALA A CA 1
ATOM 3236 C C . ALA A 1 432 ? 9.283 -21.856 36.441 1.00 85.00 432 ALA A C 1
ATOM 3238 O O . ALA A 1 432 ? 8.557 -22.804 36.740 1.00 85.00 432 ALA A O 1
ATOM 3239 N N . VAL A 1 433 ? 9.914 -21.134 37.379 1.00 89.38 433 VAL A N 1
ATOM 3240 C CA . VAL A 1 433 ? 9.750 -21.369 38.827 1.00 89.38 433 VAL A CA 1
ATOM 3241 C C . VAL A 1 433 ? 8.303 -21.139 39.274 1.00 89.38 433 VAL A C 1
ATOM 3243 O O . VAL A 1 433 ? 7.779 -21.925 40.062 1.00 89.38 433 VAL A O 1
ATOM 3246 N N . THR A 1 434 ? 7.633 -20.111 38.747 1.00 90.75 434 THR A N 1
ATOM 3247 C CA . THR A 1 434 ? 6.240 -19.786 39.097 1.00 90.75 434 THR A CA 1
ATOM 3248 C C . THR A 1 434 ? 5.267 -20.862 38.603 1.00 90.75 434 THR A C 1
ATOM 3250 O O . THR A 1 434 ? 4.433 -21.339 39.374 1.00 90.75 434 THR A O 1
ATOM 3253 N N . LEU A 1 435 ? 5.412 -21.324 37.356 1.00 89.81 435 LEU A N 1
ATOM 3254 C CA . LEU A 1 435 ? 4.640 -22.443 36.806 1.00 89.81 435 LEU A CA 1
ATOM 3255 C C . LEU A 1 435 ? 4.892 -23.744 37.574 1.00 89.81 435 LEU A C 1
ATOM 3257 O O . LEU A 1 435 ? 3.940 -24.459 37.878 1.00 89.81 435 LEU A O 1
ATOM 3261 N N . LEU A 1 436 ? 6.141 -24.031 37.954 1.00 92.19 436 LEU A N 1
ATOM 3262 C CA . LEU A 1 436 ? 6.469 -25.202 38.771 1.00 92.19 436 LEU A CA 1
ATOM 3263 C C . LEU A 1 436 ? 5.806 -25.125 40.159 1.00 92.19 436 LEU A C 1
ATOM 3265 O O . LEU A 1 436 ? 5.300 -26.135 40.649 1.00 92.19 436 LEU A O 1
ATOM 3269 N N . PHE A 1 437 ? 5.718 -23.932 40.757 1.00 94.62 437 PHE A N 1
ATOM 3270 C CA . PHE A 1 437 ? 4.986 -23.706 42.008 1.00 94.62 437 PHE A CA 1
ATOM 3271 C C . PHE A 1 437 ? 3.478 -23.968 41.862 1.00 94.62 437 PHE A C 1
ATOM 3273 O O . PHE A 1 437 ? 2.896 -24.674 42.690 1.00 94.62 437 PHE A O 1
ATOM 3280 N N . TYR A 1 438 ? 2.847 -23.467 40.793 1.00 94.50 438 TYR A N 1
ATOM 3281 C CA . TYR A 1 438 ? 1.436 -23.741 40.497 1.00 94.50 438 TYR A CA 1
ATOM 3282 C C . TYR A 1 438 ? 1.171 -25.227 40.221 1.00 94.50 438 TYR A C 1
ATOM 3284 O O . TYR A 1 438 ? 0.177 -25.768 40.706 1.00 94.50 438 TYR A O 1
ATOM 3292 N N . LEU A 1 439 ? 2.069 -25.913 39.509 1.00 92.38 439 LEU A N 1
ATOM 3293 C CA . LEU A 1 439 ? 1.956 -27.343 39.205 1.00 92.38 439 LEU A CA 1
ATOM 3294 C C . LEU A 1 439 ? 2.043 -28.188 40.491 1.00 92.38 439 LEU A C 1
ATOM 3296 O O . LEU A 1 439 ? 1.212 -29.069 40.714 1.00 92.38 439 LEU A O 1
ATOM 3300 N N . VAL A 1 440 ? 2.973 -27.865 41.399 1.00 92.56 440 VAL A N 1
ATOM 3301 C CA . VAL A 1 440 ? 3.057 -28.498 42.729 1.00 92.56 440 VAL A CA 1
ATOM 3302 C C . VAL A 1 440 ? 1.799 -28.224 43.563 1.00 92.56 440 VAL A C 1
ATOM 3304 O O . VAL A 1 440 ? 1.248 -29.157 44.151 1.00 92.56 440 VAL A O 1
ATOM 3307 N N . ALA A 1 441 ? 1.293 -26.987 43.586 1.00 92.12 441 ALA A N 1
ATOM 3308 C CA . ALA A 1 441 ? 0.060 -26.649 44.300 1.00 92.12 441 ALA A CA 1
ATOM 3309 C C . ALA A 1 441 ? -1.158 -27.423 43.755 1.00 92.12 441 ALA A C 1
ATOM 3311 O O . ALA A 1 441 ? -1.933 -27.990 44.528 1.00 92.12 441 ALA A O 1
ATOM 3312 N N . PHE A 1 442 ? -1.287 -27.522 42.429 1.00 94.25 442 PHE A N 1
ATOM 3313 C CA . PHE A 1 442 ? -2.338 -28.285 41.755 1.00 94.25 442 PHE A CA 1
ATOM 3314 C C . PHE A 1 442 ? -2.271 -29.786 42.083 1.00 94.25 442 PHE A C 1
ATOM 3316 O O . PHE A 1 442 ? -3.294 -30.393 42.398 1.00 94.25 442 PHE A O 1
ATOM 3323 N N . LEU A 1 443 ? -1.073 -30.382 42.111 1.00 92.50 443 LEU A N 1
ATOM 3324 C CA . LEU A 1 443 ? -0.886 -31.779 42.521 1.00 92.50 443 LEU A CA 1
ATOM 3325 C C . LEU A 1 443 ? -1.269 -32.020 43.991 1.00 92.50 443 LEU A C 1
ATOM 3327 O O . LEU A 1 443 ? -1.886 -33.041 44.297 1.00 92.50 443 LEU A O 1
ATOM 3331 N N . VAL A 1 444 ? -0.976 -31.082 44.900 1.00 93.62 444 VAL A N 1
ATOM 3332 C CA . VAL A 1 444 ? -1.411 -31.164 46.309 1.00 93.62 444 VAL A CA 1
ATOM 3333 C C . VAL A 1 444 ? -2.938 -31.064 46.431 1.00 93.62 444 VAL A C 1
ATOM 3335 O O . VAL A 1 444 ? -3.538 -31.800 47.219 1.00 93.62 444 VAL A O 1
ATOM 3338 N N . ILE A 1 445 ? -3.585 -30.212 45.628 1.00 92.50 445 ILE A N 1
ATOM 3339 C CA . ILE A 1 445 ? -5.052 -30.113 45.560 1.00 92.50 445 ILE A CA 1
ATOM 3340 C C . ILE A 1 445 ? -5.655 -31.419 45.022 1.00 92.50 445 ILE A C 1
ATOM 3342 O O . ILE A 1 445 ? -6.586 -31.944 45.632 1.00 92.50 445 ILE A O 1
ATOM 3346 N N . LEU A 1 446 ? -5.094 -32.005 43.959 1.00 89.94 446 LEU A N 1
ATOM 3347 C CA . LEU A 1 446 ? -5.535 -33.303 43.435 1.00 89.94 446 LEU A CA 1
ATOM 3348 C C . LEU A 1 446 ? -5.367 -34.433 44.459 1.00 89.94 446 LEU A C 1
ATOM 3350 O O . LEU A 1 446 ? -6.291 -35.223 44.636 1.00 89.94 446 LEU A O 1
ATOM 3354 N N . GLN A 1 447 ? -4.249 -34.496 45.188 1.00 90.81 447 GLN A N 1
ATOM 3355 C CA . GLN A 1 447 ? -4.066 -35.475 46.267 1.00 90.81 447 GLN A CA 1
ATOM 3356 C C . GLN A 1 447 ? -5.108 -35.296 47.382 1.00 90.81 447 GLN A C 1
ATOM 3358 O O . GLN A 1 447 ? -5.700 -36.275 47.838 1.00 90.81 447 GLN A O 1
ATOM 3363 N N . ARG A 1 448 ? -5.392 -34.052 47.793 1.00 88.56 448 ARG A N 1
ATOM 3364 C CA . ARG A 1 448 ? -6.459 -33.744 48.761 1.00 88.56 448 ARG A CA 1
ATOM 3365 C C . ARG A 1 448 ? -7.838 -34.159 48.247 1.00 88.56 448 ARG A C 1
ATOM 3367 O O . ARG A 1 448 ? -8.602 -34.742 49.012 1.00 88.56 448 ARG A O 1
ATOM 3374 N N . PHE A 1 449 ? -8.132 -33.912 46.973 1.00 91.50 449 PHE A N 1
ATOM 3375 C CA . PHE A 1 449 ? -9.391 -34.284 46.331 1.00 91.50 449 PHE A CA 1
ATOM 3376 C C . PHE A 1 449 ? -9.564 -35.808 46.250 1.00 91.50 449 PHE A C 1
ATOM 3378 O O . PHE A 1 449 ? -10.597 -36.325 46.666 1.00 91.50 449 PHE A O 1
ATOM 3385 N N . TRP A 1 450 ? -8.535 -36.549 45.830 1.00 85.56 450 TRP A N 1
ATOM 3386 C CA . TRP A 1 450 ? -8.556 -38.017 45.804 1.00 85.56 450 TRP A CA 1
ATOM 3387 C C . TRP A 1 450 ? -8.693 -38.639 47.201 1.00 85.56 450 TRP A C 1
ATOM 3389 O O . TRP A 1 450 ? -9.408 -39.625 47.355 1.00 85.56 450 TRP A O 1
ATOM 3399 N N . VAL A 1 451 ? -8.089 -38.050 48.240 1.00 85.94 451 VAL A N 1
ATOM 3400 C CA . VAL A 1 451 ? -8.302 -38.482 49.638 1.00 85.94 451 VAL A CA 1
ATOM 3401 C C . VAL A 1 451 ? -9.728 -38.175 50.121 1.00 85.94 451 VAL A C 1
ATOM 3403 O O . VAL A 1 451 ? -10.291 -38.954 50.891 1.00 85.94 451 VAL A O 1
ATOM 3406 N N . TYR A 1 452 ? -10.332 -37.074 49.667 1.00 84.69 452 TYR A N 1
ATOM 3407 C CA . TYR A 1 452 ? -11.712 -36.711 50.000 1.00 84.69 452 TYR A CA 1
ATOM 3408 C C . TYR A 1 452 ? -12.723 -37.651 49.321 1.00 84.69 452 TYR A C 1
ATOM 3410 O O . TYR A 1 452 ? -13.549 -38.258 50.000 1.00 84.69 452 TYR A O 1
ATOM 3418 N N . VAL A 1 453 ? -12.596 -37.859 48.006 1.00 83.00 453 VAL A N 1
ATOM 3419 C CA . VAL A 1 453 ? -13.424 -38.793 47.221 1.00 83.00 453 VAL A CA 1
ATOM 3420 C C . VAL A 1 453 ? -13.221 -40.240 47.684 1.00 83.00 453 VAL A C 1
ATOM 3422 O O . VAL A 1 453 ? -14.194 -40.961 47.880 1.00 83.00 453 VAL A O 1
ATOM 3425 N N . GLY A 1 454 ? -11.981 -40.655 47.960 1.00 76.50 454 GLY A N 1
ATOM 3426 C CA . GLY A 1 454 ? -11.673 -41.988 48.488 1.00 76.50 454 GLY A CA 1
ATOM 3427 C C . GLY A 1 454 ? -12.280 -42.262 49.869 1.00 76.50 454 GLY A C 1
ATOM 3428 O O . GLY A 1 454 ? -12.625 -43.403 50.164 1.00 76.50 454 GLY A O 1
ATOM 3429 N N . ARG A 1 455 ? -12.483 -41.227 50.699 1.00 68.00 455 ARG A N 1
ATOM 3430 C CA . ARG A 1 455 ? -13.268 -41.335 51.943 1.00 68.00 455 ARG A CA 1
ATOM 3431 C C . ARG A 1 455 ? -14.777 -41.393 51.710 1.00 68.00 455 ARG A C 1
ATOM 3433 O O . ARG A 1 455 ? -15.468 -41.987 52.527 1.00 68.00 455 ARG A O 1
ATOM 3440 N N . TYR A 1 456 ? -15.276 -40.803 50.627 1.00 70.00 456 TYR A N 1
ATOM 3441 C CA . TYR A 1 456 ? -16.702 -40.790 50.278 1.00 70.00 456 TYR A CA 1
ATOM 3442 C C . TYR A 1 456 ? -17.178 -42.090 49.597 1.00 70.00 456 TYR A C 1
ATOM 3444 O O . TYR A 1 456 ? -18.374 -42.321 49.483 1.00 70.00 456 TYR A O 1
ATOM 3452 N N . ILE A 1 457 ? -16.246 -42.938 49.147 1.00 67.69 457 ILE A N 1
ATOM 3453 C CA . ILE A 1 457 ? -16.506 -44.242 48.504 1.00 67.69 457 ILE A CA 1
ATOM 3454 C C . ILE A 1 457 ? -16.376 -45.419 49.503 1.00 67.69 457 ILE A C 1
ATOM 3456 O O . ILE A 1 457 ? -16.646 -46.566 49.154 1.00 67.69 457 ILE A O 1
ATOM 3460 N N . LEU A 1 458 ? -15.980 -45.151 50.755 1.00 54.16 458 LEU A N 1
ATOM 3461 C CA . LEU A 1 458 ? -15.737 -46.168 51.792 1.00 54.16 458 LEU A CA 1
ATOM 3462 C C . LEU A 1 458 ? -16.673 -46.043 53.017 1.00 54.16 458 LEU A C 1
ATOM 3464 O O . LEU A 1 458 ? -16.297 -46.445 54.121 1.00 54.16 458 LEU A O 1
ATOM 3468 N N . ILE A 1 459 ? -17.860 -45.460 52.816 1.00 47.66 459 ILE A N 1
ATOM 3469 C CA . ILE A 1 459 ? -18.969 -45.326 53.779 1.00 47.66 459 ILE A CA 1
ATOM 3470 C C . ILE A 1 459 ? -20.240 -45.839 53.097 1.00 47.66 459 ILE A C 1
ATOM 3472 O O . ILE A 1 459 ? -20.957 -46.626 53.751 1.00 47.66 459 ILE A O 1
#